Protein AF-0000000074366096 (afdb_homodimer)

Foldseek 3Di:
DFADKKWFWWQAALVLDTAIDIDTAHHAAQQKWKWFWFKFWDDVVSSCASNCVPPGADPRAADTFLTKTATCDHHNNHDPDDGGFIKTAGFWQDAPCPDPCNVVLNRLPGPRTATQARGADPVGDGHHHRSMGMHMGGNQRMAGQDPQDDRLQLRLCRFLVLLLCVVCVVCQPPPDAFAEEEEDDFQNRLSNLQVCVLSPHQYEYEYQDCPCVCCSCPVSNHNHYHHLVDPVRLVVQFQVHQEYEHADQEDDAVQSVLRNHHAQHEYEYAHHYPDDYDYDPCSCVVRVYYYHYDYRGGSVSSNVSSVSCVVSVHGDFEDEDESVCVVVVSVCVVVVNTRRIYMYRNNPYDSD/DFADKKWFWWQAALVLDTAIDIDTAHHAAQQKWKWFWFKFWDDVVSSCASNCVPPGADPRAADTFLTKTATCDHHNNHDPDDGGFIKTAGFWQDAPCPDPCNVVLNRVPGPGTATQARGADPVGDGHHHRSMGMHMGGNQRMAGQDPQDDRLQLRLCRWLVQLLCVVCVVCQPPPDAFEEEEEDDFLNRLSNLQVCVLSPHQYEYEYQDCVCVCCSCPVSNHNHYHHLVDPVRLVVQFQVHQEYEHADQEDDAVQSVLRNHHAQHEYEYAHHYPDDYDYDPCSCVVRVYYYHYTYGGGSVSSNVSSVSCVVSVHGDFEAEDESVCVVVVSVCVVVVNTRRIYMYRNNPYDSD

InterPro domains:
  IPR002328 Alcohol dehydrogenase, zinc-type, conserved site [PS00059] (64-78)
  IPR011032 GroES-like superfamily [SSF50129] (13-172)
  IPR013149 Alcohol dehydrogenase-like, C-terminal [PF00107] (187-308)
  IPR013154 Alcohol dehydrogenase-like, N-terminal [PF08240] (30-147)
  IPR020843 Enoylreductase domain [SM00829] (16-344)
  IPR036291 NAD(P)-binding domain superfamily [SSF51735] (149-315)
  IPR047109 Cinnamyl alcohol dehydrogenase-like [PTHR42683] (5-348)
  IPR047109 Cinnamyl alcohol dehydrogenase-like [cd05283] (7-345)

Radius of gyration: 29.76 Å; Cα contacts (8 Å, |Δi|>4): 1785; chains: 2; bounding box: 52×92×61 Å

pLDDT: mean 96.34, std 4.35, range [46.12, 98.94]

Nearest PDB structures (foldseek):
  1yqd-assembly1_A  TM=9.607E-01  e=4.612E-55  Populus tremuloides
  2cf6-assembly1_A  TM=9.751E-01  e=3.942E-54  Arabidopsis thaliana
  5z0c-assembly1_A-2  TM=9.791E-01  e=1.298E-52  Persicaria minor
  6k3g-assembly1_B  TM=9.639E-01  e=1.380E-52  Catharanthus roseus
  8b1v-assembly1_A  TM=9.638E-01  e=2.764E-49  Tabernanthe iboga

Solvent-accessible surface area (backbone atoms only — not comparable to full-atom values): 35486 Å² total; per-residue (Å²): 130,83,27,57,79,37,42,20,36,22,15,70,48,60,85,41,59,63,40,64,41,75,48,64,42,74,66,81,46,47,45,18,35,30,25,39,26,38,23,19,21,59,55,70,65,44,56,36,34,39,36,48,72,50,67,86,61,61,65,70,34,26,42,31,36,10,24,20,24,36,28,71,43,64,23,87,65,44,81,90,68,53,71,68,41,49,32,31,34,27,55,44,50,45,50,74,68,70,49,72,35,39,71,65,63,31,36,68,59,31,95,53,44,22,42,27,34,78,29,58,46,97,86,66,50,69,33,56,17,36,42,22,50,48,52,74,39,41,52,87,37,50,36,71,52,54,88,85,47,57,60,70,56,48,12,50,35,38,42,39,36,12,37,41,40,50,75,49,55,82,55,59,80,54,88,60,90,43,32,36,30,33,31,31,80,46,60,37,20,51,46,37,46,45,51,42,48,73,64,64,34,50,33,29,39,34,31,76,55,73,86,54,45,61,54,40,42,69,74,54,58,34,73,41,74,43,41,68,72,38,61,68,61,46,59,76,42,45,43,62,21,49,34,30,44,34,48,46,52,51,74,65,71,51,47,66,58,56,49,24,32,25,75,61,8,35,36,39,35,62,25,50,24,85,49,67,40,49,38,51,42,51,66,25,13,61,28,34,20,33,45,31,22,42,48,53,40,20,64,62,45,36,38,48,48,56,51,48,34,52,74,68,69,60,80,68,60,66,44,79,41,44,55,91,44,45,66,58,49,53,56,29,50,77,67,66,59,54,70,51,30,46,26,31,34,41,59,84,33,77,56,117,130,82,27,58,78,37,42,19,35,22,15,72,48,60,85,41,60,64,40,64,39,75,50,63,40,73,65,82,46,49,45,18,34,32,26,38,26,38,24,20,20,61,54,69,66,42,55,37,34,40,37,47,72,50,66,87,64,62,67,69,34,26,42,31,36,11,24,20,26,35,28,69,44,64,24,86,65,44,81,89,67,54,71,66,40,48,32,30,34,26,55,45,49,47,49,73,69,69,48,71,36,37,71,66,62,31,35,71,59,32,95,53,45,23,41,26,34,77,31,59,46,96,87,65,47,68,34,55,17,38,43,22,49,46,51,75,41,42,51,86,38,49,35,71,51,56,88,86,46,55,62,70,56,46,12,51,36,36,41,39,35,12,35,42,40,53,75,48,55,80,55,59,81,54,88,62,90,44,30,35,30,33,32,32,80,44,60,38,22,50,46,37,46,45,52,42,48,74,64,64,35,50,34,29,39,33,33,77,56,72,86,55,45,61,53,40,41,68,74,55,58,34,74,41,74,43,39,68,73,39,62,68,62,47,59,75,42,45,44,61,22,46,33,30,44,33,47,46,54,51,74,64,69,51,48,66,58,56,49,25,32,25,76,59,7,35,36,39,36,61,25,52,24,86,49,66,40,49,38,53,43,51,65,25,12,60,28,34,20,32,43,29,19,36,40,66,38,20,63,64,47,36,39,45,48,55,52,47,35,52,76,67,69,62,81,67,62,64,46,81,40,45,56,91,43,46,64,58,49,53,56,29,48,76,68,66,58,54,69,52,30,47,27,29,34,43,58,82,31,76,59,116

Sequence (704 aa):
MEGRKVTGWAARDSSGVLSPYSYHLRKIGSEDVLFKVLYCGVDHTDLHQIRNEIHSTTYPLVPGHEVVGKVVEVGSEVKKFGVGDIVGVGCIVGSCGECICCKTNKEQYCAKMVFTYNAIYSDGSFTQGGFSSAMVVHQNYVVNIPDKLSPEQAAPLLCAGVTAYSPLKQFINSEKPIKAGILGLGGVGHLGVIIAKAMGHHVTVISSSNKKREEALTDLGADCFLVSSNSNEMEKSRNSLDYILDTVPVTHQLQDCLNLLGVEGKIFVVGAAPEPLQFIASDLILAKKTISGSFIGSIQETQEILDFWVEKDLKTMIEVVKMDYVNKAFERMEKNDVRYRFVLDVAGSNLEMEGRKVTGWAARDSSGVLSPYSYHLRKIGSEDVLFKVLYCGVDHTDLHQIRNEIHSTTYPLVPGHEVVGKVVEVGSEVKKFGVGDIVGVGCIVGSCGECICCKTNKEQYCAKMVFTYNAIYSDGSFTQGGFSSAMVVHQNYVVNIPDKLSPEQAAPLLCAGVTAYSPLKQFINSEKPIKAGILGLGGVGHLGVIIAKAMGHHVTVISSSNKKREEALTDLGADCFLVSSNSNEMEKSRNSLDYILDTVPVTHQLQDCLNLLGVEGKIFVVGAAPEPLQFIASDLILAKKTISGSFIGSIQETQEILDFWVEKDLKTMIEVVKMDYVNKAFERMEKNDVRYRFVLDVAGSNLE

Structure (mmCIF, N/CA/C/O backbone):
data_AF-0000000074366096-model_v1
#
loop_
_entity.id
_entity.type
_entity.pdbx_description
1 polymer 'Cinnamyl alcohol dehydrogenase'
#
loop_
_atom_site.group_PDB
_atom_site.id
_atom_site.type_symbol
_atom_site.label_atom_id
_atom_site.label_alt_id
_atom_site.label_comp_id
_atom_site.label_asym_id
_atom_site.label_entity_id
_atom_site.label_seq_id
_atom_site.pdbx_PDB_ins_code
_atom_site.Cartn_x
_atom_site.Cartn_y
_atom_site.Cartn_z
_atom_site.occupancy
_atom_site.B_iso_or_equiv
_atom_site.auth_seq_id
_atom_site.auth_comp_id
_atom_site.auth_asym_id
_atom_site.auth_atom_id
_atom_site.pdbx_PDB_model_num
ATOM 1 N N . MET A 1 1 ? 22.172 44.281 8.398 1 46.12 1 MET A N 1
ATOM 2 C CA . MET A 1 1 ? 21.031 44.906 9.055 1 46.12 1 MET A CA 1
ATOM 3 C C . MET A 1 1 ? 20 43.875 9.5 1 46.12 1 MET A C 1
ATOM 5 O O . MET A 1 1 ? 19.719 42.938 8.773 1 46.12 1 MET A O 1
ATOM 9 N N . GLU A 1 2 ? 19.734 43.75 10.859 1 64.88 2 GLU A N 1
ATOM 10 C CA . GLU A 1 2 ? 18.828 42.75 11.445 1 64.88 2 GLU A CA 1
ATOM 11 C C . GLU A 1 2 ? 17.406 42.938 10.914 1 64.88 2 GLU A C 1
ATOM 13 O O . GLU A 1 2 ? 17.016 44.031 10.5 1 64.88 2 GLU A O 1
ATOM 18 N N . GLY A 1 3 ? 16.75 41.875 10.43 1 77.88 3 GLY A N 1
ATOM 19 C CA . GLY A 1 3 ? 15.375 41.938 9.945 1 77.88 3 GLY A CA 1
ATOM 20 C C . GLY A 1 3 ? 14.414 42.531 10.961 1 77.88 3 GLY A C 1
ATOM 21 O O . GLY A 1 3 ? 14.844 43.188 11.922 1 77.88 3 GLY A O 1
ATOM 22 N N . ARG A 1 4 ? 13.195 42.562 10.773 1 88.81 4 ARG A N 1
ATOM 23 C CA . ARG A 1 4 ? 12.117 43.094 11.586 1 88.81 4 ARG A CA 1
ATOM 24 C C . ARG A 1 4 ? 12.078 42.438 12.961 1 88.81 4 ARG A C 1
ATOM 26 O O . ARG A 1 4 ? 12.219 41.219 13.078 1 88.81 4 ARG A O 1
ATOM 33 N N . LYS A 1 5 ? 11.984 43.281 14.031 1 94.56 5 LYS A N 1
ATOM 34 C CA . LYS A 1 5 ? 11.789 42.75 15.375 1 94.56 5 LYS A CA 1
ATOM 35 C C . LYS A 1 5 ? 10.367 42.219 15.555 1 94.56 5 LYS A C 1
ATOM 37 O O . LYS A 1 5 ? 9.398 42.844 15.148 1 94.56 5 LYS A O 1
ATOM 42 N N . VAL A 1 6 ? 10.273 41 16.141 1 96.25 6 VAL A N 1
ATOM 43 C CA . VAL A 1 6 ? 8.977 40.375 16.344 1 96.25 6 VAL A CA 1
ATOM 44 C C . VAL A 1 6 ? 8.914 39.75 17.734 1 96.25 6 VAL A C 1
ATOM 46 O O . VAL A 1 6 ? 9.953 39.5 18.359 1 96.25 6 VAL A O 1
ATOM 49 N N . THR A 1 7 ? 7.691 39.719 18.25 1 97.69 7 THR A N 1
ATOM 50 C CA . THR A 1 7 ? 7.457 39.031 19.516 1 97.69 7 THR A CA 1
ATOM 51 C C . THR A 1 7 ? 6.664 37.719 19.297 1 97.69 7 THR A C 1
ATOM 53 O O . THR A 1 7 ? 5.652 37.75 18.594 1 97.69 7 THR A O 1
ATOM 56 N N . GLY A 1 8 ? 7.164 36.656 19.766 1 97.88 8 GLY A N 1
ATOM 57 C CA . GLY A 1 8 ? 6.469 35.375 19.812 1 97.88 8 GLY A CA 1
ATOM 58 C C . GLY A 1 8 ? 6.504 34.719 21.172 1 97.88 8 GLY A C 1
ATOM 59 O O . GLY A 1 8 ? 7.039 35.312 22.125 1 97.88 8 GLY A O 1
ATOM 60 N N . TRP A 1 9 ? 5.824 33.719 21.359 1 98.69 9 TRP A N 1
ATOM 61 C CA . TRP A 1 9 ? 5.914 32.875 22.562 1 98.69 9 TRP A CA 1
ATOM 62 C C . TRP A 1 9 ? 6.766 31.656 22.328 1 98.69 9 TRP A C 1
ATOM 64 O O . TRP A 1 9 ? 6.48 30.859 21.422 1 98.69 9 TRP A O 1
ATOM 74 N N . ALA A 1 10 ? 7.801 31.531 23.109 1 98.56 10 ALA A N 1
ATOM 75 C CA . ALA A 1 10 ? 8.789 30.484 22.859 1 98.56 10 ALA A CA 1
ATOM 76 C C . ALA A 1 10 ? 8.961 29.594 24.078 1 98.56 10 ALA A C 1
ATOM 78 O O . ALA A 1 10 ? 8.773 30.047 25.219 1 98.56 10 ALA A O 1
ATOM 79 N N . ALA A 1 11 ? 9.211 28.359 23.797 1 98.56 11 ALA A N 1
ATOM 80 C CA . ALA A 1 11 ? 9.781 27.484 24.828 1 98.56 11 ALA A CA 1
ATOM 81 C C . ALA A 1 11 ? 11.289 27.688 24.938 1 98.56 11 ALA A C 1
ATOM 83 O O . ALA A 1 11 ? 11.984 27.828 23.938 1 98.56 11 ALA A O 1
ATOM 84 N N . ARG A 1 12 ? 11.82 27.672 26.156 1 97.88 12 ARG A N 1
ATOM 85 C CA . ARG A 1 12 ? 13.242 27.922 26.359 1 97.88 12 ARG A CA 1
ATOM 86 C C . ARG A 1 12 ? 13.977 26.641 26.75 1 97.88 12 ARG A C 1
ATOM 88 O O . ARG A 1 12 ? 15.211 26.594 26.734 1 97.88 12 ARG A O 1
ATOM 95 N N . ASP A 1 13 ? 13.242 25.656 27.125 1 97.25 13 ASP A N 1
ATOM 96 C CA . ASP A 1 13 ? 13.766 24.328 27.469 1 97.25 13 ASP A CA 1
ATOM 97 C C . ASP A 1 13 ? 12.68 23.266 27.328 1 97.25 13 ASP A C 1
ATOM 99 O O . ASP A 1 13 ? 11.594 23.531 26.828 1 97.25 13 ASP A O 1
ATOM 103 N N . SER A 1 14 ? 13.016 22.062 27.75 1 97.38 14 SER A N 1
ATOM 104 C CA . SER A 1 14 ? 12.164 20.906 27.484 1 97.38 14 SER A CA 1
ATOM 105 C C . SER A 1 14 ? 10.961 20.891 28.422 1 97.38 14 SER A C 1
ATOM 107 O O . SER A 1 14 ? 10.109 20 28.328 1 97.38 14 SER A O 1
ATOM 109 N N . SER A 1 15 ? 10.828 21.906 29.359 1 96.88 15 SER A N 1
ATOM 110 C CA . SER A 1 15 ? 9.594 22.031 30.125 1 96.88 15 SER A CA 1
ATOM 111 C C . SER A 1 15 ? 8.406 22.312 29.219 1 96.88 15 SER A C 1
ATOM 113 O O . SER A 1 15 ? 7.266 22 29.562 1 96.88 15 SER A O 1
ATOM 115 N N . GLY A 1 16 ? 8.695 23.031 28.141 1 96.75 16 GLY A N 1
ATOM 116 C CA . GLY A 1 16 ? 7.68 23.266 27.125 1 96.75 16 GLY A CA 1
ATOM 117 C C . GLY A 1 16 ? 6.758 24.422 27.453 1 96.75 16 GLY A C 1
ATOM 118 O O . GLY A 1 16 ? 5.715 24.594 26.828 1 96.75 16 GLY A O 1
ATOM 119 N N . VAL A 1 17 ? 7.105 25.156 28.469 1 97.94 17 VAL A N 1
ATOM 120 C CA . VAL A 1 17 ? 6.285 26.312 28.844 1 97.94 17 VAL A CA 1
ATOM 121 C C . VAL A 1 17 ? 6.578 27.484 27.906 1 97.94 17 VAL A C 1
ATOM 123 O O . VAL A 1 17 ? 7.738 27.844 27.703 1 97.94 17 VAL A O 1
ATOM 126 N N . LEU A 1 18 ? 5.551 28.031 27.344 1 98.62 18 LEU A N 1
ATOM 127 C CA . LEU A 1 18 ? 5.703 29.141 26.406 1 98.62 18 LEU A CA 1
ATOM 128 C C . LEU A 1 18 ? 5.582 30.469 27.125 1 98.62 18 LEU A C 1
ATOM 130 O O . LEU A 1 18 ? 4.742 30.625 28.016 1 98.62 18 LEU A O 1
ATOM 134 N N . SER A 1 19 ? 6.414 31.328 26.781 1 98.19 19 SER A N 1
ATOM 135 C CA . SER A 1 19 ? 6.418 32.688 27.312 1 98.19 19 SER A CA 1
ATOM 136 C C . SER A 1 19 ? 6.914 33.688 26.266 1 98.19 19 SER A C 1
ATOM 138 O O . SER A 1 19 ? 7.516 33.281 25.266 1 98.19 19 SER A O 1
ATOM 140 N N . PRO A 1 20 ? 6.594 34.938 26.391 1 98.06 20 PRO A N 1
ATOM 141 C CA . PRO A 1 20 ? 6.988 35.938 25.391 1 98.06 20 PRO A CA 1
ATOM 142 C C . PRO A 1 20 ? 8.484 35.906 25.094 1 98.06 20 PRO A C 1
ATOM 144 O O . PRO A 1 20 ? 9.297 35.719 26.016 1 98.06 20 PRO A O 1
ATOM 147 N N . TYR A 1 21 ? 8.82 36.094 23.938 1 97.62 21 TYR A N 1
ATOM 148 C CA . TYR A 1 21 ? 10.18 36.031 23.422 1 97.62 21 TYR A CA 1
ATOM 149 C C . TYR A 1 21 ? 10.344 36.969 22.219 1 97.62 21 TYR A C 1
ATOM 151 O O . TYR A 1 21 ? 9.625 36.812 21.219 1 97.62 21 TYR A O 1
ATOM 159 N N . SER A 1 22 ? 11.273 37.906 22.281 1 96.88 22 SER A N 1
ATOM 160 C CA . SER A 1 22 ? 11.531 38.812 21.172 1 96.88 22 SER A CA 1
ATOM 161 C C . SER A 1 22 ? 12.742 38.375 20.359 1 96.88 22 SER A C 1
ATOM 163 O O . SER A 1 22 ? 13.75 37.938 20.922 1 96.88 22 SER A O 1
ATOM 165 N N . TYR A 1 23 ? 12.641 38.469 19.109 1 95.19 23 TYR A N 1
ATOM 166 C CA . TYR A 1 23 ? 13.719 38.094 18.188 1 95.19 23 TYR A CA 1
ATOM 167 C C . TYR A 1 23 ? 13.594 38.844 16.875 1 95.19 23 TYR A C 1
ATOM 169 O O . TYR A 1 23 ? 12.648 39.625 16.688 1 95.19 23 TYR A O 1
ATOM 177 N N . HIS A 1 24 ? 14.57 38.688 15.992 1 94.81 24 HIS A N 1
ATOM 178 C CA . HIS A 1 24 ? 14.547 39.344 14.688 1 94.81 24 HIS A CA 1
ATOM 179 C C . HIS A 1 24 ? 14.312 38.344 13.57 1 94.81 24 HIS A C 1
ATOM 181 O O . HIS A 1 24 ? 14.906 37.25 13.57 1 94.81 24 HIS A O 1
ATOM 187 N N . LEU A 1 25 ? 13.438 38.719 12.68 1 94.62 25 LEU A N 1
ATOM 188 C CA . LEU A 1 25 ? 13.258 37.938 11.469 1 94.62 25 LEU A CA 1
ATOM 189 C C . LEU A 1 25 ? 14.438 38.125 10.516 1 94.62 25 LEU A C 1
ATOM 191 O O . LEU A 1 25 ? 15.133 39.125 10.586 1 94.62 25 LEU A O 1
ATOM 195 N N . ARG A 1 26 ? 14.586 37.156 9.695 1 91.75 26 ARG A N 1
ATOM 196 C CA . ARG A 1 26 ? 15.523 37.375 8.594 1 91.75 26 ARG A CA 1
ATOM 197 C C . ARG A 1 26 ? 15.039 38.469 7.664 1 91.75 26 ARG A C 1
ATOM 199 O O . ARG A 1 26 ? 13.852 38.812 7.637 1 91.75 26 ARG A O 1
ATOM 206 N N . LYS A 1 27 ? 15.969 39 6.895 1 90.62 27 LYS A N 1
ATOM 207 C CA . LYS A 1 27 ? 15.609 40.031 5.93 1 90.62 27 LYS A CA 1
ATOM 208 C C . LYS A 1 27 ? 14.758 39.469 4.797 1 90.62 27 LYS A C 1
ATOM 210 O O . LYS A 1 27 ? 14.984 38.312 4.367 1 90.62 27 LYS A O 1
ATOM 215 N N . ILE A 1 28 ? 13.852 40.25 4.375 1 93.12 28 ILE A N 1
ATOM 216 C CA . ILE A 1 28 ? 12.969 39.844 3.285 1 93.12 28 ILE A CA 1
ATOM 217 C C . ILE A 1 28 ? 13.758 39.812 1.978 1 93.12 28 ILE A C 1
ATOM 219 O O . ILE A 1 28 ? 14.461 40.75 1.636 1 93.12 28 ILE A O 1
ATOM 223 N N . GLY A 1 29 ? 13.797 38.75 1.319 1 93.94 29 GLY A N 1
ATOM 224 C CA . GLY A 1 29 ? 14.375 38.625 -0.009 1 93.94 29 GLY A CA 1
ATOM 225 C C . GLY A 1 29 ? 13.406 39 -1.118 1 93.94 29 GLY A C 1
ATOM 226 O O . GLY A 1 29 ? 12.25 39.312 -0.854 1 93.94 29 GLY A O 1
ATOM 227 N N . SER A 1 30 ? 13.805 38.938 -2.387 1 97 30 SER A N 1
ATOM 228 C CA . SER A 1 30 ? 13.031 39.375 -3.547 1 97 30 SER A CA 1
ATOM 229 C C . SER A 1 30 ? 11.797 38.5 -3.752 1 97 30 SER A C 1
ATOM 231 O O . SER A 1 30 ? 10.812 38.938 -4.348 1 97 30 SER A O 1
ATOM 233 N N . GLU A 1 31 ? 11.773 37.281 -3.23 1 97.06 31 GLU A N 1
ATOM 234 C CA . GLU A 1 31 ? 10.656 36.375 -3.471 1 97.06 31 GLU A CA 1
ATOM 235 C C . GLU A 1 31 ? 9.914 36.062 -2.176 1 97.06 31 GLU A C 1
ATOM 237 O O . GLU A 1 31 ? 9.164 35.094 -2.105 1 97.06 31 GLU A O 1
ATOM 242 N N . ASP A 1 32 ? 10.117 36.875 -1.183 1 97.12 32 ASP A N 1
ATOM 243 C CA . ASP A 1 32 ? 9.555 36.594 0.137 1 97.12 32 ASP A CA 1
ATOM 244 C C . ASP A 1 32 ? 8.281 37.406 0.362 1 97.12 32 ASP A C 1
ATOM 246 O O . ASP A 1 32 ? 8.078 38.469 -0.269 1 97.12 32 ASP A O 1
ATOM 250 N N . VAL A 1 33 ? 7.516 36.906 1.191 1 98.38 33 VAL A N 1
ATOM 251 C CA . VAL A 1 33 ? 6.305 37.562 1.682 1 98.38 33 VAL A CA 1
ATOM 252 C C . VAL A 1 33 ? 6.398 37.781 3.191 1 98.38 33 VAL A C 1
ATOM 254 O O . VAL A 1 33 ? 6.664 36.812 3.936 1 98.38 33 VAL A O 1
ATOM 257 N N . LEU A 1 34 ? 6.301 38.969 3.648 1 98.25 34 LEU A N 1
ATOM 258 C CA . LEU A 1 34 ? 6.16 39.312 5.062 1 98.25 34 LEU A CA 1
ATOM 259 C C . LEU A 1 34 ? 4.691 39.5 5.43 1 98.25 34 LEU A C 1
ATOM 261 O O . LEU A 1 34 ? 3.979 40.25 4.762 1 98.25 34 LEU A O 1
ATOM 265 N N . PHE A 1 35 ? 4.281 38.875 6.465 1 98.31 35 PHE A N 1
ATOM 266 C CA . PHE A 1 35 ? 2.885 39 6.855 1 98.31 35 PHE A CA 1
ATOM 267 C C . PHE A 1 35 ? 2.744 39.031 8.375 1 98.31 35 PHE A C 1
ATOM 269 O O . PHE A 1 35 ? 3.574 38.469 9.086 1 98.31 35 PHE A O 1
ATOM 276 N N . LYS A 1 36 ? 1.735 39.781 8.797 1 98.69 36 LYS A N 1
ATOM 277 C CA . LYS A 1 36 ? 1.304 39.75 10.195 1 98.69 36 LYS A CA 1
ATOM 278 C C . LYS A 1 36 ? 0.469 38.5 10.484 1 98.69 36 LYS A C 1
ATOM 280 O O . LYS A 1 36 ? -0.47 38.188 9.75 1 98.69 36 LYS A O 1
ATOM 285 N N . VAL A 1 37 ? 0.833 37.781 11.531 1 98.88 37 VAL A N 1
ATOM 286 C CA . VAL A 1 37 ? 0.075 36.594 11.867 1 98.88 37 VAL A CA 1
ATOM 287 C C . VAL A 1 37 ? -1.248 37 12.523 1 98.88 37 VAL A C 1
ATOM 289 O O . VAL A 1 37 ? -1.27 37.781 13.477 1 98.88 37 VAL A O 1
ATOM 292 N N . LEU A 1 38 ? -2.309 36.5 11.969 1 98.88 38 LEU A N 1
ATOM 293 C CA . LEU A 1 38 ? -3.637 36.719 12.523 1 98.88 38 LEU A CA 1
ATOM 294 C C . LEU A 1 38 ? -4.062 35.594 13.445 1 98.88 38 LEU A C 1
ATOM 296 O O . LEU A 1 38 ? -4.445 35.844 14.594 1 98.88 38 LEU A O 1
ATOM 300 N N . TYR A 1 39 ? -4 34.406 12.945 1 98.88 39 TYR A N 1
ATOM 301 C CA . TYR A 1 39 ? -4.395 33.188 13.656 1 98.88 39 TYR A CA 1
ATOM 302 C C . TYR A 1 39 ? -3.367 32.094 13.453 1 98.88 39 TYR A C 1
ATOM 304 O O . TYR A 1 39 ? -2.635 32.094 12.461 1 98.88 39 TYR A O 1
ATOM 312 N N . CYS A 1 40 ? -3.295 31.188 14.359 1 98.88 40 CYS A N 1
ATOM 313 C CA . CYS A 1 40 ? -2.479 29.984 14.234 1 98.88 40 CYS A CA 1
ATOM 314 C C . CYS A 1 40 ? -3.111 28.812 14.969 1 98.88 40 CYS A C 1
ATOM 316 O O . CYS A 1 40 ? -3.488 28.938 16.141 1 98.88 40 CYS A O 1
ATOM 318 N N . GLY A 1 41 ? -3.273 27.719 14.266 1 98.56 41 GLY A N 1
ATOM 319 C CA . GLY A 1 41 ? -3.773 26.531 14.938 1 98.56 41 GLY A CA 1
ATOM 320 C C . GLY A 1 41 ? -2.801 25.969 15.953 1 98.56 41 GLY A C 1
ATOM 321 O O . GLY A 1 41 ? -1.604 26.266 15.906 1 98.56 41 GLY A O 1
ATOM 322 N N . VAL A 1 42 ? -3.336 25.203 16.922 1 98.06 42 VAL A N 1
ATOM 323 C CA . VAL A 1 42 ? -2.553 24.484 17.906 1 98.06 42 VAL A CA 1
ATOM 324 C C . VAL A 1 42 ? -2.58 22.984 17.609 1 98.06 42 VAL A C 1
ATOM 326 O O . VAL A 1 42 ? -3.65 22.406 17.438 1 98.06 42 VAL A O 1
ATOM 329 N N . ASP A 1 43 ? -1.47 22.391 17.531 1 96.06 43 ASP A N 1
ATOM 330 C CA . ASP A 1 43 ? -1.351 21 17.141 1 96.06 43 ASP A CA 1
ATOM 331 C C . ASP A 1 43 ? -0.529 20.203 18.156 1 96.06 43 ASP A C 1
ATOM 333 O O . ASP A 1 43 ? 0.329 20.781 18.844 1 96.06 43 ASP A O 1
ATOM 337 N N . HIS A 1 44 ? -0.752 18.922 18.234 1 94.56 44 HIS A N 1
ATOM 338 C CA . HIS A 1 44 ? 0.018 18.062 19.125 1 94.56 44 HIS A CA 1
ATOM 339 C C . HIS A 1 44 ? 1.502 18.094 18.781 1 94.56 44 HIS A C 1
ATOM 341 O O . HIS A 1 44 ? 2.355 17.984 19.656 1 94.56 44 HIS A O 1
ATOM 347 N N . THR A 1 45 ? 1.813 18.219 17.562 1 95.25 45 THR A N 1
ATOM 348 C CA . THR A 1 45 ? 3.209 18.266 17.141 1 95.25 45 THR A CA 1
ATOM 349 C C . THR A 1 45 ? 3.92 19.469 17.766 1 95.25 45 THR A C 1
ATOM 351 O O . THR A 1 45 ? 5.109 19.406 18.078 1 95.25 45 THR A O 1
ATOM 354 N N . ASP A 1 46 ? 3.225 20.578 17.953 1 97.44 46 ASP A N 1
ATOM 355 C CA . ASP A 1 46 ? 3.799 21.734 18.656 1 97.44 46 ASP A CA 1
ATOM 356 C C . ASP A 1 46 ? 4.25 21.344 20.062 1 97.44 46 ASP A C 1
ATOM 358 O O . ASP A 1 46 ? 5.371 21.672 20.469 1 97.44 46 ASP A O 1
ATOM 362 N N . LEU A 1 47 ? 3.373 20.688 20.703 1 96.25 47 LEU A N 1
ATOM 363 C CA . LEU A 1 47 ? 3.627 20.281 22.094 1 96.25 47 LEU A CA 1
ATOM 364 C C . LEU A 1 47 ? 4.793 19.297 22.172 1 96.25 47 LEU A C 1
ATOM 366 O O . LEU A 1 47 ? 5.723 19.5 22.953 1 96.25 47 LEU A O 1
ATOM 370 N N . HIS A 1 48 ? 4.738 18.281 21.328 1 95 48 HIS A N 1
ATOM 371 C CA . HIS A 1 48 ? 5.801 17.281 21.328 1 95 48 HIS A CA 1
ATOM 372 C C . HIS A 1 48 ? 7.148 17.906 20.984 1 95 48 HIS A C 1
ATOM 374 O O . HIS A 1 48 ? 8.18 17.516 21.531 1 95 48 HIS A O 1
ATOM 380 N N . GLN A 1 49 ? 7.109 18.859 20.094 1 96.44 49 GLN A N 1
ATOM 381 C CA . GLN A 1 49 ? 8.344 19.516 19.688 1 96.44 49 GLN A CA 1
ATOM 382 C C . GLN A 1 49 ? 8.914 20.375 20.812 1 96.44 49 GLN A C 1
ATOM 384 O O . GLN A 1 49 ? 10.102 20.281 21.125 1 96.44 49 GLN A O 1
ATOM 389 N N . ILE A 1 50 ? 8.102 21.156 21.438 1 97.69 50 ILE A N 1
ATOM 390 C CA . ILE A 1 50 ? 8.625 22.094 22.422 1 97.69 50 ILE A CA 1
ATOM 391 C C . ILE A 1 50 ? 9.078 21.328 23.672 1 97.69 50 ILE A C 1
ATOM 393 O O . ILE A 1 50 ? 9.875 21.844 24.469 1 97.69 50 ILE A O 1
ATOM 397 N N . ARG A 1 51 ? 8.617 20.109 23.844 1 97.38 51 ARG A N 1
ATOM 398 C CA . ARG A 1 51 ? 9.031 19.281 24.969 1 97.38 51 ARG A CA 1
ATOM 399 C C . ARG A 1 51 ? 10.188 18.375 24.578 1 97.38 51 ARG A C 1
ATOM 401 O O . ARG A 1 51 ? 10.57 17.469 25.328 1 97.38 51 ARG A O 1
ATOM 408 N N . ASN A 1 52 ? 10.625 18.469 23.359 1 97.19 52 ASN A N 1
ATOM 409 C CA . ASN A 1 52 ? 11.773 17.719 22.859 1 97.19 52 ASN A CA 1
ATOM 410 C C . ASN A 1 52 ? 11.484 16.219 22.828 1 97.19 52 ASN A C 1
ATOM 412 O O . ASN A 1 52 ? 12.359 15.406 23.156 1 97.19 52 ASN A O 1
ATOM 416 N N . GLU A 1 53 ? 10.25 15.922 22.547 1 92.06 53 GLU A N 1
ATOM 417 C CA . GLU A 1 53 ? 9.828 14.523 22.516 1 92.06 53 GLU A CA 1
ATOM 418 C C . GLU A 1 53 ? 9.992 13.93 21.109 1 92.06 53 GLU A C 1
ATOM 420 O O . GLU A 1 53 ? 10 12.711 20.938 1 92.06 53 GLU A O 1
ATOM 425 N N . ILE A 1 54 ? 10.016 14.742 20.203 1 84.81 54 ILE A N 1
ATOM 426 C CA . ILE A 1 54 ? 10.227 14.328 18.828 1 84.81 54 ILE A CA 1
ATOM 427 C C . ILE A 1 54 ? 11.328 15.172 18.188 1 84.81 54 ILE A C 1
ATOM 429 O O . ILE A 1 54 ? 11.281 16.406 18.25 1 84.81 54 ILE A O 1
ATOM 433 N N . HIS A 1 55 ? 12.234 14.531 17.641 1 81.88 55 HIS A N 1
ATOM 434 C CA . HIS A 1 55 ? 13.359 15.234 17.031 1 81.88 55 HIS A CA 1
ATOM 435 C C . HIS A 1 55 ? 14.062 16.141 18.031 1 81.88 55 HIS A C 1
ATOM 437 O O . HIS A 1 55 ? 13.453 16.578 19.016 1 81.88 55 HIS A O 1
ATOM 443 N N . SER A 1 56 ? 15.203 16.391 17.891 1 92.62 56 SER A N 1
ATOM 444 C CA . SER A 1 56 ? 15.922 17.297 18.781 1 92.62 56 SER A CA 1
ATOM 445 C C . SER A 1 56 ? 15.453 18.734 18.594 1 92.62 56 SER A C 1
ATOM 447 O O . SER A 1 56 ? 15.25 19.188 17.453 1 92.62 56 SER A O 1
ATOM 449 N N . THR A 1 57 ? 15.227 19.453 19.703 1 96.94 57 THR A N 1
ATOM 450 C CA . THR A 1 57 ? 14.727 20.812 19.672 1 96.94 57 THR A CA 1
ATOM 451 C C . THR A 1 57 ? 15.859 21.812 19.906 1 96.94 57 THR A C 1
ATOM 453 O O . THR A 1 57 ? 16.672 21.625 20.828 1 96.94 57 THR A O 1
ATOM 456 N N . THR A 1 58 ? 15.906 22.812 19.125 1 96.56 58 THR A N 1
ATOM 457 C CA . THR A 1 58 ? 16.766 23.969 19.375 1 96.56 58 THR A CA 1
ATOM 458 C C . THR A 1 58 ? 16 25.094 20.047 1 96.56 58 THR A C 1
ATOM 460 O O . THR A 1 58 ? 15.078 25.656 19.469 1 96.56 58 THR A O 1
ATOM 463 N N . TYR A 1 59 ? 16.453 25.422 21.234 1 96.94 59 TYR A N 1
ATOM 464 C CA . TYR A 1 59 ? 15.781 26.469 22 1 96.94 59 TYR A CA 1
ATOM 465 C C . TYR A 1 59 ? 16.516 27.797 21.844 1 96.94 59 TYR A C 1
ATOM 467 O O . TYR A 1 59 ? 17.734 27.828 21.656 1 96.94 59 TYR A O 1
ATOM 475 N N . PRO A 1 60 ? 15.844 28.922 22.109 1 97.56 60 PRO A N 1
ATOM 476 C CA . PRO A 1 60 ? 14.398 29.094 22.234 1 97.56 60 PRO A CA 1
ATOM 477 C C . PRO A 1 60 ? 13.641 28.734 20.953 1 97.56 60 PRO A C 1
ATOM 479 O O . PRO A 1 60 ? 14.125 29.016 19.859 1 97.56 60 PRO A O 1
ATOM 482 N N . LEU A 1 61 ? 12.492 28.109 21.094 1 98.25 61 LEU A N 1
ATOM 483 C CA . LEU A 1 61 ? 11.695 27.688 19.953 1 98.25 61 LEU A CA 1
ATOM 484 C C . LEU A 1 61 ? 10.305 28.312 19.984 1 98.25 61 LEU A C 1
ATOM 486 O O . LEU A 1 61 ? 9.586 28.156 20.984 1 98.25 61 LEU A O 1
ATOM 490 N N . VAL A 1 62 ? 9.938 29.062 18.984 1 98.62 62 VAL A N 1
ATOM 491 C CA . VAL A 1 62 ? 8.57 29.516 18.766 1 98.62 62 VAL A CA 1
ATOM 492 C C . VAL A 1 62 ? 7.824 28.516 17.891 1 98.62 62 VAL A C 1
ATOM 494 O O . VAL A 1 62 ? 8.094 28.406 16.688 1 98.62 62 VAL A O 1
ATOM 497 N N . PRO A 1 63 ? 6.848 27.75 18.422 1 98.56 63 PRO A N 1
ATOM 498 C CA . PRO A 1 63 ? 6.129 26.75 17.641 1 98.56 63 PRO A CA 1
ATOM 499 C C . PRO A 1 63 ? 4.984 27.344 16.828 1 98.56 63 PRO A C 1
ATOM 501 O O . PRO A 1 63 ? 4.887 28.578 16.703 1 98.56 63 PRO A O 1
ATOM 504 N N . GLY A 1 64 ? 4.168 26.516 16.219 1 98.69 64 GLY A N 1
ATOM 505 C CA . GLY A 1 64 ? 3.035 26.906 15.406 1 98.69 64 GLY A CA 1
ATOM 506 C C . GLY A 1 64 ? 3.264 26.703 13.922 1 98.69 64 GLY A C 1
ATOM 507 O O . GLY A 1 64 ? 4.137 27.344 13.328 1 98.69 64 GLY A O 1
ATOM 508 N N . HIS A 1 65 ? 2.475 25.828 13.328 1 98.69 65 HIS A N 1
ATOM 509 C CA . HIS A 1 65 ? 2.695 25.562 11.906 1 98.69 65 HIS A CA 1
ATOM 510 C C . HIS A 1 65 ? 1.384 25.6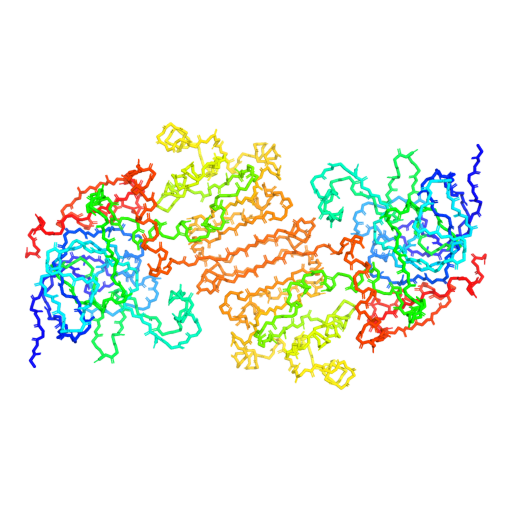09 11.133 1 98.69 65 HIS A C 1
ATOM 512 O O . HIS A 1 65 ? 1.3 25.078 10.016 1 98.69 65 HIS A O 1
ATOM 518 N N . GLU A 1 66 ? 0.345 26.094 11.688 1 98.81 66 GLU A N 1
ATOM 519 C CA . GLU A 1 66 ? -0.949 26.328 11.055 1 98.81 66 GLU A CA 1
ATOM 520 C C . GLU A 1 66 ? -1.271 27.812 10.992 1 98.81 66 GLU A C 1
ATOM 522 O O . GLU A 1 66 ? -2.205 28.281 11.648 1 98.81 66 GLU A O 1
ATOM 527 N N . VAL A 1 67 ? -0.672 28.531 10.117 1 98.94 67 VAL A N 1
ATOM 528 C CA . VAL A 1 67 ? -0.575 29.984 10.242 1 98.94 67 VAL A CA 1
ATOM 529 C C . VAL A 1 67 ? -1.474 30.656 9.203 1 98.94 67 VAL A C 1
ATOM 531 O O . VAL A 1 67 ? -1.489 30.266 8.039 1 98.94 67 VAL A O 1
ATOM 534 N N . VAL A 1 68 ? -2.258 31.578 9.617 1 98.94 68 VAL A N 1
ATOM 535 C CA . VAL A 1 68 ? -3.002 32.5 8.75 1 98.94 68 VAL A CA 1
ATOM 536 C C . VAL A 1 68 ? -2.605 33.938 9.039 1 98.94 68 VAL A C 1
ATOM 538 O O . VAL A 1 68 ? -2.537 34.344 10.195 1 98.94 68 VAL A O 1
ATOM 541 N N . GLY A 1 69 ? -2.34 34.719 8.039 1 98.81 69 GLY A N 1
ATOM 542 C CA . GLY A 1 69 ? -1.869 36.062 8.258 1 98.81 69 GLY A CA 1
ATOM 543 C C . GLY A 1 69 ? -2.285 37.031 7.156 1 98.81 69 GLY A C 1
ATOM 544 O O . GLY A 1 69 ? -2.9 36.625 6.168 1 98.81 69 GLY A O 1
ATOM 545 N N . LYS A 1 70 ? -1.969 38.25 7.379 1 98.81 70 LYS A N 1
ATOM 546 C CA . LYS A 1 70 ? -2.211 39.312 6.422 1 98.81 70 LYS A CA 1
ATOM 547 C C . LYS A 1 70 ? -0.897 39.906 5.898 1 98.81 70 LYS A C 1
ATOM 549 O O . LYS A 1 70 ? -0.062 40.344 6.68 1 98.81 70 LYS A O 1
ATOM 554 N N . VAL A 1 71 ? -0.773 39.906 4.578 1 98.75 71 VAL A N 1
ATOM 555 C CA . VAL A 1 71 ? 0.462 40.344 3.939 1 98.75 71 VAL A CA 1
ATOM 556 C C . VAL A 1 71 ? 0.692 41.844 4.234 1 98.75 71 VAL A C 1
ATOM 558 O O . VAL A 1 71 ? -0.225 42.656 4.102 1 98.75 71 VAL A O 1
ATOM 561 N N . VAL A 1 72 ? 1.921 42.188 4.57 1 98.19 72 VAL A N 1
ATOM 562 C CA . VAL A 1 72 ? 2.225 43.594 4.879 1 98.19 72 VAL A CA 1
ATOM 563 C C . VAL A 1 72 ? 3.326 44.094 3.951 1 98.19 72 VAL A C 1
ATOM 565 O O . VAL A 1 72 ? 3.455 45.312 3.729 1 98.19 72 VAL A O 1
ATOM 568 N N . GLU A 1 73 ? 4.168 43.219 3.477 1 97.94 73 GLU A N 1
ATOM 569 C CA . GLU A 1 73 ? 5.246 43.562 2.545 1 97.94 73 GLU A CA 1
ATOM 570 C C . GLU A 1 73 ? 5.57 42.375 1.639 1 97.94 73 GLU A C 1
ATOM 572 O O . GLU A 1 73 ? 5.461 41.219 2.053 1 97.94 73 GLU A O 1
ATOM 577 N N . VAL A 1 74 ? 5.914 42.688 0.371 1 98.19 74 VAL A N 1
ATOM 578 C CA . VAL A 1 74 ? 6.32 41.625 -0.551 1 98.19 74 VAL A CA 1
ATOM 579 C C . VAL A 1 74 ? 7.625 42 -1.242 1 98.19 74 VAL A C 1
ATOM 581 O O . VAL A 1 74 ? 7.871 43.188 -1.49 1 98.19 74 VAL A O 1
ATOM 584 N N . GLY A 1 75 ? 8.414 41 -1.472 1 97.62 75 GLY A N 1
ATOM 585 C CA . GLY A 1 75 ? 9.609 41.25 -2.264 1 97.62 75 GLY A CA 1
ATOM 586 C C . GLY A 1 75 ? 9.312 41.656 -3.688 1 97.62 75 GLY A C 1
ATOM 587 O O . GLY A 1 75 ? 8.195 41.5 -4.172 1 97.62 75 GLY A O 1
ATOM 588 N N . SER A 1 76 ? 10.328 42.094 -4.418 1 97.75 76 SER A N 1
ATOM 589 C CA . SER A 1 76 ? 10.188 42.719 -5.73 1 97.75 76 SER A CA 1
ATOM 590 C C . SER A 1 76 ? 9.797 41.719 -6.789 1 97.75 76 SER A C 1
ATOM 592 O O . SER A 1 76 ? 9.25 42.062 -7.836 1 97.75 76 SER A O 1
ATOM 594 N N . GLU A 1 77 ? 9.992 40.438 -6.535 1 98.06 77 GLU A N 1
ATOM 595 C CA . GLU A 1 77 ? 9.742 39.406 -7.551 1 98.06 77 GLU A CA 1
ATOM 596 C C . GLU A 1 77 ? 8.523 38.562 -7.199 1 98.06 77 GLU A C 1
ATOM 598 O O . GLU A 1 77 ? 8.242 37.562 -7.855 1 98.06 77 GLU A O 1
ATOM 603 N N . VAL A 1 78 ? 7.902 38.969 -6.152 1 98.19 78 VAL A N 1
ATOM 604 C CA . VAL A 1 78 ? 6.691 38.25 -5.773 1 98.19 78 VAL A CA 1
ATOM 605 C C . VAL A 1 78 ? 5.574 38.562 -6.77 1 98.19 78 VAL A C 1
ATOM 607 O O . VAL A 1 78 ? 5.32 39.75 -7.082 1 98.19 78 VAL A O 1
ATOM 610 N N . LYS A 1 79 ? 4.887 37.531 -7.316 1 94.88 79 LYS A N 1
ATOM 611 C CA . LYS A 1 79 ? 3.842 37.719 -8.32 1 94.88 79 LYS A CA 1
ATOM 612 C C . LYS A 1 79 ? 2.502 37.188 -7.82 1 94.88 79 LYS A C 1
ATOM 614 O O . LYS A 1 79 ? 1.445 37.594 -8.312 1 94.88 79 LYS A O 1
ATOM 619 N N . LYS A 1 80 ? 2.467 36.406 -6.852 1 94.56 80 LYS A N 1
ATOM 620 C CA . LYS A 1 80 ? 1.282 35.656 -6.461 1 94.56 80 LYS A CA 1
ATOM 621 C C . LYS A 1 80 ? 0.466 36.406 -5.414 1 94.56 80 LYS A C 1
ATOM 623 O O . LYS A 1 80 ? -0.734 36.156 -5.266 1 94.56 80 LYS A O 1
ATOM 628 N N . PHE A 1 81 ? 1.155 37.344 -4.707 1 98.06 81 PHE A N 1
ATOM 629 C CA . PHE A 1 81 ? 0.531 37.938 -3.537 1 98.06 81 PHE A CA 1
ATOM 630 C C . PHE A 1 81 ? 0.788 39.438 -3.502 1 98.06 81 PHE A C 1
ATOM 632 O O . PHE A 1 81 ? 1.772 39.906 -4.07 1 98.06 81 PHE A O 1
ATOM 639 N N . GLY A 1 82 ? -0.141 40.125 -2.826 1 98.12 82 GLY A N 1
ATOM 640 C CA . GLY A 1 82 ? -0.005 41.562 -2.596 1 98.12 82 GLY A CA 1
ATOM 641 C C . GLY A 1 82 ? -0.334 41.969 -1.171 1 98.12 82 GLY A C 1
ATOM 642 O O . GLY A 1 82 ? -0.94 41.188 -0.424 1 98.12 82 GLY A O 1
ATOM 643 N N . VAL A 1 83 ? 0.088 43.188 -0.854 1 98.31 83 VAL A N 1
ATOM 644 C CA . VAL A 1 83 ? -0.179 43.719 0.473 1 98.31 83 VAL A CA 1
ATOM 645 C C . VAL A 1 83 ? -1.683 43.719 0.742 1 98.31 83 VAL A C 1
ATOM 647 O O . VAL A 1 83 ? -2.473 44.156 -0.109 1 98.31 83 VAL A O 1
ATOM 650 N N . GLY A 1 84 ? -2.078 43.188 1.867 1 98.38 84 GLY A N 1
ATOM 651 C CA . GLY A 1 84 ? -3.484 43.125 2.232 1 98.38 84 GLY A CA 1
ATOM 652 C C . GLY A 1 84 ? -4.094 41.75 2.041 1 98.38 84 GLY A C 1
ATOM 653 O O . GLY A 1 84 ? -5.137 41.438 2.621 1 98.38 84 GLY A O 1
ATOM 654 N N . ASP A 1 85 ? -3.498 40.969 1.231 1 98.5 85 ASP A N 1
ATOM 655 C CA . ASP A 1 85 ? -3.998 39.594 1.001 1 98.5 85 ASP A CA 1
ATOM 656 C C . ASP A 1 85 ? -3.969 38.781 2.287 1 98.5 85 ASP A C 1
ATOM 658 O O . ASP A 1 85 ? -3.049 38.906 3.096 1 98.5 85 ASP A O 1
ATOM 662 N N . ILE A 1 86 ? -4.996 37.938 2.498 1 98.88 86 ILE A N 1
ATOM 663 C CA . ILE A 1 86 ? -4.965 36.906 3.557 1 98.88 86 ILE A CA 1
ATOM 664 C C . ILE A 1 86 ? -4.312 35.656 3.039 1 98.88 86 ILE A C 1
ATOM 666 O O . ILE A 1 86 ? -4.711 35.125 2 1 98.88 86 ILE A O 1
ATOM 670 N N . VAL A 1 87 ? -3.291 35.188 3.742 1 98.88 87 VAL A N 1
ATOM 671 C CA . VAL A 1 87 ? -2.496 34.062 3.256 1 98.88 87 VAL A CA 1
ATOM 672 C C . VAL A 1 87 ? -2.338 33.031 4.363 1 98.88 87 VAL A C 1
ATOM 674 O O . VAL A 1 87 ? -2.664 33.281 5.523 1 98.88 87 VAL A O 1
ATOM 677 N N . GLY A 1 88 ? -1.961 31.844 3.994 1 98.88 88 GLY A N 1
ATOM 678 C CA . GLY A 1 88 ? -1.716 30.75 4.922 1 98.88 88 GLY A CA 1
ATOM 679 C C . GLY A 1 88 ? -0.361 30.109 4.727 1 98.88 88 GLY A C 1
ATOM 680 O O . GLY A 1 88 ? 0.184 30.109 3.621 1 98.88 88 GLY A O 1
ATOM 681 N N . VAL A 1 89 ? 0.193 29.625 5.758 1 98.81 89 VAL A N 1
ATOM 682 C CA . VAL A 1 89 ? 1.422 28.844 5.754 1 98.81 89 VAL A CA 1
ATOM 683 C C . VAL A 1 89 ? 1.231 27.578 6.594 1 98.81 89 VAL A C 1
ATOM 685 O O . VAL A 1 89 ? 0.763 27.641 7.734 1 98.81 89 VAL A O 1
ATOM 688 N N . GLY A 1 90 ? 1.571 26.406 6.004 1 98.44 90 GLY A N 1
ATOM 689 C CA . GLY A 1 90 ? 1.472 25.141 6.699 1 98.44 90 GLY A CA 1
ATOM 690 C C . GLY A 1 90 ? 2.793 24.672 7.281 1 98.44 90 GLY A C 1
ATOM 691 O O . GLY A 1 90 ? 3.541 25.453 7.852 1 98.44 90 GLY A O 1
ATOM 692 N N . CYS A 1 91 ? 3.113 23.453 7.129 1 97.75 91 CYS A N 1
ATOM 693 C CA . CYS A 1 91 ? 4.184 22.781 7.863 1 97.75 91 CYS A CA 1
ATOM 694 C C . CYS A 1 91 ? 5.527 23 7.18 1 97.75 91 CYS A C 1
ATOM 696 O O . CYS A 1 91 ? 6.578 22.766 7.777 1 97.75 91 CYS A O 1
ATOM 698 N N . ILE A 1 92 ? 5.48 23.5 5.945 1 97.75 92 ILE A N 1
ATOM 699 C CA . ILE A 1 92 ? 6.703 23.578 5.152 1 97.75 92 ILE A CA 1
ATOM 700 C C . ILE A 1 92 ? 6.906 25.016 4.664 1 97.75 92 ILE A C 1
ATOM 702 O O . ILE A 1 92 ? 5.965 25.656 4.191 1 97.75 92 ILE A O 1
ATOM 706 N N . VAL A 1 93 ? 8.211 25.453 4.754 1 98.12 93 VAL A N 1
ATOM 707 C CA . VAL A 1 93 ? 8.477 26.812 4.312 1 98.12 93 VAL A CA 1
ATOM 708 C C . VAL A 1 93 ? 9.672 26.828 3.365 1 98.12 93 VAL A C 1
ATOM 710 O O . VAL A 1 93 ? 10.227 27.891 3.064 1 98.12 93 VAL A O 1
ATOM 713 N N . GLY A 1 94 ? 10.086 25.609 2.996 1 97.06 94 GLY A N 1
ATOM 714 C CA . GLY A 1 94 ? 11.195 25.516 2.057 1 97.06 94 GLY A CA 1
ATOM 715 C C . GLY A 1 94 ? 11.453 24.094 1.586 1 97.06 94 GLY A C 1
ATOM 716 O O . GLY A 1 94 ? 10.984 23.141 2.195 1 97.06 94 GLY A O 1
ATOM 717 N N . SER A 1 95 ? 12.18 23.938 0.481 1 97 95 SER A N 1
ATOM 718 C CA . SER A 1 95 ? 12.688 22.688 -0.103 1 97 95 SER A CA 1
ATOM 719 C C . SER A 1 95 ? 13.82 22.969 -1.087 1 97 95 SER A C 1
ATOM 721 O O . SER A 1 95 ? 14.242 24.109 -1.249 1 97 95 SER A O 1
ATOM 723 N N . CYS A 1 96 ? 14.375 22 -1.8 1 95.88 96 CYS A N 1
ATOM 724 C CA . CYS A 1 96 ? 15.516 22.234 -2.682 1 95.88 96 CYS A CA 1
ATOM 725 C C . CYS A 1 96 ? 15.062 22.859 -3.996 1 95.88 96 CYS A C 1
ATOM 727 O O . CYS A 1 96 ? 15.859 23.5 -4.691 1 95.88 96 CYS A O 1
ATOM 729 N N . GLY A 1 97 ? 13.844 22.625 -4.332 1 95.38 97 GLY A N 1
ATOM 730 C CA . GLY A 1 97 ? 13.258 23.234 -5.516 1 95.38 97 GLY A CA 1
ATOM 731 C C . GLY A 1 97 ? 13.672 22.547 -6.805 1 95.38 97 GLY A C 1
ATOM 732 O O . GLY A 1 97 ? 13.18 22.891 -7.883 1 95.38 97 GLY A O 1
ATOM 733 N N . GLU A 1 98 ? 14.531 21.5 -6.707 1 96.31 98 GLU A N 1
ATOM 734 C CA . GLU A 1 98 ? 15.133 20.984 -7.934 1 96.31 98 GLU A CA 1
ATOM 735 C C . GLU A 1 98 ? 14.922 19.484 -8.055 1 96.31 98 GLU A C 1
ATOM 737 O O . GLU A 1 98 ? 15.016 18.922 -9.148 1 96.31 98 GLU A O 1
ATOM 742 N N . CYS A 1 99 ? 14.68 18.859 -6.996 1 95.75 99 CYS A N 1
ATOM 743 C CA . CYS A 1 99 ? 14.547 17.406 -7.043 1 95.75 99 CYS A CA 1
ATOM 744 C C . CYS A 1 99 ? 13.219 17 -7.66 1 95.75 99 CYS A C 1
ATOM 746 O O . CYS A 1 99 ? 12.375 17.844 -7.945 1 95.75 99 CYS A O 1
ATOM 748 N N . ILE A 1 100 ? 13 15.711 -7.867 1 93.94 100 ILE A N 1
ATOM 749 C CA . ILE A 1 100 ? 11.797 15.18 -8.508 1 93.94 100 ILE A CA 1
ATOM 750 C C . ILE A 1 100 ? 10.578 15.5 -7.656 1 93.94 100 ILE A C 1
ATOM 752 O O . ILE A 1 100 ? 9.5 15.805 -8.188 1 93.94 100 ILE A O 1
ATOM 756 N N . CYS A 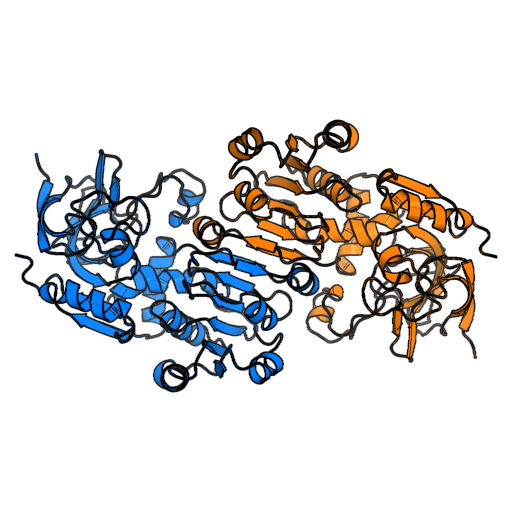1 101 ? 10.703 15.422 -6.375 1 96.81 101 CYS A N 1
ATOM 757 C CA . CYS A 1 101 ? 9.602 15.742 -5.48 1 96.81 101 CYS A CA 1
ATOM 758 C C . CYS A 1 101 ? 9.148 17.188 -5.672 1 96.81 101 CYS A C 1
ATOM 760 O O . CYS A 1 101 ? 7.953 17.453 -5.828 1 96.81 101 CYS A O 1
ATOM 762 N N . CYS A 1 102 ? 10.094 18.094 -5.676 1 97.19 102 CYS A N 1
ATOM 763 C CA . CYS A 1 102 ? 9.789 19.516 -5.809 1 97.19 102 CYS A CA 1
ATOM 764 C C . CYS A 1 102 ? 9.211 19.812 -7.188 1 97.19 102 CYS A C 1
ATOM 766 O O . CYS A 1 102 ? 8.273 20.609 -7.309 1 97.19 102 CYS A O 1
ATOM 768 N N . LYS A 1 103 ? 9.688 19.141 -8.188 1 96.69 103 LYS A N 1
ATOM 769 C CA . LYS A 1 103 ? 9.273 19.406 -9.562 1 96.69 103 LYS A CA 1
ATOM 770 C C . LYS A 1 103 ? 7.906 18.797 -9.844 1 96.69 103 LYS A C 1
ATOM 772 O O . LYS A 1 103 ? 7.266 19.125 -10.844 1 96.69 103 LYS A O 1
ATOM 777 N N . THR A 1 104 ? 7.438 17.891 -9 1 95.88 104 THR A N 1
ATOM 778 C CA . THR A 1 104 ? 6.145 17.234 -9.195 1 95.88 104 THR A CA 1
ATOM 779 C C . THR A 1 104 ? 5.184 17.609 -8.07 1 95.88 104 THR A C 1
ATOM 781 O O . THR A 1 104 ? 4.273 16.844 -7.746 1 95.88 104 THR A O 1
ATOM 784 N N . ASN A 1 105 ? 5.395 18.734 -7.41 1 96.38 105 ASN A N 1
ATOM 785 C CA . ASN A 1 105 ? 4.523 19.281 -6.383 1 96.38 105 ASN A CA 1
ATOM 786 C C . ASN A 1 105 ? 4.359 18.328 -5.207 1 96.38 105 ASN A C 1
ATOM 788 O O . ASN A 1 105 ? 3.242 18.078 -4.754 1 96.38 105 ASN A O 1
ATOM 792 N N . LYS A 1 106 ? 5.434 17.734 -4.789 1 97.69 106 LYS A N 1
ATOM 793 C CA . LYS A 1 106 ? 5.492 16.875 -3.615 1 97.69 106 LYS A CA 1
ATOM 794 C C . LYS A 1 106 ? 6.617 17.297 -2.676 1 97.69 106 LYS A C 1
ATOM 796 O O . LYS A 1 106 ? 7.422 16.469 -2.246 1 97.69 106 LYS A O 1
ATOM 801 N N . GLU A 1 107 ? 6.68 18.531 -2.35 1 97.94 107 GLU A N 1
ATOM 802 C CA . GLU A 1 107 ? 7.789 19.109 -1.601 1 97.94 107 GLU A CA 1
ATOM 803 C C . GLU A 1 107 ? 7.879 18.516 -0.197 1 97.94 107 GLU A C 1
ATOM 805 O O . GLU A 1 107 ? 8.945 18.516 0.416 1 97.94 107 GLU A O 1
ATOM 810 N N . GLN A 1 108 ? 6.734 18.016 0.314 1 97.94 108 GLN A N 1
ATOM 811 C CA . GLN A 1 108 ? 6.723 17.453 1.66 1 97.94 108 GLN A CA 1
ATOM 812 C C . GLN A 1 108 ? 7.602 16.219 1.747 1 97.94 108 GLN A C 1
ATOM 814 O O . GLN A 1 108 ? 7.91 15.742 2.844 1 97.94 108 GLN A O 1
ATOM 819 N N . TYR A 1 109 ? 7.984 15.688 0.622 1 98.06 109 TYR A N 1
ATOM 820 C CA . TYR A 1 109 ? 8.828 14.5 0.617 1 98.06 109 TYR A CA 1
ATOM 821 C C . TYR A 1 109 ? 10.242 14.828 0.159 1 98.06 109 TYR A C 1
ATOM 823 O O . TYR A 1 109 ? 11.047 13.93 -0.081 1 98.06 109 TYR A O 1
ATOM 831 N N . CYS A 1 110 ? 10.617 16.141 -0.048 1 97.44 110 CYS A N 1
ATOM 832 C CA . CYS A 1 110 ? 11.969 16.562 -0.395 1 97.44 110 CYS A CA 1
ATOM 833 C C . CYS A 1 110 ? 12.93 16.328 0.762 1 97.44 110 CYS A C 1
ATOM 835 O O . CYS A 1 110 ? 12.633 16.656 1.907 1 97.44 110 CYS A O 1
ATOM 837 N N . ALA A 1 111 ? 14.086 15.758 0.457 1 94.94 111 ALA A N 1
ATOM 838 C CA . ALA A 1 111 ? 15.102 15.492 1.475 1 94.94 111 ALA A CA 1
ATOM 839 C C . ALA A 1 111 ? 15.602 16.781 2.105 1 94.94 111 ALA A C 1
ATOM 841 O O . ALA A 1 111 ? 16.156 16.766 3.209 1 94.94 111 ALA A O 1
ATOM 842 N N . LYS A 1 112 ? 15.367 17.891 1.426 1 96.38 112 LYS A N 1
ATOM 843 C CA . LYS A 1 112 ? 15.844 19.188 1.913 1 96.38 112 LYS A CA 1
ATOM 844 C C . LYS A 1 112 ? 14.68 20.094 2.301 1 96.38 112 LYS A C 1
ATOM 846 O O . LYS A 1 112 ? 14.758 21.312 2.164 1 96.38 112 LYS A O 1
ATOM 851 N N . MET A 1 113 ? 13.656 19.453 2.627 1 96.75 113 MET A N 1
ATOM 852 C CA . MET A 1 113 ? 12.492 20.203 3.086 1 96.75 113 MET A CA 1
ATOM 853 C C . MET A 1 113 ? 12.828 21.016 4.332 1 96.75 113 MET A C 1
ATOM 855 O O . MET A 1 113 ? 13.664 20.609 5.141 1 96.75 113 MET A O 1
ATOM 859 N N . VAL A 1 114 ? 12.242 22.234 4.5 1 97.62 114 VAL A N 1
ATOM 860 C CA . VAL A 1 114 ? 12.414 23.109 5.652 1 97.62 114 VAL A CA 1
ATOM 861 C C . VAL A 1 114 ? 11.086 23.297 6.379 1 97.62 114 VAL A C 1
ATOM 863 O O . VAL A 1 114 ? 10.125 23.812 5.805 1 97.62 114 VAL A O 1
ATOM 866 N N . PHE A 1 115 ? 11.039 22.906 7.602 1 97.88 115 PHE A N 1
ATOM 867 C CA . PHE A 1 115 ? 9.828 23 8.398 1 97.88 115 PHE A CA 1
ATOM 868 C C . PHE A 1 115 ? 9.586 24.438 8.844 1 97.88 115 PHE A C 1
ATOM 870 O O . PHE A 1 115 ? 10.516 25.25 8.859 1 97.88 115 PHE A O 1
ATOM 877 N N . THR A 1 116 ? 8.367 24.688 9.172 1 98.31 116 THR A N 1
ATOM 878 C CA . THR A 1 116 ? 7.914 26.016 9.555 1 98.31 116 THR A CA 1
ATOM 879 C C . THR A 1 116 ? 8.609 26.484 10.828 1 98.31 116 THR A C 1
ATOM 881 O O . THR A 1 116 ? 8.789 27.688 11.039 1 98.31 116 THR A O 1
ATOM 884 N N . TYR A 1 117 ? 9 25.578 11.695 1 97.75 117 TYR A N 1
ATOM 885 C CA . TYR A 1 117 ? 9.773 25.906 12.891 1 97.75 117 TYR A CA 1
ATOM 886 C C . TYR A 1 117 ? 10.758 24.781 13.219 1 97.75 117 TYR A C 1
ATOM 888 O O . TYR A 1 117 ? 10.664 23.688 12.656 1 97.75 117 TYR A O 1
ATOM 896 N N . ASN A 1 118 ? 11.758 25.047 14.062 1 97.62 118 ASN A N 1
ATOM 897 C CA . ASN A 1 118 ? 12.781 24.125 14.516 1 97.62 118 ASN A CA 1
ATOM 898 C C . ASN A 1 118 ? 13.602 23.562 13.352 1 97.62 118 ASN A C 1
ATOM 900 O O . ASN A 1 118 ? 13.93 22.391 13.328 1 97.62 118 ASN A O 1
ATOM 904 N N . ALA A 1 119 ? 13.75 24.359 12.336 1 96.94 119 ALA A N 1
ATOM 905 C CA . ALA A 1 119 ? 14.57 24.047 11.164 1 96.94 119 ALA A CA 1
ATOM 906 C C . ALA A 1 119 ? 15.484 25.219 10.82 1 96.94 119 ALA A C 1
ATOM 908 O O . ALA A 1 119 ? 15.586 26.188 11.57 1 96.94 119 ALA A O 1
ATOM 909 N N . ILE A 1 120 ? 16.297 25.078 9.781 1 94.38 120 ILE A N 1
ATOM 910 C CA . ILE A 1 120 ? 17.266 26.094 9.383 1 94.38 120 ILE A CA 1
ATOM 911 C C . ILE A 1 120 ? 17.016 26.516 7.938 1 94.38 120 ILE A C 1
ATOM 913 O O . ILE A 1 120 ? 16.906 25.672 7.047 1 94.38 120 ILE A O 1
ATOM 917 N N . TYR A 1 121 ? 16.922 27.766 7.715 1 91.12 121 TYR A N 1
ATOM 918 C CA . TYR A 1 121 ? 16.828 28.312 6.359 1 91.12 121 TYR A CA 1
ATOM 919 C C . TYR A 1 121 ? 18.141 28.156 5.621 1 91.12 121 TYR A C 1
ATOM 921 O O . TYR A 1 121 ? 19.156 27.781 6.215 1 91.12 121 TYR A O 1
ATOM 929 N N . SER A 1 122 ? 18.047 28.391 4.309 1 84.5 122 SER A N 1
ATOM 930 C CA . SER A 1 122 ? 19.25 28.297 3.49 1 84.5 122 SER A CA 1
ATOM 931 C C . SER A 1 122 ? 20.312 29.297 3.938 1 84.5 122 SER A C 1
ATOM 933 O O . SER A 1 122 ? 21.5 29.078 3.752 1 84.5 122 SER A O 1
ATOM 935 N N . ASP A 1 123 ? 19.891 30.406 4.543 1 83.38 123 ASP A N 1
ATOM 936 C CA . ASP A 1 123 ? 20.828 31.453 4.973 1 83.38 123 ASP A CA 1
ATOM 937 C C . ASP A 1 123 ? 21.375 31.141 6.363 1 83.38 123 ASP A C 1
ATOM 939 O O . ASP A 1 123 ? 22.125 31.953 6.922 1 83.38 123 ASP A O 1
ATOM 943 N N . GLY A 1 124 ? 20.938 30.016 7.004 1 87.69 124 GLY A N 1
ATOM 944 C CA . GLY A 1 124 ? 21.484 29.578 8.281 1 87.69 124 GLY A CA 1
ATOM 945 C C . GLY A 1 124 ? 20.625 29.984 9.461 1 87.69 124 GLY A C 1
ATOM 946 O O . GLY A 1 124 ? 20.844 29.516 10.578 1 87.69 124 GLY A O 1
ATOM 947 N N . SER A 1 125 ? 19.688 30.891 9.227 1 88.75 125 SER A N 1
ATOM 948 C CA . SER A 1 125 ? 18.828 31.312 10.328 1 88.75 125 SER A CA 1
ATOM 949 C C . SER A 1 125 ? 17.828 30.219 10.695 1 88.75 125 SER A C 1
ATOM 951 O O . SER A 1 125 ? 17.5 29.375 9.867 1 88.75 125 SER A O 1
ATOM 953 N N . PHE A 1 126 ? 17.359 30.266 11.898 1 93 126 PHE A N 1
ATOM 954 C CA . PHE A 1 126 ? 16.406 29.281 12.391 1 93 126 PHE A CA 1
ATOM 955 C C . PHE A 1 126 ? 14.977 29.688 12.039 1 93 126 PHE A C 1
ATOM 957 O O . PHE A 1 126 ? 14.617 30.859 12.125 1 93 126 PHE A O 1
ATOM 964 N N . THR A 1 127 ? 14.281 28.719 11.688 1 96.5 127 THR A N 1
ATOM 965 C CA . THR A 1 127 ? 12.859 28.969 11.469 1 96.5 127 THR A CA 1
ATOM 966 C C . THR A 1 127 ? 12.109 29.078 12.789 1 96.5 127 THR A C 1
ATOM 968 O O . THR A 1 127 ? 12.398 28.328 13.727 1 96.5 127 THR A O 1
ATOM 971 N N . GLN A 1 128 ? 11.219 30.031 12.891 1 97.31 128 GLN A N 1
ATOM 972 C CA . GLN A 1 128 ? 10.297 30.25 14.008 1 97.31 128 GLN A CA 1
ATOM 973 C C . GLN A 1 128 ? 8.852 30.266 13.531 1 97.31 128 GLN A C 1
ATOM 975 O O . GLN A 1 128 ? 8.555 30.781 12.453 1 97.31 128 GLN A O 1
ATOM 980 N N . GLY A 1 129 ? 7.945 29.719 14.367 1 98.38 129 GLY A N 1
ATOM 981 C CA . GLY A 1 129 ? 6.605 29.406 13.891 1 98.38 129 GLY A CA 1
ATOM 982 C C . GLY A 1 129 ? 5.625 30.547 14.094 1 98.38 129 GLY A C 1
ATOM 983 O O . GLY A 1 129 ? 6.027 31.703 14.266 1 98.38 129 GLY A O 1
ATOM 984 N N . GLY A 1 130 ? 4.371 30.203 13.977 1 98.69 130 GLY A N 1
ATOM 985 C CA . GLY A 1 130 ? 3.293 31.172 13.859 1 98.69 130 GLY A CA 1
ATOM 986 C C . GLY A 1 130 ? 2.797 31.672 15.203 1 98.69 130 GLY A C 1
ATOM 987 O O . GLY A 1 130 ? 1.937 32.562 15.266 1 98.69 130 GLY A O 1
ATOM 988 N N . PHE A 1 131 ? 3.324 31.078 16.312 1 98.81 131 PHE A N 1
ATOM 989 C CA . PHE A 1 131 ? 3.016 31.703 17.594 1 98.81 131 PHE A CA 1
ATOM 990 C C . PHE A 1 131 ? 3.787 33 17.766 1 98.81 131 PHE A C 1
ATOM 992 O O . PHE A 1 131 ? 4.441 33.219 18.797 1 98.81 131 PHE A O 1
ATOM 999 N N . SER A 1 132 ? 3.756 33.844 16.797 1 98.5 132 SER A N 1
ATOM 1000 C CA . SER A 1 132 ? 4.512 35.094 16.75 1 98.5 132 SER A CA 1
ATOM 1001 C C . SER A 1 132 ? 3.746 36.188 15.992 1 98.5 132 SER A C 1
ATOM 1003 O O . SER A 1 132 ? 2.783 35.875 15.281 1 98.5 132 SER A O 1
ATOM 1005 N N . SER A 1 133 ? 4.188 37.406 16.094 1 98.5 133 SER A N 1
ATOM 1006 C CA . SER A 1 133 ? 3.447 38.531 15.547 1 98.5 133 SER A CA 1
ATOM 1007 C C . SER A 1 133 ? 3.588 38.594 14.031 1 98.5 133 SER A C 1
ATOM 1009 O O . SER A 1 133 ? 2.721 39.125 13.352 1 98.5 133 SER A O 1
ATOM 1011 N N . ALA A 1 134 ? 4.695 38.062 13.5 1 98.31 134 ALA A N 1
ATOM 1012 C CA . ALA A 1 134 ? 4.914 38.125 12.055 1 98.31 134 ALA A CA 1
ATOM 1013 C C . ALA A 1 134 ? 5.852 37.031 11.594 1 98.31 134 ALA A C 1
ATOM 1015 O O . ALA A 1 134 ? 6.582 36.438 12.398 1 98.31 134 ALA A O 1
ATOM 1016 N N . MET A 1 135 ? 5.828 36.75 10.328 1 98.06 135 MET A N 1
ATOM 1017 C CA . MET A 1 135 ? 6.703 35.781 9.695 1 98.06 135 MET A CA 1
ATOM 1018 C C . MET A 1 135 ? 7.117 36.219 8.305 1 98.06 135 MET A C 1
ATOM 1020 O O . MET A 1 135 ? 6.422 37.031 7.676 1 98.06 135 MET A O 1
ATOM 1024 N N . VAL A 1 136 ? 8.266 35.781 7.867 1 97.31 136 VAL A N 1
ATOM 1025 C CA . VAL A 1 136 ? 8.734 35.906 6.496 1 97.31 136 VAL A CA 1
ATOM 1026 C C . VAL A 1 136 ? 8.852 34.531 5.844 1 97.31 136 VAL A C 1
ATOM 1028 O O . VAL A 1 136 ? 9.508 33.656 6.383 1 97.31 136 VAL A O 1
ATOM 1031 N N . VAL A 1 137 ? 8.203 34.344 4.727 1 97.69 137 VAL A N 1
ATOM 1032 C CA . VAL A 1 137 ? 8.203 33.031 4.055 1 97.69 137 VAL A CA 1
ATOM 1033 C C . VAL A 1 137 ? 8.328 33.25 2.547 1 97.69 137 VAL A C 1
ATOM 1035 O O . VAL A 1 137 ? 7.77 34.188 1.993 1 97.69 137 VAL A O 1
ATOM 1038 N N . HIS A 1 138 ? 9.07 32.406 1.888 1 97 138 HIS A N 1
ATOM 1039 C CA . HIS A 1 138 ? 9.164 32.438 0.432 1 97 138 HIS A CA 1
ATOM 1040 C C . HIS A 1 138 ? 7.797 32.219 -0.213 1 97 138 HIS A C 1
ATOM 1042 O O . HIS A 1 138 ? 7.02 31.375 0.232 1 97 138 HIS A O 1
ATOM 1048 N N . GLN A 1 139 ? 7.453 32.906 -1.299 1 98 139 GLN A N 1
ATOM 1049 C CA . GLN A 1 139 ? 6.125 32.969 -1.898 1 98 139 GLN A CA 1
ATOM 1050 C C . GLN A 1 139 ? 5.66 31.562 -2.318 1 98 139 GLN A C 1
ATOM 1052 O O . GLN A 1 139 ? 4.457 31.281 -2.324 1 98 139 GLN A O 1
ATOM 1057 N N . ASN A 1 140 ? 6.578 30.609 -2.621 1 97.25 140 ASN A N 1
ATOM 1058 C CA . ASN A 1 140 ? 6.223 29.281 -3.109 1 97.25 140 ASN A CA 1
ATOM 1059 C C . ASN A 1 140 ? 5.617 28.422 -2.006 1 97.25 140 ASN A C 1
ATOM 1061 O O . ASN A 1 140 ? 5.039 27.359 -2.279 1 97.25 140 ASN A O 1
ATOM 1065 N N . TYR A 1 141 ? 5.727 28.844 -0.792 1 98.12 141 TYR A N 1
ATOM 1066 C CA . TYR A 1 141 ? 5.25 28.047 0.329 1 98.12 141 TYR A CA 1
ATOM 1067 C C . TYR A 1 141 ? 4.121 28.75 1.067 1 98.12 141 TYR A C 1
ATOM 1069 O O . TYR A 1 141 ? 3.82 28.422 2.217 1 98.12 141 TYR A O 1
ATOM 1077 N N . VAL A 1 142 ? 3.586 29.75 0.442 1 98.69 142 VAL A N 1
ATOM 1078 C CA . VAL A 1 142 ? 2.438 30.5 0.925 1 98.69 142 VAL A CA 1
ATOM 1079 C C . VAL A 1 142 ? 1.205 30.172 0.091 1 98.69 142 VAL A C 1
ATOM 1081 O O . VAL A 1 142 ? 1.289 30.047 -1.133 1 98.69 142 VAL A O 1
ATOM 1084 N N . VAL A 1 143 ? 0.092 29.938 0.758 1 98.81 143 VAL A N 1
ATOM 1085 C CA . VAL A 1 143 ? -1.157 29.672 0.054 1 98.81 143 VAL A CA 1
ATOM 1086 C C . VAL A 1 143 ? -2.119 30.844 0.248 1 98.81 143 VAL A C 1
ATOM 1088 O O . VAL A 1 143 ? -1.955 31.641 1.173 1 98.81 143 VAL A O 1
ATOM 1091 N N . ASN A 1 144 ? -3.029 30.906 -0.641 1 98.69 144 ASN A N 1
ATOM 1092 C CA . ASN A 1 144 ? -4.074 31.922 -0.563 1 98.69 144 ASN A CA 1
ATOM 1093 C C . ASN A 1 144 ? -5.266 31.438 0.257 1 98.69 144 ASN A C 1
ATOM 1095 O O . ASN A 1 144 ? -5.746 30.312 0.062 1 98.69 144 ASN A O 1
ATOM 1099 N N . ILE A 1 145 ? -5.742 32.219 1.161 1 98.81 145 ILE A N 1
ATOM 1100 C CA . ILE A 1 145 ? -7 31.953 1.848 1 98.81 145 ILE A CA 1
ATOM 1101 C C . ILE A 1 145 ? -8.164 32.531 1.049 1 98.81 145 ILE A C 1
ATOM 1103 O O . ILE A 1 145 ? -8.273 33.75 0.883 1 98.81 145 ILE A O 1
ATOM 1107 N N . PRO A 1 146 ? -9 31.641 0.593 1 98.12 146 PRO A N 1
ATOM 1108 C CA . PRO A 1 146 ? -10.133 32.156 -0.182 1 98.12 146 PRO A CA 1
ATOM 1109 C C . PRO A 1 146 ? -11 33.125 0.609 1 98.12 146 PRO A C 1
ATOM 1111 O O . PRO A 1 146 ? -11.18 32.969 1.817 1 98.12 146 PRO A O 1
ATOM 1114 N N . ASP A 1 147 ? -11.672 34.031 -0.062 1 95.12 147 ASP A N 1
ATOM 1115 C CA . ASP A 1 147 ? -12.445 35.125 0.551 1 95.12 147 ASP A CA 1
ATOM 1116 C C . ASP A 1 147 ? -13.594 34.562 1.386 1 95.12 147 ASP A C 1
ATOM 1118 O O . ASP A 1 147 ? -13.938 35.125 2.43 1 95.12 147 ASP A O 1
ATOM 1122 N N . LYS A 1 148 ? -14.172 33.469 1.014 1 96.5 148 LYS A N 1
ATOM 1123 C CA . LYS A 1 148 ? -15.359 32.938 1.689 1 96.5 148 LYS A CA 1
ATOM 1124 C C . LYS A 1 148 ? -14.977 32.062 2.873 1 96.5 148 LYS A C 1
ATOM 1126 O O . LYS A 1 148 ? -15.844 31.594 3.604 1 96.5 148 LYS A O 1
ATOM 1131 N N . LEU A 1 149 ? -13.727 31.922 3.068 1 98.12 149 LEU A N 1
ATOM 1132 C CA . LEU A 1 149 ? -13.25 31.125 4.184 1 98.12 149 LEU A CA 1
ATOM 1133 C C . LEU A 1 149 ? -12.719 32 5.309 1 98.12 149 LEU A C 1
ATOM 1135 O O . LEU A 1 149 ? -11.75 32.75 5.113 1 98.12 149 LEU A O 1
ATOM 1139 N N . SER A 1 150 ? -13.406 31.938 6.473 1 97.81 150 SER A N 1
ATOM 1140 C CA . SER A 1 150 ? -12.938 32.75 7.605 1 97.81 150 SER A CA 1
ATOM 1141 C C . SER A 1 150 ? -11.508 32.375 7.988 1 97.81 150 SER A C 1
ATOM 1143 O O . SER A 1 150 ? -11.164 31.188 8.062 1 97.81 150 SER A O 1
ATOM 1145 N N . PRO A 1 151 ? -10.672 33.344 8.258 1 98.31 151 PRO A N 1
ATOM 1146 C CA . PRO A 1 151 ? -9.258 33.062 8.539 1 98.31 151 PRO A CA 1
ATOM 1147 C C . PRO A 1 151 ? -9.062 32.094 9.695 1 98.31 151 PRO A C 1
ATOM 1149 O O . PRO A 1 151 ? -8.227 31.188 9.602 1 98.31 151 PRO A O 1
ATOM 1152 N N . GLU A 1 152 ? -9.797 32.281 10.805 1 98.19 152 GLU A N 1
ATOM 1153 C CA . GLU A 1 152 ? -9.625 31.391 11.953 1 98.19 152 GLU A CA 1
ATOM 1154 C C . GLU A 1 152 ? -10.023 29.953 11.602 1 98.19 152 GLU A C 1
ATOM 1156 O O . GLU A 1 152 ? -9.461 29 12.133 1 98.19 152 GLU A O 1
ATOM 1161 N N . GLN A 1 153 ? -10.914 29.766 10.672 1 98.06 153 GLN A N 1
ATOM 1162 C CA . GLN A 1 153 ? -11.375 28.453 10.258 1 98.06 153 GLN A CA 1
ATOM 1163 C C . GLN A 1 153 ? -10.367 27.781 9.328 1 98.06 153 GLN A C 1
ATOM 1165 O O . GLN A 1 153 ? -10.336 26.547 9.227 1 98.06 153 GLN A O 1
ATOM 1170 N N . ALA A 1 154 ? -9.555 28.547 8.703 1 98.75 154 ALA A N 1
ATOM 1171 C CA . ALA A 1 154 ? -8.586 28.016 7.738 1 98.75 154 ALA A CA 1
ATOM 1172 C C . ALA A 1 154 ? -7.402 27.375 8.445 1 98.75 154 ALA A C 1
ATOM 1174 O O . ALA A 1 154 ? -6.766 26.469 7.906 1 98.75 154 ALA A O 1
ATOM 1175 N N . ALA A 1 155 ? -7.145 27.797 9.648 1 98.75 155 ALA A N 1
ATOM 1176 C CA . ALA A 1 155 ? -5.895 27.469 10.328 1 98.75 155 ALA A CA 1
ATOM 1177 C C . ALA A 1 155 ? -5.723 25.953 10.461 1 98.75 155 ALA A C 1
ATOM 1179 O O . ALA A 1 155 ? -4.719 25.406 10.016 1 98.75 155 ALA A O 1
ATOM 1180 N N . PRO A 1 156 ? -6.766 25.234 10.992 1 98.38 156 PRO A N 1
ATOM 1181 C CA . PRO A 1 156 ? -6.578 23.797 11.172 1 98.38 156 PRO A CA 1
ATOM 1182 C C . PRO A 1 156 ? -6.402 23.047 9.852 1 98.38 156 PRO A C 1
ATOM 1184 O O . PRO A 1 156 ? -5.895 21.922 9.836 1 98.38 156 PRO A O 1
ATOM 1187 N N . LEU A 1 157 ? -6.824 23.625 8.719 1 98.81 157 LEU A N 1
ATOM 1188 C CA . LEU A 1 157 ? -6.75 22.969 7.422 1 98.81 157 LEU A CA 1
ATOM 1189 C C . LEU A 1 157 ? -5.316 22.938 6.906 1 98.81 157 LEU A C 1
ATOM 1191 O O . LEU A 1 157 ? -4.984 22.141 6.027 1 98.81 157 LEU A O 1
ATOM 1195 N N . LEU A 1 158 ? -4.461 23.781 7.484 1 98.88 158 LEU A N 1
ATOM 1196 C CA . LEU A 1 158 ? -3.104 23.984 6.984 1 98.88 158 LEU A CA 1
ATOM 1197 C C . LEU A 1 158 ? -2.174 22.875 7.484 1 98.88 158 LEU A C 1
ATOM 1199 O O . LEU A 1 158 ? -1.016 22.797 7.066 1 98.88 158 LEU A O 1
ATOM 1203 N N . CYS A 1 159 ? -2.641 22 8.312 1 98.38 159 CYS A N 1
ATOM 1204 C CA . CYS A 1 159 ? -1.92 20.797 8.719 1 98.38 159 CYS A CA 1
ATOM 1205 C C . CYS A 1 159 ? -2.861 19.594 8.805 1 98.38 159 CYS A C 1
ATOM 1207 O O . CYS A 1 159 ? -2.883 18.75 7.902 1 98.38 159 CYS A O 1
ATOM 1209 N N . ALA A 1 160 ? -3.805 19.609 9.766 1 98.12 160 ALA A N 1
ATOM 1210 C CA . ALA A 1 160 ? -4.719 18.484 9.953 1 98.12 160 ALA A CA 1
ATOM 1211 C C . ALA A 1 160 ? -5.594 18.266 8.727 1 98.12 160 ALA A C 1
ATOM 1213 O O . ALA A 1 160 ? -5.812 17.125 8.305 1 98.12 160 ALA A O 1
ATOM 1214 N N . GLY A 1 161 ? -6.09 19.344 8.18 1 98.62 161 GLY A N 1
ATOM 1215 C CA . GLY A 1 161 ? -6.941 19.25 7.012 1 98.62 161 GLY A CA 1
ATOM 1216 C C . GLY A 1 161 ? -6.25 18.625 5.816 1 98.62 161 GLY A C 1
ATOM 1217 O O . GLY A 1 161 ? -6.758 17.656 5.234 1 98.62 161 GLY A O 1
ATOM 1218 N N . VAL A 1 162 ? -5.09 19.203 5.449 1 98.81 162 VAL A N 1
ATOM 1219 C CA . VAL A 1 162 ? -4.379 18.719 4.273 1 98.81 162 VAL A CA 1
ATOM 1220 C C . VAL A 1 162 ? -3.859 17.312 4.539 1 98.81 162 VAL A C 1
ATOM 1222 O O . VAL A 1 162 ? -3.787 16.484 3.625 1 98.81 162 VAL A O 1
ATOM 1225 N N . THR A 1 163 ? -3.523 16.953 5.793 1 98.62 163 THR A N 1
ATOM 1226 C CA . THR A 1 163 ? -3.1 15.609 6.168 1 98.62 163 THR A CA 1
ATOM 1227 C C . THR A 1 163 ? -4.195 14.594 5.863 1 98.62 163 THR A C 1
ATOM 1229 O O . THR A 1 163 ? -3.918 13.523 5.32 1 98.62 163 THR A O 1
ATOM 1232 N N . ALA A 1 164 ? -5.422 14.922 6.188 1 98.69 164 ALA A N 1
ATOM 1233 C CA . ALA A 1 164 ? -6.547 14.039 5.898 1 98.69 164 ALA A CA 1
ATOM 1234 C C . ALA A 1 164 ? -6.867 14.031 4.406 1 98.69 164 ALA A C 1
ATOM 1236 O O . ALA A 1 164 ? -7.164 12.977 3.836 1 98.69 164 ALA A O 1
ATOM 1237 N N . TYR A 1 165 ? -6.746 15.117 3.744 1 98.81 165 TYR A N 1
ATOM 1238 C CA . TYR A 1 165 ? -7.164 15.32 2.361 1 98.81 165 TYR A CA 1
ATOM 1239 C C . TYR A 1 165 ? -6.223 14.609 1.396 1 98.81 165 TYR A C 1
ATOM 1241 O O . TYR A 1 165 ? -6.668 14.023 0.406 1 98.81 165 TYR A O 1
ATOM 1249 N N . SER A 1 166 ? -4.961 14.695 1.687 1 98.62 166 SER A N 1
ATOM 1250 C CA . SER A 1 166 ? -3.928 14.266 0.749 1 98.62 166 SER A CA 1
ATOM 1251 C C . SER A 1 166 ? -4.152 12.828 0.292 1 98.62 166 SER A C 1
ATOM 1253 O O . SER A 1 166 ? -4.211 12.555 -0.909 1 98.62 166 SER A O 1
ATOM 1255 N N . PRO A 1 167 ? -4.328 11.867 1.214 1 98.38 167 PRO A N 1
ATOM 1256 C CA . PRO A 1 167 ? -4.535 10.5 0.74 1 98.38 167 PRO A CA 1
ATOM 1257 C C . PRO A 1 167 ? -5.938 10.273 0.176 1 98.38 167 PRO A C 1
ATOM 1259 O O . PRO A 1 167 ? -6.145 9.359 -0.623 1 98.38 167 PRO A O 1
ATOM 1262 N N . LEU A 1 168 ? -6.922 11.109 0.5 1 98.38 168 LEU A N 1
ATOM 1263 C CA . LEU A 1 168 ? -8.312 10.867 0.131 1 98.38 168 LEU A CA 1
ATOM 1264 C C . LEU A 1 168 ? -8.625 11.469 -1.234 1 98.38 168 LEU A C 1
ATOM 1266 O O . LEU A 1 168 ? -9.617 11.102 -1.869 1 98.38 168 LEU A O 1
ATOM 1270 N N . LYS A 1 169 ? -7.801 12.391 -1.652 1 97.56 169 LYS A N 1
ATOM 1271 C CA . LYS A 1 169 ? -8.133 13.133 -2.863 1 97.56 169 LYS A CA 1
ATOM 1272 C C . LYS A 1 169 ? -8.219 12.211 -4.074 1 97.56 169 LYS A C 1
ATOM 1274 O O . LYS A 1 169 ? -8.859 12.539 -5.07 1 97.56 169 LYS A O 1
ATOM 1279 N N . GLN A 1 170 ? -7.566 11.008 -4.016 1 96 170 GLN A N 1
ATOM 1280 C CA . GLN A 1 170 ? -7.617 10.039 -5.105 1 96 170 GLN A CA 1
ATOM 1281 C C . GLN A 1 170 ? -9.031 9.508 -5.305 1 96 170 GLN A C 1
ATOM 1283 O O . GLN A 1 170 ? -9.344 8.93 -6.352 1 96 170 GLN A O 1
ATOM 1288 N N . PHE A 1 171 ? -9.883 9.688 -4.387 1 96.88 171 PHE A N 1
ATOM 1289 C CA . PHE A 1 171 ? -11.234 9.148 -4.457 1 96.88 171 PHE A CA 1
ATOM 1290 C C . PHE A 1 171 ? -12.227 10.227 -4.875 1 96.88 171 PHE A C 1
ATOM 1292 O O . PHE A 1 171 ? -13.43 9.969 -4.957 1 96.88 171 PHE A O 1
ATOM 1299 N N . ILE A 1 172 ? -11.664 11.398 -5.141 1 92.62 172 ILE A N 1
ATOM 1300 C CA . ILE A 1 172 ? -12.539 12.484 -5.574 1 92.62 172 ILE A CA 1
ATOM 1301 C C . ILE A 1 172 ? -13.188 12.109 -6.906 1 92.62 172 ILE A C 1
ATOM 1303 O O . ILE A 1 172 ? -12.516 11.656 -7.828 1 92.62 172 ILE A O 1
ATOM 1307 N N . ASN A 1 173 ? -14.492 12.094 -7.113 1 86.62 173 ASN A N 1
ATOM 1308 C CA . ASN A 1 173 ? -15.281 11.875 -8.32 1 86.62 173 ASN A CA 1
ATOM 1309 C C . ASN A 1 173 ? -15.297 10.406 -8.727 1 86.62 173 ASN A C 1
ATOM 1311 O O . ASN A 1 173 ? -15.383 10.086 -9.906 1 86.62 173 ASN A O 1
ATOM 1315 N N . SER A 1 174 ? -14.992 9.617 -7.754 1 89.12 174 SER A N 1
ATOM 1316 C CA . SER A 1 174 ? -15.148 8.195 -8.023 1 89.12 174 SER A CA 1
ATOM 1317 C C . SER A 1 174 ? -16.531 7.883 -8.57 1 89.12 174 SER A C 1
ATOM 1319 O O . SER A 1 174 ? -17.531 8.422 -8.094 1 89.12 174 SER A O 1
ATOM 1321 N N . GLU A 1 175 ? -16.547 7.055 -9.609 1 86.62 175 GLU A N 1
ATOM 1322 C CA . GLU A 1 175 ? -17.812 6.676 -10.211 1 86.62 175 GLU A CA 1
ATOM 1323 C C . GLU A 1 175 ? -18.547 5.637 -9.359 1 86.62 175 GLU A C 1
ATOM 1325 O O . GLU A 1 175 ? -19.766 5.531 -9.414 1 86.62 175 GLU A O 1
ATOM 1330 N N . LYS A 1 176 ? -17.906 4.895 -8.633 1 87.38 176 LYS A N 1
ATOM 1331 C CA . LYS A 1 176 ? -18.5 3.883 -7.766 1 87.38 176 LYS A CA 1
ATOM 1332 C C . LYS A 1 176 ? -18.719 4.43 -6.359 1 87.38 176 LYS A C 1
ATOM 1334 O O . LYS A 1 176 ? -17.969 5.293 -5.898 1 87.38 176 LYS A O 1
ATOM 1339 N N . PRO A 1 177 ? -19.766 3.93 -5.738 1 93.81 177 PRO A N 1
ATOM 1340 C CA . PRO A 1 177 ? -19.922 4.289 -4.328 1 93.81 177 PRO A CA 1
ATOM 1341 C C . PRO A 1 177 ? -18.75 3.828 -3.459 1 93.81 177 PRO A C 1
ATOM 1343 O O . PRO A 1 177 ? -18.312 2.682 -3.572 1 93.81 177 PRO A O 1
ATOM 1346 N N . ILE A 1 178 ? -18.266 4.715 -2.719 1 98 178 ILE A N 1
ATOM 1347 C CA . ILE A 1 178 ? -17.109 4.43 -1.87 1 98 178 ILE A CA 1
ATOM 1348 C C . ILE A 1 178 ? -17.562 4.285 -0.418 1 98 178 ILE A C 1
ATOM 1350 O O . ILE A 1 178 ? -18.328 5.113 0.086 1 98 178 ILE A O 1
ATOM 1354 N N . LYS A 1 179 ? -17.234 3.191 0.212 1 98.62 179 LYS A N 1
ATOM 1355 C CA . LYS A 1 179 ? -17.406 2.986 1.646 1 98.62 179 LYS A CA 1
ATOM 1356 C C . LYS A 1 179 ? -16.125 3.268 2.404 1 98.62 179 LYS A C 1
ATOM 1358 O O . LYS A 1 179 ? -15.141 2.525 2.275 1 98.62 179 LYS A O 1
ATOM 1363 N N . ALA A 1 180 ? -16.141 4.277 3.26 1 98.75 180 ALA A N 1
ATOM 1364 C CA . ALA A 1 180 ? -14.93 4.777 3.918 1 98.75 180 ALA A CA 1
ATOM 1365 C C . ALA A 1 180 ? -14.961 4.484 5.414 1 98.75 180 ALA A C 1
ATOM 1367 O O . ALA A 1 180 ? -16.016 4.535 6.043 1 98.75 180 ALA A O 1
ATOM 1368 N N . GLY A 1 181 ? -13.805 4.109 5.949 1 98.81 181 GLY A N 1
ATOM 1369 C CA . GLY A 1 181 ? -13.586 4.086 7.387 1 98.81 181 GLY A CA 1
ATOM 1370 C C . GLY A 1 181 ? -12.656 5.18 7.867 1 98.81 181 GLY A C 1
ATOM 1371 O O . GLY A 1 181 ? -11.625 5.441 7.246 1 98.81 181 GLY A O 1
ATOM 1372 N N . ILE A 1 182 ? -13.039 5.824 8.906 1 98.88 182 ILE A N 1
ATOM 1373 C CA . ILE A 1 182 ? -12.156 6.754 9.602 1 98.88 182 ILE A CA 1
ATOM 1374 C C . ILE A 1 182 ? -11.82 6.211 10.984 1 98.88 182 ILE A C 1
ATOM 1376 O O . ILE A 1 182 ? -12.695 6.121 11.852 1 98.88 182 ILE A O 1
ATOM 1380 N N . LEU A 1 183 ? -10.578 5.824 11.141 1 98.31 183 LEU A N 1
ATOM 1381 C CA . LEU A 1 183 ? -10.125 5.266 12.414 1 98.31 183 LEU A CA 1
ATOM 1382 C C . LEU A 1 183 ? -9.586 6.359 13.32 1 98.31 183 LEU A C 1
ATOM 1384 O O . LEU A 1 183 ? -8.547 6.953 13.039 1 98.31 183 LEU A O 1
ATOM 1388 N N . GLY A 1 184 ? -10.242 6.574 14.406 1 95.75 184 GLY A N 1
ATOM 1389 C CA . GLY A 1 184 ? -9.898 7.648 15.328 1 95.75 184 GLY A CA 1
ATOM 1390 C C . GLY A 1 184 ? -10.648 8.938 15.047 1 95.75 184 GLY A C 1
ATOM 1391 O O . GLY A 1 184 ? -10.789 9.344 13.891 1 95.75 184 GLY A O 1
ATOM 1392 N N . LEU A 1 185 ? -11.148 9.531 16.109 1 94.62 185 LEU A N 1
ATOM 1393 C CA . LEU A 1 185 ? -11.883 10.781 15.977 1 94.62 185 LEU A CA 1
ATOM 1394 C C . LEU A 1 185 ? -11.227 11.891 16.797 1 94.62 185 LEU A C 1
ATOM 1396 O O . LEU A 1 185 ? -11.812 12.398 17.75 1 94.62 185 LEU A O 1
ATOM 1400 N N . GLY A 1 186 ? -10.086 12.289 16.406 1 93.62 186 GLY A N 1
ATOM 1401 C CA . GLY A 1 186 ? -9.367 13.43 16.953 1 93.62 186 GLY A CA 1
ATOM 1402 C C . GLY A 1 186 ? -9.273 14.594 15.984 1 93.62 186 GLY A C 1
ATOM 1403 O O . GLY A 1 186 ? -10.219 14.875 15.242 1 93.62 186 GLY A O 1
ATOM 1404 N N . GLY A 1 187 ? -8.164 15.336 16.172 1 94.25 187 GLY A N 1
ATOM 1405 C CA . GLY A 1 187 ? -7.969 16.531 15.359 1 94.25 187 GLY A CA 1
ATOM 1406 C C . GLY A 1 187 ? -7.965 16.25 13.867 1 94.25 187 GLY A C 1
ATOM 1407 O O . GLY A 1 187 ? -8.578 16.984 13.094 1 94.25 187 GLY A O 1
ATOM 1408 N N . VAL A 1 188 ? -7.324 15.195 13.445 1 97.19 188 VAL A N 1
ATOM 1409 C CA . VAL A 1 188 ? -7.273 14.836 12.031 1 97.19 188 VAL A CA 1
ATOM 1410 C C . VAL A 1 188 ? -8.516 14.023 11.656 1 97.19 188 VAL A C 1
ATOM 1412 O O . VAL A 1 188 ? -9.117 14.25 10.602 1 97.19 188 VAL A O 1
ATOM 1415 N N . GLY A 1 189 ? -8.961 13.18 12.523 1 97.56 189 GLY A N 1
ATOM 1416 C CA . GLY A 1 189 ? -10.062 12.266 12.258 1 97.56 189 GLY A CA 1
ATOM 1417 C C . GLY A 1 189 ? -11.367 12.961 11.961 1 97.56 189 GLY A C 1
ATOM 1418 O O . GLY A 1 189 ? -12.102 12.562 11.055 1 97.56 189 GLY A O 1
ATOM 1419 N N . HIS A 1 190 ? -11.711 13.977 12.781 1 97.88 190 HIS A N 1
ATOM 1420 C CA . HIS A 1 190 ? -12.969 14.664 12.547 1 97.88 190 HIS A CA 1
ATOM 1421 C C . HIS A 1 190 ? -12.992 15.336 11.18 1 97.88 190 HIS A C 1
ATOM 1423 O O . HIS A 1 190 ? -14.023 15.336 10.5 1 97.88 190 HIS A O 1
ATOM 1429 N N . LEU A 1 191 ? -11.828 15.867 10.766 1 98.44 191 LEU A N 1
ATOM 1430 C CA . LEU A 1 191 ? -11.734 16.453 9.43 1 98.44 191 LEU A CA 1
ATOM 1431 C C . LEU A 1 191 ? -11.828 15.375 8.359 1 98.44 191 LEU A C 1
ATOM 1433 O O . LEU A 1 191 ? -12.414 15.602 7.293 1 98.44 191 LEU A O 1
ATOM 1437 N N . GLY A 1 192 ? -11.25 14.203 8.664 1 98.69 192 GLY A N 1
ATOM 1438 C CA . GLY A 1 192 ? -11.406 13.07 7.762 1 98.69 192 GLY A CA 1
ATOM 1439 C C . GLY A 1 192 ? -12.852 12.727 7.488 1 98.69 192 GLY A C 1
ATOM 1440 O O . GLY A 1 192 ? -13.227 12.453 6.344 1 98.69 192 GLY A O 1
ATOM 1441 N N . VAL A 1 193 ? -13.68 12.75 8.539 1 98.69 193 VAL A N 1
ATOM 1442 C CA . VAL A 1 193 ? -15.102 12.453 8.391 1 98.69 193 VAL A CA 1
ATOM 1443 C C . VAL A 1 193 ? -15.758 13.508 7.504 1 98.69 193 VAL A C 1
ATOM 1445 O O . VAL A 1 193 ? -16.469 13.172 6.551 1 98.69 193 VAL A O 1
ATOM 1448 N N . ILE A 1 194 ? -15.5 14.734 7.793 1 98.56 194 ILE A N 1
ATOM 1449 C CA . ILE A 1 194 ? -16.109 15.844 7.07 1 98.56 194 ILE A CA 1
ATOM 1450 C C . ILE A 1 194 ? -15.734 15.758 5.59 1 98.56 194 ILE A C 1
ATOM 1452 O O . ILE A 1 194 ? -16.594 15.875 4.719 1 98.56 194 ILE A O 1
ATOM 1456 N N . ILE A 1 195 ? -14.469 15.57 5.273 1 98.69 195 ILE A N 1
ATOM 1457 C CA . ILE A 1 195 ? -13.961 15.516 3.906 1 98.69 195 ILE A CA 1
ATOM 1458 C C . ILE A 1 195 ? -14.594 14.328 3.168 1 98.69 195 ILE A C 1
ATOM 1460 O O . ILE A 1 195 ? -15.109 14.484 2.059 1 98.69 195 ILE A O 1
ATOM 1464 N N . ALA A 1 196 ? -14.547 13.148 3.805 1 98.62 196 ALA A N 1
ATOM 1465 C CA . ALA A 1 196 ? -15.086 11.945 3.176 1 98.62 196 ALA A CA 1
ATOM 1466 C C . ALA A 1 196 ? -16.578 12.102 2.875 1 98.62 196 ALA A C 1
ATOM 1468 O O . ALA A 1 196 ? -17.031 11.719 1.797 1 98.62 196 ALA A O 1
ATOM 1469 N N . LYS A 1 197 ? -17.328 12.688 3.824 1 98.19 197 LYS A N 1
ATOM 1470 C CA . LYS A 1 197 ? -18.75 12.93 3.605 1 98.19 197 LYS A CA 1
ATOM 1471 C C . LYS A 1 197 ? -18.969 13.898 2.449 1 98.19 197 LYS A C 1
ATOM 1473 O O . LYS A 1 197 ? -19.828 13.68 1.604 1 98.19 197 LYS A O 1
ATOM 1478 N N . ALA A 1 198 ? -18.188 14.914 2.455 1 97.75 198 ALA A N 1
ATOM 1479 C CA . ALA A 1 198 ? -18.328 15.922 1.406 1 97.75 198 ALA A CA 1
ATOM 1480 C C . ALA A 1 198 ? -17.984 15.328 0.037 1 97.75 198 ALA A C 1
ATOM 1482 O O . ALA A 1 198 ? -18.469 15.82 -0.988 1 97.75 198 ALA A O 1
ATOM 1483 N N . MET A 1 199 ? -17.156 14.305 -0.049 1 97.69 199 MET A N 1
ATOM 1484 C CA . MET A 1 199 ? -16.812 13.617 -1.291 1 97.69 199 MET A CA 1
ATOM 1485 C C . MET A 1 199 ? -17.922 12.664 -1.712 1 97.69 199 MET A C 1
ATOM 1487 O O . MET A 1 199 ? -17.875 12.094 -2.805 1 97.69 199 MET A O 1
ATOM 1491 N N . GLY A 1 200 ? -18.875 12.461 -0.846 1 97.06 200 GLY A N 1
ATOM 1492 C CA . GLY A 1 200 ? -20.016 11.609 -1.163 1 97.06 200 GLY A CA 1
ATOM 1493 C C . GLY A 1 200 ? -19.828 10.172 -0.7 1 97.06 200 GLY A C 1
ATOM 1494 O O . GLY A 1 200 ? -20.562 9.281 -1.126 1 97.06 200 GLY A O 1
ATOM 1495 N N . HIS A 1 201 ? -18.938 9.875 0.159 1 98.31 201 HIS A N 1
ATOM 1496 C CA . HIS A 1 201 ? -18.672 8.516 0.612 1 98.31 201 HIS A CA 1
ATOM 1497 C 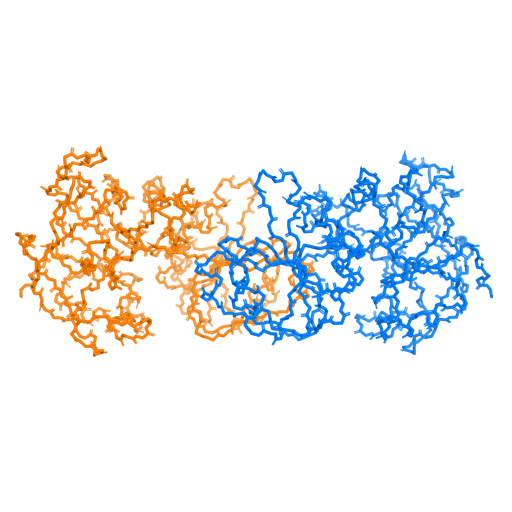C . HIS A 1 201 ? -19.641 8.094 1.711 1 98.31 201 HIS A C 1
ATOM 1499 O O . HIS A 1 201 ? -20.281 8.945 2.342 1 98.31 201 HIS A O 1
ATOM 1505 N N . HIS A 1 202 ? -19.953 6.82 1.835 1 98.62 202 HIS A N 1
ATOM 1506 C CA . HIS A 1 202 ? -20.578 6.25 3.023 1 98.62 202 HIS A CA 1
ATOM 1507 C C . HIS A 1 202 ? -19.547 6.027 4.133 1 98.62 202 HIS A C 1
ATOM 1509 O O . HIS A 1 202 ? -18.703 5.137 4.031 1 98.62 202 HIS A O 1
ATOM 1515 N N . VAL A 1 203 ? -19.641 6.816 5.215 1 98.81 203 VAL A N 1
ATOM 1516 C CA . VAL A 1 203 ? -18.516 6.941 6.152 1 98.81 203 VAL A CA 1
ATOM 1517 C C . VAL A 1 203 ? -18.844 6.188 7.441 1 98.81 203 VAL A C 1
ATOM 1519 O O . VAL A 1 203 ? -19.891 6.402 8.047 1 98.81 203 VAL A O 1
ATOM 1522 N N . THR A 1 204 ? -18 5.297 7.828 1 98.75 204 THR A N 1
ATOM 1523 C CA . THR A 1 204 ? -18 4.609 9.117 1 98.75 204 THR A CA 1
ATOM 1524 C C . THR A 1 204 ? -16.875 5.117 10.008 1 98.75 204 THR A C 1
ATOM 1526 O O . THR A 1 204 ? -15.703 5.039 9.648 1 98.75 204 THR A O 1
ATOM 1529 N N . VAL A 1 205 ? -17.25 5.664 11.156 1 98.62 205 VAL A N 1
ATOM 1530 C CA . VAL A 1 205 ? -16.234 6.027 12.141 1 98.62 205 VAL A CA 1
ATOM 1531 C C . VAL A 1 205 ? -15.898 4.816 13.008 1 98.62 205 VAL A C 1
ATOM 1533 O O . VAL A 1 205 ? -16.797 4.113 13.484 1 98.62 205 VAL A O 1
ATOM 1536 N N . ILE A 1 206 ? -14.648 4.512 13.172 1 98.19 206 ILE A N 1
ATOM 1537 C CA . ILE A 1 206 ? -14.164 3.408 13.992 1 98.19 206 ILE A CA 1
ATOM 1538 C C . ILE A 1 206 ? -13.461 3.953 15.234 1 98.19 206 ILE A C 1
ATOM 1540 O O . ILE A 1 206 ? -12.523 4.75 15.125 1 98.19 206 ILE A O 1
ATOM 1544 N N . SER A 1 207 ? -13.906 3.607 16.375 1 95.5 207 SER A N 1
ATOM 1545 C CA . SER A 1 207 ? -13.344 4.07 17.641 1 95.5 207 SER A CA 1
ATOM 1546 C C . SER A 1 207 ? -13.227 2.924 18.641 1 95.5 207 SER A C 1
ATOM 1548 O O . SER A 1 207 ? -13.852 1.873 18.469 1 95.5 207 SER A O 1
ATOM 1550 N N . SER A 1 208 ? -12.375 3.102 19.656 1 91.25 208 SER A N 1
ATOM 1551 C CA . SER A 1 208 ? -12.156 2.062 20.656 1 91.25 208 SER A CA 1
ATOM 1552 C C . SER A 1 208 ? -13.297 2.031 21.672 1 91.25 208 SER A C 1
ATOM 1554 O O . SER A 1 208 ? -13.477 1.035 22.375 1 91.25 208 SER A O 1
ATOM 1556 N N . SER A 1 209 ? -14.055 3.16 21.828 1 91.31 209 SER A N 1
ATOM 1557 C CA . SER A 1 209 ? -15.164 3.227 22.766 1 91.31 209 SER A CA 1
ATOM 1558 C C . SER A 1 209 ? -16.391 3.898 22.156 1 91.31 209 SER A C 1
ATOM 1560 O O . SER A 1 209 ? -16.297 4.457 21.047 1 91.31 209 SER A O 1
ATOM 1562 N N . ASN A 1 210 ? -17.453 3.855 22.891 1 93.5 210 ASN A N 1
ATOM 1563 C CA . ASN A 1 210 ? -18.703 4.402 22.406 1 93.5 210 ASN A CA 1
ATOM 1564 C C . ASN A 1 210 ? -18.844 5.887 22.719 1 93.5 210 ASN A C 1
ATOM 1566 O O . ASN A 1 210 ? -19.812 6.531 22.328 1 93.5 210 ASN A O 1
ATOM 1570 N N . LYS A 1 211 ? -17.891 6.5 23.328 1 91 211 LYS A N 1
ATOM 1571 C CA . LYS A 1 211 ? -18 7.84 23.891 1 91 211 LYS A CA 1
ATOM 1572 C C . LYS A 1 211 ? -18.266 8.875 22.797 1 91 211 LYS A C 1
ATOM 1574 O O . LYS A 1 211 ? -18.984 9.852 23.031 1 91 211 LYS A O 1
ATOM 1579 N N . LYS A 1 212 ? -17.781 8.641 21.594 1 92.44 212 LYS A N 1
ATOM 1580 C CA . LYS A 1 212 ? -17.859 9.664 20.562 1 92.44 212 LYS A CA 1
ATOM 1581 C C . LYS A 1 212 ? -18.922 9.305 19.516 1 92.44 212 LYS A C 1
ATOM 1583 O O . LYS A 1 212 ? -18.969 9.914 18.453 1 92.44 212 LYS A O 1
ATOM 1588 N N . ARG A 1 213 ? -19.766 8.406 19.75 1 95.38 213 ARG A N 1
ATOM 1589 C CA . ARG A 1 213 ? -20.75 7.918 18.797 1 95.38 213 ARG A CA 1
ATOM 1590 C C . ARG A 1 213 ? -21.703 9.031 18.375 1 95.38 213 ARG A C 1
ATOM 1592 O O . ARG A 1 213 ? -21.922 9.266 17.188 1 95.38 213 ARG A O 1
ATOM 1599 N N . GLU A 1 214 ? -22.266 9.68 19.359 1 95.75 214 GLU A N 1
ATOM 1600 C CA . GLU A 1 214 ? -23.234 10.734 19.078 1 95.75 214 GLU A CA 1
ATOM 1601 C C . GLU A 1 214 ? -22.609 11.859 18.25 1 95.75 214 GLU A C 1
ATOM 1603 O O . GLU A 1 214 ? -23.172 12.305 17.25 1 95.75 214 GLU A O 1
ATOM 1608 N N . GLU A 1 215 ? -21.484 12.266 18.703 1 94.31 215 GLU A N 1
ATOM 1609 C CA . GLU A 1 215 ? -20.766 13.312 17.984 1 94.31 215 GLU A CA 1
ATOM 1610 C C . GLU A 1 215 ? -20.453 12.898 16.547 1 94.31 215 GLU A C 1
ATOM 1612 O O . GLU A 1 215 ? -20.625 13.695 15.625 1 94.31 215 GLU A O 1
ATOM 1617 N N . ALA A 1 216 ? -20.047 11.695 16.328 1 96.81 216 ALA A N 1
ATOM 1618 C CA . ALA A 1 216 ? -19.703 11.18 15.008 1 96.81 216 ALA A CA 1
ATOM 1619 C C . ALA A 1 216 ? -20.922 11.156 14.094 1 96.81 216 ALA A C 1
ATOM 1621 O O . ALA A 1 216 ? -20.875 11.625 12.953 1 96.81 216 ALA A O 1
ATOM 1622 N N . LEU A 1 217 ? -22.047 10.68 14.609 1 97.75 217 LEU A N 1
ATOM 1623 C CA . LEU A 1 217 ? -23.219 10.438 13.789 1 97.75 217 LEU A CA 1
ATOM 1624 C C . LEU A 1 217 ? -24.031 11.711 13.609 1 97.75 217 LEU A C 1
ATOM 1626 O O . LEU A 1 217 ? -24.5 12.008 12.5 1 97.75 217 LEU A O 1
ATOM 1630 N N . THR A 1 218 ? -24.172 12.477 14.656 1 96.56 218 THR A N 1
ATOM 1631 C CA . THR A 1 218 ? -25.078 13.617 14.633 1 96.56 218 THR A CA 1
ATOM 1632 C C . THR A 1 218 ? -24.344 14.891 14.234 1 96.56 218 THR A C 1
ATOM 1634 O O . THR A 1 218 ? -24.812 15.641 13.375 1 96.56 218 THR A O 1
ATOM 1637 N N . ASP A 1 219 ? -23.203 15.125 14.828 1 94.81 219 ASP A N 1
ATOM 1638 C CA . ASP A 1 219 ? -22.516 16.375 14.594 1 94.81 219 ASP A CA 1
ATOM 1639 C C . ASP A 1 219 ? -21.703 16.328 13.297 1 94.81 219 ASP A C 1
ATOM 1641 O O . ASP A 1 219 ? -21.656 17.297 12.547 1 94.81 219 ASP A O 1
ATOM 1645 N N . LEU A 1 220 ? -21.062 15.18 13.039 1 96.88 220 LEU A N 1
ATOM 1646 C CA . LEU A 1 220 ? -20.141 15.102 11.898 1 96.88 220 LEU A CA 1
ATOM 1647 C C . LEU A 1 220 ? -20.828 14.445 10.703 1 96.88 220 LEU A C 1
ATOM 1649 O O . LEU A 1 220 ? -20.328 14.523 9.578 1 96.88 220 LEU A O 1
ATOM 1653 N N . GLY A 1 221 ? -21.906 13.766 10.93 1 97.25 221 GLY A N 1
ATOM 1654 C CA . GLY A 1 221 ? -22.719 13.25 9.836 1 97.25 221 GLY A CA 1
ATOM 1655 C C . GLY A 1 221 ? -22.25 11.891 9.344 1 97.25 221 GLY A C 1
ATOM 1656 O O . GLY A 1 221 ? -22.594 11.469 8.242 1 97.25 221 GLY A O 1
ATOM 1657 N N . ALA A 1 222 ? -21.438 11.203 10.062 1 98.5 222 ALA A N 1
ATOM 1658 C CA . ALA A 1 222 ? -21.047 9.852 9.68 1 98.5 222 ALA A CA 1
ATOM 1659 C C . ALA A 1 222 ? -22.266 8.953 9.523 1 98.5 222 ALA A C 1
ATOM 1661 O O . ALA A 1 222 ? -23.297 9.172 10.172 1 98.5 222 ALA A O 1
ATOM 1662 N N . ASP A 1 223 ? -22.172 7.984 8.688 1 98.56 223 ASP A N 1
ATOM 1663 C CA . ASP A 1 223 ? -23.297 7.09 8.43 1 98.56 223 ASP A CA 1
ATOM 1664 C C . ASP A 1 223 ? -23.328 5.953 9.445 1 98.56 223 ASP A C 1
ATOM 1666 O O . ASP A 1 223 ? -24.406 5.449 9.773 1 98.56 223 ASP A O 1
ATOM 1670 N N . CYS A 1 224 ? -22.188 5.504 9.836 1 98 224 CYS A N 1
ATOM 1671 C CA . CYS A 1 224 ? -22.062 4.367 10.742 1 98 224 CYS A CA 1
ATOM 1672 C C . CYS A 1 224 ? -20.984 4.621 11.789 1 98 224 CYS A C 1
ATOM 1674 O O . CYS A 1 224 ? -20.109 5.477 11.594 1 98 224 CYS A O 1
ATOM 1676 N N . PHE A 1 225 ? -21.141 3.957 12.906 1 98.06 225 PHE A N 1
ATOM 1677 C CA . PHE A 1 225 ? -20.156 3.992 13.992 1 98.06 225 PHE A CA 1
ATOM 1678 C C . PHE A 1 225 ? -19.844 2.584 14.477 1 98.06 225 PHE A C 1
ATOM 1680 O O . PHE A 1 225 ? -20.734 1.802 14.781 1 98.06 225 PHE A O 1
ATOM 1687 N N . LEU A 1 226 ? -18.562 2.244 14.445 1 97.5 226 LEU A N 1
ATOM 1688 C CA . LEU A 1 226 ? -18.078 0.925 14.844 1 97.5 226 LEU A CA 1
ATOM 1689 C C . LEU A 1 226 ? -17.141 1.021 16.047 1 97.5 226 LEU A C 1
ATOM 1691 O O . LEU A 1 226 ? -16.219 1.838 16.062 1 97.5 226 LEU A O 1
ATOM 1695 N N . VAL A 1 227 ? -17.422 0.228 17.047 1 96.19 227 VAL A N 1
ATOM 1696 C CA . VAL A 1 227 ? -16.531 0.123 18.203 1 96.19 227 VAL A CA 1
ATOM 1697 C C . VAL A 1 227 ? -15.547 -1.023 17.984 1 96.19 227 VAL A C 1
ATOM 1699 O O . VAL A 1 227 ? -15.938 -2.191 17.969 1 96.19 227 VAL A O 1
ATOM 1702 N N . SER A 1 228 ? -14.266 -0.777 17.906 1 92.62 228 SER A N 1
ATOM 1703 C CA . SER A 1 228 ? -13.242 -1.739 17.5 1 92.62 228 SER A CA 1
ATOM 1704 C C . SER A 1 228 ? -13.07 -2.836 18.547 1 92.62 228 SER A C 1
ATOM 1706 O O . SER A 1 228 ? -12.602 -3.932 18.234 1 92.62 228 SER A O 1
ATOM 1708 N N . SER A 1 229 ? -13.438 -2.551 19.797 1 91.38 229 SER A N 1
ATOM 1709 C CA . SER A 1 229 ? -13.312 -3.547 20.859 1 91.38 229 SER A CA 1
ATOM 1710 C C . SER A 1 229 ? -14.492 -4.52 20.844 1 91.38 229 SER A C 1
ATOM 1712 O O . SER A 1 229 ? -14.484 -5.523 21.562 1 91.38 229 SER A O 1
ATOM 1714 N N . ASN A 1 230 ? -15.523 -4.211 20.125 1 93.56 230 ASN A N 1
ATOM 1715 C CA . ASN A 1 230 ? -16.672 -5.094 19.969 1 93.56 230 ASN A CA 1
ATOM 1716 C C . ASN A 1 230 ? -16.453 -6.105 18.844 1 93.56 230 ASN A C 1
ATOM 1718 O O . ASN A 1 230 ? -16.688 -5.801 17.672 1 93.56 230 ASN A O 1
ATOM 1722 N N . SER A 1 231 ? -16.141 -7.297 19.188 1 92.06 231 SER A N 1
ATOM 1723 C CA . SER A 1 231 ? -15.758 -8.328 18.234 1 92.06 231 SER A CA 1
ATOM 1724 C C . SER A 1 231 ? -16.906 -8.68 17.312 1 92.06 231 SER A C 1
ATOM 1726 O O . SER A 1 231 ? -16.703 -8.953 16.125 1 92.06 231 SER A O 1
ATOM 1728 N N . ASN A 1 232 ? -18.094 -8.711 17.844 1 94.38 232 ASN A N 1
ATOM 1729 C CA . ASN A 1 232 ? -19.266 -9.047 17.031 1 94.38 232 ASN A CA 1
ATOM 1730 C C . ASN A 1 232 ? -19.5 -8.008 15.938 1 94.38 232 ASN A C 1
ATOM 1732 O O . ASN A 1 232 ? -19.734 -8.359 14.781 1 94.38 232 ASN A O 1
ATOM 1736 N N . GLU A 1 233 ? -19.453 -6.742 16.297 1 93 233 GLU A N 1
ATOM 1737 C CA . GLU A 1 233 ? -19.625 -5.672 15.32 1 93 233 GLU A CA 1
ATOM 1738 C C . GLU A 1 233 ? -18.531 -5.707 14.258 1 93 233 GLU A C 1
ATOM 1740 O O . GLU A 1 233 ? -18.797 -5.512 13.07 1 93 233 GLU A O 1
ATOM 1745 N N . MET A 1 234 ? -17.391 -5.926 14.75 1 94.69 234 MET A N 1
ATOM 1746 C CA . MET A 1 234 ? -16.25 -5.988 13.836 1 94.69 234 MET A CA 1
ATOM 1747 C C . MET A 1 234 ? -16.406 -7.133 12.844 1 94.69 234 MET A C 1
ATOM 1749 O O . MET A 1 234 ? -16.156 -6.965 11.648 1 94.69 234 MET A O 1
ATOM 1753 N N . GLU A 1 235 ? -16.812 -8.266 13.344 1 95.38 235 GLU A N 1
ATOM 1754 C CA . GLU A 1 235 ? -17.016 -9.43 12.477 1 95.38 235 GLU A CA 1
ATOM 1755 C C . GLU A 1 235 ? -18.109 -9.172 11.445 1 95.38 235 GLU A C 1
ATOM 1757 O O . GLU A 1 235 ? -17.953 -9.523 10.273 1 95.38 235 GLU A O 1
ATOM 1762 N N . LYS A 1 236 ? -19.188 -8.555 11.82 1 95.94 236 LYS A N 1
ATOM 1763 C CA . LYS A 1 236 ? -20.297 -8.25 10.93 1 95.94 236 LYS A CA 1
ATOM 1764 C C . LYS A 1 236 ? -19.875 -7.27 9.836 1 95.94 236 LYS A C 1
ATOM 1766 O O . LYS A 1 236 ? -20.484 -7.227 8.766 1 95.94 236 LYS A O 1
ATOM 1771 N N . SER A 1 237 ? -18.859 -6.469 10.094 1 97.31 237 SER A N 1
ATOM 1772 C CA . SER A 1 237 ? -18.422 -5.414 9.18 1 97.31 237 SER A CA 1
ATOM 1773 C C . SER A 1 237 ? -17.219 -5.852 8.367 1 97.31 237 SER A C 1
ATOM 1775 O O . SER A 1 237 ? -16.609 -5.043 7.66 1 97.31 237 SER A O 1
ATOM 1777 N N . ARG A 1 238 ? -16.891 -7.102 8.445 1 97.19 238 ARG A N 1
ATOM 1778 C CA . ARG A 1 238 ? -15.734 -7.613 7.715 1 97.19 238 ARG A CA 1
ATOM 1779 C C . ARG A 1 238 ? -15.883 -7.355 6.219 1 97.19 238 ARG A C 1
ATOM 1781 O O . ARG A 1 238 ? -16.969 -7.512 5.66 1 97.19 238 ARG A O 1
ATOM 1788 N N . ASN A 1 239 ? -14.75 -6.898 5.539 1 97.12 239 ASN A N 1
ATOM 1789 C CA . ASN A 1 239 ? -14.633 -6.707 4.098 1 97.12 239 ASN A CA 1
ATOM 1790 C C . ASN A 1 239 ? -15.641 -5.684 3.582 1 97.12 239 ASN A C 1
ATOM 1792 O O . ASN A 1 239 ? -16.031 -5.719 2.412 1 97.12 239 ASN A O 1
ATOM 1796 N N . SER A 1 240 ? -16.078 -4.762 4.434 1 97.38 240 SER A N 1
ATOM 1797 C CA . SER A 1 240 ? -17.172 -3.865 4.055 1 97.38 240 SER A CA 1
ATOM 1798 C C . SER A 1 240 ? -16.641 -2.523 3.561 1 97.38 240 SER A C 1
ATOM 1800 O O . SER A 1 240 ? -17.375 -1.738 2.965 1 97.38 240 SER A O 1
ATOM 1802 N N . LEU A 1 241 ? -15.367 -2.236 3.785 1 98.56 241 LEU A N 1
ATOM 1803 C CA . LEU A 1 241 ? -14.852 -0.901 3.518 1 98.56 241 LEU A CA 1
ATOM 1804 C C . LEU A 1 241 ? -13.898 -0.919 2.326 1 98.56 241 LEU A C 1
ATOM 1806 O O . LEU A 1 241 ? -13.18 -1.899 2.117 1 98.56 241 LEU A O 1
ATOM 1810 N N . ASP A 1 242 ? -13.867 0.187 1.584 1 98.38 242 ASP A N 1
ATOM 1811 C CA . ASP A 1 242 ? -12.945 0.368 0.465 1 98.38 242 ASP A CA 1
ATOM 1812 C C . ASP A 1 242 ? -11.617 0.953 0.938 1 98.38 242 ASP A C 1
ATOM 1814 O O . ASP A 1 242 ? -10.555 0.615 0.401 1 98.38 242 ASP A O 1
ATOM 1818 N N . TYR A 1 243 ? -11.711 1.845 1.88 1 98.75 243 TYR A N 1
ATOM 1819 C CA . TYR A 1 243 ? -10.477 2.361 2.465 1 98.75 243 TYR A CA 1
ATOM 1820 C C . TYR A 1 243 ? -10.688 2.748 3.926 1 98.75 243 TYR A C 1
ATOM 1822 O O . TYR A 1 243 ? -11.828 2.85 4.391 1 98.75 243 TYR A O 1
ATOM 1830 N N . ILE A 1 244 ? -9.617 2.854 4.66 1 98.88 244 ILE A N 1
ATOM 1831 C CA . ILE A 1 244 ? -9.594 3.359 6.027 1 98.88 244 ILE A CA 1
ATOM 1832 C C . ILE A 1 244 ? -8.523 4.445 6.16 1 98.88 244 ILE A C 1
ATOM 1834 O O . ILE A 1 244 ? -7.387 4.258 5.723 1 98.88 244 ILE A O 1
ATOM 1838 N N . LEU A 1 245 ? -8.883 5.578 6.57 1 98.88 245 LEU A N 1
ATOM 1839 C CA . LEU A 1 245 ? -7.922 6.578 7.031 1 98.88 245 LEU A CA 1
ATOM 1840 C C . LEU A 1 245 ? -7.574 6.359 8.5 1 98.88 245 LEU A C 1
ATOM 1842 O O . LEU A 1 245 ? -8.414 6.566 9.383 1 98.88 245 LEU A O 1
ATOM 1846 N N . ASP A 1 246 ? -6.379 5.945 8.773 1 98.62 246 ASP A N 1
ATOM 1847 C CA . ASP A 1 246 ? -5.91 5.656 10.125 1 98.62 246 ASP A CA 1
ATOM 1848 C C . ASP A 1 246 ? -5.23 6.875 10.75 1 98.62 246 ASP A C 1
ATOM 1850 O O . ASP A 1 246 ? -4.062 7.152 10.461 1 98.62 246 ASP A O 1
ATOM 1854 N N . THR A 1 247 ? -5.887 7.523 11.672 1 97.56 247 THR A N 1
ATOM 1855 C CA . THR A 1 247 ? -5.395 8.773 12.25 1 97.56 247 THR A CA 1
ATOM 1856 C C . THR A 1 247 ? -4.938 8.562 13.688 1 97.56 247 THR A C 1
ATOM 1858 O O . THR A 1 247 ? -4.68 9.523 14.414 1 97.56 247 THR A O 1
ATOM 1861 N N . VAL A 1 248 ? -4.824 7.332 14.133 1 95.06 248 VAL A N 1
ATOM 1862 C CA . VAL A 1 248 ? -4.512 7.008 15.523 1 95.06 248 VAL A CA 1
ATOM 1863 C C . VAL A 1 248 ? -3 7.066 15.734 1 95.06 248 VAL A C 1
ATOM 1865 O O . VAL A 1 248 ? -2.248 6.316 15.109 1 95.06 248 VAL A O 1
ATOM 1868 N N . PRO A 1 249 ? -2.531 7.867 16.656 1 92.06 249 PRO A N 1
ATOM 1869 C CA . PRO A 1 249 ? -1.09 8.047 16.859 1 92.06 249 PRO A CA 1
ATOM 1870 C C . PRO A 1 249 ? -0.524 7.133 17.938 1 92.06 249 PRO A C 1
ATOM 1872 O O . PRO A 1 249 ? 0.485 7.469 18.562 1 92.06 249 PRO A O 1
ATOM 1875 N N . VAL A 1 250 ? -1.182 6.062 18.344 1 91.75 250 VAL A N 1
ATOM 1876 C CA . VAL A 1 250 ? -0.724 5.121 19.359 1 91.75 250 VAL A CA 1
ATOM 1877 C C . VAL A 1 250 ? -0.798 3.697 18.812 1 91.75 250 VAL A C 1
ATOM 1879 O O . VAL A 1 250 ? -1.484 3.439 17.828 1 91.75 250 VAL A O 1
ATOM 1882 N N . THR A 1 251 ? -0.122 2.881 19.484 1 92 251 THR A N 1
ATOM 1883 C CA . THR A 1 251 ? -0.14 1.479 19.094 1 92 251 THR A CA 1
ATOM 1884 C C . THR A 1 251 ? -1.562 0.925 19.125 1 92 251 THR A C 1
ATOM 1886 O O . THR A 1 251 ? -2.316 1.196 20.062 1 92 251 THR A O 1
ATOM 1889 N N . HIS A 1 252 ? -1.922 0.267 18.141 1 92.81 252 HIS A N 1
ATOM 1890 C CA . HIS A 1 252 ? -3.242 -0.339 18.016 1 92.81 252 HIS A CA 1
ATOM 1891 C C . HIS A 1 252 ? -3.189 -1.599 17.156 1 92.81 252 HIS A C 1
ATOM 1893 O O . HIS A 1 252 ? -2.152 -1.911 16.562 1 92.81 252 HIS A O 1
ATOM 1899 N N . GLN A 1 253 ? -4.273 -2.328 17.125 1 93.31 253 GLN A N 1
ATOM 1900 C CA . GLN A 1 253 ? -4.328 -3.582 16.391 1 93.31 253 GLN A CA 1
ATOM 1901 C C . GLN A 1 253 ? -4.664 -3.334 14.914 1 93.31 253 GLN A C 1
ATOM 1903 O O . GLN A 1 253 ? -5.828 -3.434 14.516 1 93.31 253 GLN A O 1
ATOM 1908 N N . LEU A 1 254 ? -3.707 -3.102 14.141 1 96.5 254 LEU A N 1
ATOM 1909 C CA . LEU A 1 254 ? -3.863 -2.785 12.727 1 96.5 254 LEU A CA 1
ATOM 1910 C C . LEU A 1 254 ? -4.594 -3.906 11.992 1 96.5 254 LEU A C 1
ATOM 1912 O O . LEU A 1 254 ? -5.391 -3.648 11.086 1 96.5 254 LEU A O 1
ATOM 1916 N N . GLN A 1 255 ? -4.344 -5.172 12.406 1 96.19 255 GLN A N 1
ATOM 1917 C CA . GLN A 1 255 ? -4.926 -6.34 11.75 1 96.19 255 GLN A CA 1
ATOM 1918 C C . GLN A 1 255 ? -6.449 -6.289 11.781 1 96.19 255 GLN A C 1
ATOM 1920 O O . GLN A 1 255 ? -7.109 -6.691 10.828 1 96.19 255 GLN A O 1
ATOM 1925 N N . ASP A 1 256 ? -6.984 -5.848 12.867 1 95.88 256 ASP A N 1
ATOM 1926 C CA . ASP A 1 256 ? -8.438 -5.746 12.992 1 95.88 256 ASP A CA 1
ATOM 1927 C C . ASP A 1 256 ? -9.008 -4.777 11.953 1 95.88 256 ASP A C 1
ATOM 1929 O O . ASP A 1 256 ? -10.086 -5.012 11.406 1 95.88 256 ASP A O 1
ATOM 1933 N N . CYS A 1 257 ? -8.305 -3.709 11.68 1 96.81 257 CYS A N 1
ATOM 1934 C CA . CYS A 1 257 ? -8.727 -2.73 10.688 1 96.81 257 CYS A CA 1
ATOM 1935 C C . CYS A 1 257 ? -8.609 -3.301 9.281 1 96.81 257 CYS A C 1
ATOM 1937 O O . CYS A 1 257 ? -9.484 -3.086 8.438 1 96.81 257 CYS A O 1
ATOM 1939 N N . LEU A 1 258 ? -7.547 -4.039 9.055 1 97.94 258 LEU A N 1
ATOM 1940 C CA . LEU A 1 258 ? -7.336 -4.652 7.75 1 97.94 258 LEU A CA 1
ATOM 1941 C C . LEU A 1 258 ? -8.461 -5.629 7.422 1 97.94 258 LEU A C 1
ATOM 1943 O O . LEU A 1 258 ? -8.867 -5.746 6.262 1 97.94 258 LEU A O 1
ATOM 1947 N N . ASN A 1 259 ? -8.992 -6.285 8.43 1 97.75 259 ASN A N 1
ATOM 1948 C CA . ASN A 1 259 ? -10.07 -7.25 8.242 1 97.75 259 ASN A CA 1
ATOM 1949 C C . ASN A 1 259 ? -11.352 -6.574 7.762 1 97.75 259 ASN A C 1
ATOM 1951 O O . ASN A 1 259 ? -12.234 -7.23 7.207 1 97.75 259 ASN A O 1
ATOM 1955 N N . LEU A 1 260 ? -11.469 -5.309 7.984 1 98.44 260 LEU A N 1
ATOM 1956 C CA . LEU A 1 260 ? -12.656 -4.559 7.574 1 98.44 260 LEU A CA 1
ATOM 1957 C C . LEU A 1 260 ? -12.594 -4.219 6.09 1 98.44 260 LEU A C 1
ATOM 1959 O O . LEU A 1 260 ? -13.602 -3.842 5.492 1 98.44 260 LEU A O 1
ATOM 1963 N N . LEU A 1 261 ? -11.438 -4.285 5.477 1 98.56 261 LEU A N 1
ATOM 1964 C CA . LEU A 1 261 ? -11.234 -3.883 4.09 1 98.56 261 LEU A CA 1
ATOM 1965 C C . LEU A 1 261 ? -11.609 -5.008 3.137 1 98.56 261 LEU A C 1
ATOM 1967 O O . LEU A 1 261 ? -11.328 -6.18 3.402 1 98.56 261 LEU A O 1
ATOM 1971 N N . GLY A 1 262 ? -12.297 -4.684 2.07 1 97.81 262 GLY A N 1
ATOM 1972 C CA . GLY A 1 262 ? -12.562 -5.625 0.995 1 97.81 262 GLY A CA 1
ATOM 1973 C C . GLY A 1 262 ? -11.398 -5.789 0.042 1 97.81 262 GLY A C 1
ATOM 1974 O O . GLY A 1 262 ? -10.273 -5.391 0.354 1 97.81 262 GLY A O 1
ATOM 1975 N N . VAL A 1 263 ? -11.664 -6.426 -1.105 1 97.69 263 VAL A N 1
ATOM 1976 C CA . VAL A 1 263 ? -10.656 -6.645 -2.141 1 97.69 263 VAL A CA 1
ATOM 1977 C C . VAL A 1 263 ? -10.102 -5.305 -2.615 1 97.69 263 VAL A C 1
ATOM 1979 O O . VAL A 1 263 ? -10.859 -4.359 -2.842 1 97.69 263 VAL A O 1
ATOM 1982 N N . GLU A 1 264 ? -8.734 -5.176 -2.68 1 97.69 264 GLU A N 1
ATOM 1983 C CA . GLU A 1 264 ? -8 -3.99 -3.109 1 97.69 264 GLU A CA 1
ATOM 1984 C C . GLU A 1 264 ? -8.164 -2.844 -2.117 1 97.69 264 GLU A C 1
ATOM 1986 O O . GLU A 1 264 ? -7.875 -1.69 -2.438 1 97.69 264 GLU A O 1
ATOM 1991 N N . GLY A 1 265 ? -8.773 -3.178 -0.901 1 98.38 265 GLY A N 1
ATOM 1992 C CA . GLY A 1 265 ? -8.922 -2.172 0.139 1 98.38 265 GLY A CA 1
ATOM 1993 C C . GLY A 1 265 ? -7.602 -1.55 0.557 1 98.38 265 GLY A C 1
ATOM 1994 O O . GLY A 1 265 ? -6.555 -2.203 0.505 1 98.38 265 GLY A O 1
ATOM 1995 N N . LYS A 1 266 ? -7.641 -0.323 1.026 1 98.56 266 LYS A N 1
ATOM 1996 C CA . LYS A 1 266 ? -6.438 0.412 1.402 1 98.56 266 LYS A CA 1
ATOM 1997 C C . LYS A 1 266 ? -6.578 1.016 2.797 1 98.56 266 LYS A C 1
ATOM 1999 O O . LYS A 1 266 ? -7.645 1.507 3.164 1 98.56 266 LYS A O 1
ATOM 2004 N N . ILE A 1 267 ? -5.531 0.96 3.535 1 98.81 267 ILE A N 1
ATOM 2005 C CA . ILE A 1 267 ? -5.469 1.745 4.762 1 98.81 267 ILE A CA 1
ATOM 2006 C C . ILE A 1 267 ? -4.375 2.803 4.645 1 98.81 267 ILE A C 1
ATOM 2008 O O . ILE A 1 267 ? -3.25 2.5 4.238 1 98.81 267 ILE A O 1
ATOM 2012 N N . PHE A 1 268 ? -4.715 4.023 4.82 1 98.81 268 PHE A N 1
ATOM 2013 C CA . PHE A 1 268 ? -3.783 5.148 4.82 1 98.81 268 PHE A CA 1
ATOM 2014 C C . PHE A 1 268 ? -3.377 5.512 6.242 1 98.81 268 PHE A C 1
ATOM 2016 O O . PHE A 1 268 ? -4.199 5.992 7.027 1 98.81 268 PHE A O 1
ATOM 2023 N N . VAL A 1 269 ? -2.156 5.312 6.566 1 98.69 269 VAL A N 1
ATOM 2024 C CA . VAL A 1 269 ? -1.632 5.621 7.895 1 98.69 269 VAL A CA 1
ATOM 2025 C C . VAL A 1 269 ? -1.109 7.059 7.922 1 98.69 269 VAL A C 1
ATOM 2027 O O . VAL A 1 269 ? -0.146 7.387 7.227 1 98.69 269 VAL A O 1
ATOM 2030 N N . VAL A 1 270 ? -1.729 7.895 8.703 1 98.25 270 VAL A N 1
ATOM 2031 C CA . VAL A 1 270 ? -1.274 9.273 8.836 1 98.25 270 VAL A CA 1
ATOM 2032 C C . VAL A 1 270 ? -0.91 9.562 10.297 1 98.25 270 VAL A C 1
ATOM 2034 O O . VAL A 1 270 ? -0.258 10.562 10.594 1 98.25 270 VAL A O 1
ATOM 2037 N N . GLY A 1 271 ? -1.334 8.688 11.219 1 94.88 271 GLY A N 1
ATOM 2038 C CA . GLY A 1 271 ? -0.928 8.766 12.609 1 94.88 271 GLY A CA 1
ATOM 2039 C C . GLY A 1 271 ? 0.314 7.949 12.914 1 94.88 271 GLY A C 1
ATOM 2040 O O . GLY A 1 271 ? 0.355 6.746 12.641 1 94.88 271 GLY A O 1
ATOM 2041 N N . ALA A 1 272 ? 1.268 8.57 13.508 1 89.75 272 ALA A N 1
ATOM 2042 C CA . ALA A 1 272 ? 2.521 7.883 13.805 1 89.75 272 ALA A CA 1
ATOM 2043 C C . ALA A 1 272 ? 2.449 7.172 15.156 1 89.75 272 ALA A C 1
ATOM 2045 O O . ALA A 1 272 ? 2.451 7.816 16.203 1 89.75 272 ALA A O 1
ATOM 2046 N N . ALA A 1 273 ? 2.473 5.867 15.086 1 89.56 273 ALA A N 1
ATOM 2047 C CA . ALA A 1 273 ? 2.547 5.062 16.312 1 89.56 273 ALA A CA 1
ATOM 2048 C C . ALA A 1 273 ? 3.99 4.918 16.781 1 89.56 273 ALA A C 1
ATOM 2050 O O . ALA A 1 273 ? 4.898 4.707 15.969 1 89.56 273 ALA A O 1
ATOM 2051 N N . PRO A 1 274 ? 4.188 5.004 18.062 1 89.5 274 PRO A N 1
ATOM 2052 C CA . PRO A 1 274 ? 5.559 4.918 18.578 1 89.5 274 PRO A CA 1
ATOM 2053 C C . PRO A 1 274 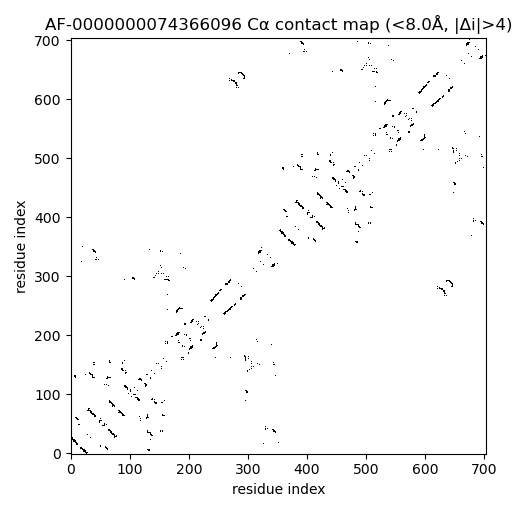? 6.156 3.52 18.422 1 89.5 274 PRO A C 1
ATOM 2055 O O . PRO A 1 274 ? 7.367 3.379 18.219 1 89.5 274 PRO A O 1
ATOM 2058 N N . GLU A 1 275 ? 5.332 2.5 18.578 1 94.38 275 GLU A N 1
ATOM 2059 C CA . GLU A 1 275 ? 5.785 1.121 18.438 1 94.38 275 GLU A CA 1
ATOM 2060 C C . GLU A 1 275 ? 5.441 0.573 17.047 1 94.38 275 GLU A C 1
ATOM 2062 O O . GLU A 1 275 ? 4.492 1.037 16.422 1 94.38 275 GLU A O 1
ATOM 2067 N N . PRO A 1 276 ? 6.164 -0.436 16.609 1 96.38 276 PRO A N 1
ATOM 2068 C CA . PRO A 1 276 ? 5.871 -1.026 15.305 1 96.38 276 PRO A CA 1
ATOM 2069 C C . PRO A 1 276 ? 4.457 -1.597 15.219 1 96.38 276 PRO A C 1
ATOM 2071 O O . PRO A 1 276 ? 3.953 -2.154 16.203 1 96.38 276 PRO A O 1
ATOM 2074 N N . LEU A 1 277 ? 3.883 -1.442 14.102 1 97.31 277 LEU A N 1
ATOM 2075 C CA . LEU A 1 277 ? 2.609 -2.08 13.789 1 97.31 277 LEU A CA 1
ATOM 2076 C C . LEU A 1 277 ? 2.828 -3.418 13.094 1 97.31 277 LEU A C 1
ATOM 2078 O O . LEU A 1 277 ? 3.875 -3.641 12.484 1 97.31 277 LEU A O 1
ATOM 2082 N N . GLN A 1 278 ? 1.865 -4.293 13.219 1 96.81 278 GLN A N 1
ATOM 2083 C CA . GLN A 1 278 ? 2.01 -5.633 12.664 1 96.81 278 GLN A CA 1
ATOM 2084 C C . GLN A 1 278 ? 0.815 -6 11.789 1 96.81 278 GLN A C 1
ATOM 2086 O O . GLN A 1 278 ? -0.271 -5.434 11.945 1 96.81 278 GLN A O 1
ATOM 2091 N N . PHE A 1 279 ? 1.021 -6.895 10.867 1 97.31 279 PHE A N 1
ATOM 2092 C CA . PHE A 1 279 ? -0.035 -7.414 10.008 1 97.31 279 PHE A CA 1
ATOM 2093 C C . PHE A 1 279 ? 0.284 -8.836 9.562 1 97.31 279 PHE A C 1
ATOM 2095 O O . PHE A 1 279 ? 1.437 -9.266 9.625 1 97.31 279 PHE A O 1
ATOM 2102 N N . ILE A 1 280 ? -0.682 -9.562 9.211 1 96.88 280 ILE A N 1
ATOM 2103 C CA . ILE A 1 280 ? -0.552 -10.914 8.672 1 96.88 280 ILE A CA 1
ATOM 2104 C C . ILE A 1 280 ? -0.439 -10.852 7.152 1 96.88 280 ILE A C 1
ATOM 2106 O O . ILE A 1 280 ? -1.362 -10.406 6.473 1 96.88 280 ILE A O 1
ATOM 2110 N N . ALA A 1 281 ? 0.643 -11.336 6.613 1 96.88 281 ALA A N 1
ATOM 2111 C CA . ALA A 1 281 ? 0.963 -11.219 5.191 1 96.88 281 ALA A CA 1
ATOM 2112 C C . ALA A 1 281 ? -0.131 -11.836 4.332 1 96.88 281 ALA A C 1
ATOM 2114 O O . ALA A 1 281 ? -0.534 -11.266 3.316 1 96.88 281 ALA A O 1
ATOM 2115 N N . SER A 1 282 ? -0.643 -13 4.699 1 95.81 282 SER A N 1
ATOM 2116 C CA . SER A 1 282 ? -1.644 -13.711 3.91 1 95.81 282 SER A CA 1
ATOM 2117 C C . SER A 1 282 ? -2.908 -12.875 3.742 1 95.81 282 SER A C 1
ATOM 2119 O O . SER A 1 282 ? -3.576 -12.945 2.707 1 95.81 282 SER A O 1
ATOM 2121 N N . ASP A 1 283 ? -3.217 -12.102 4.793 1 95.69 283 ASP A N 1
ATOM 2122 C CA . ASP A 1 283 ? -4.41 -11.258 4.738 1 95.69 283 ASP A CA 1
ATOM 2123 C C . ASP A 1 283 ? -4.273 -10.18 3.662 1 95.69 283 ASP A C 1
ATOM 2125 O O . ASP A 1 283 ? -5.246 -9.852 2.982 1 95.69 283 ASP A O 1
ATOM 2129 N N . LEU A 1 284 ? -3.096 -9.586 3.51 1 97.94 284 LEU A N 1
ATOM 2130 C CA . LEU A 1 284 ? -2.855 -8.609 2.455 1 97.94 284 LEU A CA 1
ATOM 2131 C C . LEU A 1 284 ? -2.867 -9.273 1.083 1 97.94 284 LEU A C 1
ATOM 2133 O O . LEU A 1 284 ? -3.492 -8.766 0.148 1 97.94 284 LEU A O 1
ATOM 2137 N N . ILE A 1 285 ? -2.221 -10.398 0.996 1 98.06 285 ILE A N 1
ATOM 2138 C CA . ILE A 1 285 ? -1.993 -11.094 -0.266 1 98.06 285 ILE A CA 1
ATOM 2139 C C . ILE A 1 285 ? -3.328 -11.539 -0.857 1 98.06 285 ILE A C 1
ATOM 2141 O O . ILE A 1 285 ? -3.615 -11.273 -2.027 1 98.06 285 ILE A O 1
ATOM 2145 N N . LEU A 1 286 ? -4.219 -12.125 -0.064 1 96.81 286 LEU A N 1
ATOM 2146 C CA . LEU A 1 286 ? -5.406 -12.828 -0.54 1 96.81 286 LEU A CA 1
ATOM 2147 C C . LEU A 1 286 ? -6.457 -11.844 -1.037 1 96.81 286 LEU A C 1
ATOM 2149 O O . LEU A 1 286 ? -7.406 -12.234 -1.723 1 96.81 286 LEU A O 1
ATOM 2153 N N . ALA A 1 287 ? -6.27 -10.523 -0.694 1 97.75 287 ALA A N 1
ATOM 2154 C CA . ALA A 1 287 ? -7.273 -9.539 -1.104 1 97.75 287 ALA A CA 1
ATOM 2155 C C . ALA A 1 287 ? -6.621 -8.32 -1.735 1 97.75 287 ALA A C 1
ATOM 2157 O O . ALA A 1 287 ? -7.273 -7.289 -1.931 1 97.75 287 ALA A O 1
ATOM 2158 N N . LYS A 1 288 ? -5.301 -8.492 -2.014 1 98.31 288 LYS A N 1
ATOM 2159 C CA . LYS A 1 288 ? -4.578 -7.383 -2.621 1 98.31 288 LYS A CA 1
ATOM 2160 C C . LYS A 1 288 ? -4.777 -6.098 -1.828 1 98.31 288 LYS A C 1
ATOM 2162 O O . LYS A 1 288 ? -5.086 -5.051 -2.4 1 98.31 288 LYS A O 1
ATOM 2167 N N . LYS A 1 289 ? -4.723 -6.18 -0.515 1 98.62 289 LYS A N 1
ATOM 2168 C CA . LYS A 1 289 ? -4.848 -5.008 0.345 1 98.62 289 LYS A CA 1
ATOM 2169 C C . LYS A 1 289 ? -3.541 -4.227 0.407 1 98.62 289 LYS A C 1
ATOM 2171 O O . LYS A 1 289 ? -2.471 -4.77 0.129 1 98.62 289 LYS A O 1
ATOM 2176 N N . THR A 1 290 ? -3.678 -2.939 0.777 1 98.69 290 THR A N 1
ATOM 2177 C CA . THR A 1 290 ? -2.514 -2.059 0.783 1 98.69 290 THR A CA 1
ATOM 2178 C C . THR A 1 290 ? -2.461 -1.241 2.07 1 98.69 290 THR A C 1
ATOM 2180 O O . THR A 1 290 ? -3.488 -0.75 2.543 1 98.69 290 THR A O 1
ATOM 2183 N N . ILE A 1 291 ? -1.299 -1.177 2.676 1 98.81 291 ILE A N 1
ATOM 2184 C CA . ILE A 1 291 ? -0.967 -0.241 3.744 1 98.81 291 ILE A CA 1
ATOM 2185 C C . ILE A 1 291 ? -0.083 0.877 3.197 1 98.81 291 ILE A C 1
ATOM 2187 O O . ILE A 1 291 ? 1.009 0.62 2.686 1 98.81 291 ILE A O 1
ATOM 2191 N N . SER A 1 292 ? -0.55 2.072 3.281 1 98.62 292 SER A N 1
ATOM 2192 C CA . SER A 1 292 ? 0.196 3.205 2.74 1 98.62 292 SER A CA 1
ATOM 2193 C C . SER A 1 292 ? 0.376 4.297 3.789 1 98.62 292 SER A C 1
ATOM 2195 O O . SER A 1 292 ? -0.529 4.559 4.586 1 98.62 292 SER A O 1
ATOM 2197 N N . GLY A 1 293 ? 1.535 4.859 3.785 1 98.5 293 GLY A N 1
ATOM 2198 C CA . GLY A 1 293 ? 1.749 6.055 4.59 1 98.5 293 GLY A CA 1
ATOM 2199 C C . GLY A 1 293 ? 1.48 7.34 3.83 1 98.5 293 GLY A C 1
ATOM 2200 O O . GLY A 1 293 ? 1.627 7.387 2.607 1 98.5 293 GLY A O 1
ATOM 2201 N N . SER A 1 294 ? 1.13 8.367 4.484 1 98.5 294 SER A N 1
ATOM 2202 C CA . SER A 1 294 ? 0.942 9.688 3.887 1 98.5 294 SER A CA 1
ATOM 2203 C C . SER A 1 294 ? 1.388 10.789 4.84 1 98.5 294 SER A C 1
ATOM 2205 O O . SER A 1 294 ? 0.956 10.836 5.992 1 98.5 294 SER A O 1
ATOM 2207 N N . PHE A 1 295 ? 2.357 11.641 4.332 1 97.69 295 PHE A N 1
ATOM 2208 C CA . PHE A 1 295 ? 2.924 12.727 5.113 1 97.69 295 PHE A CA 1
ATOM 2209 C C . PHE A 1 295 ? 2.287 14.062 4.73 1 97.69 295 PHE A C 1
ATOM 2211 O O . PHE A 1 295 ? 2.506 14.562 3.625 1 97.69 295 PHE A O 1
ATOM 2218 N N . ILE A 1 296 ? 1.569 14.641 5.664 1 97.06 296 ILE A N 1
ATOM 2219 C CA . ILE A 1 296 ? 0.909 15.922 5.418 1 97.06 296 ILE A CA 1
ATOM 2220 C C . ILE A 1 296 ? 0.588 16.062 3.934 1 97.06 296 ILE A C 1
ATOM 2222 O O . ILE A 1 296 ? 0.293 15.07 3.262 1 97.06 296 ILE A O 1
ATOM 2226 N N . GLY A 1 297 ? 0.432 17.234 3.379 1 97.44 297 GLY A N 1
ATOM 2227 C CA . GLY A 1 297 ? 0.168 17.484 1.972 1 97.44 297 GLY A CA 1
ATOM 2228 C C . GLY A 1 297 ? 1.127 18.484 1.354 1 97.44 297 GLY A C 1
ATOM 2229 O O . GLY A 1 297 ? 1.832 19.203 2.068 1 97.44 297 GLY A O 1
ATOM 2230 N N . SER A 1 298 ? 1.256 18.469 0.072 1 98 298 SER A N 1
ATOM 2231 C CA . SER A 1 298 ? 2.043 19.453 -0.675 1 98 298 SER A CA 1
ATOM 2232 C C . SER A 1 298 ? 1.442 20.844 -0.566 1 98 298 SER A C 1
ATOM 2234 O O . SER A 1 298 ? 0.354 21.016 -0.012 1 98 298 SER A O 1
ATOM 2236 N N . ILE A 1 299 ? 2.215 21.828 -1.049 1 98.38 299 ILE A N 1
ATOM 2237 C CA . ILE A 1 299 ? 1.688 23.188 -1.082 1 98.38 299 ILE A CA 1
ATOM 2238 C C . ILE A 1 299 ? 0.446 23.234 -1.969 1 98.38 299 ILE A C 1
ATOM 2240 O O . ILE A 1 299 ? -0.562 23.859 -1.603 1 98.38 299 ILE A O 1
ATOM 2244 N N . GLN A 1 300 ? 0.493 22.531 -3.074 1 98.44 300 GLN A N 1
ATOM 2245 C CA . GLN A 1 300 ? -0.655 22.484 -3.975 1 98.44 300 GLN A CA 1
ATOM 2246 C C . GLN A 1 300 ? -1.866 21.859 -3.283 1 98.44 300 GLN A C 1
ATOM 2248 O O . GLN A 1 300 ? -2.982 22.375 -3.4 1 98.44 300 GLN A O 1
ATOM 2253 N N . GLU A 1 301 ? -1.651 20.766 -2.617 1 98.56 301 GLU A N 1
ATOM 2254 C CA . GLU A 1 301 ? -2.748 20.109 -1.917 1 98.56 301 GLU A CA 1
ATOM 2255 C C . GLU A 1 301 ? -3.309 21 -0.808 1 98.56 301 GLU A C 1
ATOM 2257 O O . GLU A 1 301 ? -4.508 20.969 -0.523 1 98.56 301 GLU A O 1
ATOM 2262 N N . THR A 1 302 ? -2.438 21.766 -0.185 1 98.75 302 THR A N 1
ATOM 2263 C CA . THR A 1 302 ? -2.885 22.703 0.839 1 98.75 302 THR A CA 1
ATOM 2264 C C . THR A 1 302 ? -3.83 23.75 0.243 1 98.75 302 THR A C 1
ATOM 2266 O O . THR A 1 302 ? -4.875 24.047 0.821 1 98.75 302 THR A O 1
ATOM 2269 N N . GLN A 1 303 ? -3.465 24.25 -0.899 1 98.75 303 GLN A N 1
ATOM 2270 C CA . GLN A 1 303 ? -4.379 25.156 -1.587 1 98.75 303 GLN A CA 1
ATOM 2271 C C . GLN A 1 303 ? -5.688 24.453 -1.94 1 98.75 303 GLN A C 1
ATOM 2273 O O . GLN A 1 303 ? -6.766 25.016 -1.762 1 98.75 303 GLN A O 1
ATOM 2278 N N . GLU A 1 304 ? -5.609 23.219 -2.391 1 98.62 304 GLU A N 1
ATOM 2279 C CA . GLU A 1 304 ? -6.773 22.453 -2.832 1 98.62 304 GLU A CA 1
ATOM 2280 C C . GLU A 1 304 ? -7.77 22.25 -1.69 1 98.62 304 GLU A C 1
ATOM 2282 O O . GLU A 1 304 ? -8.977 22.359 -1.889 1 98.62 304 GLU A O 1
ATOM 2287 N N . ILE A 1 305 ? -7.254 21.938 -0.524 1 98.75 305 ILE A N 1
ATOM 2288 C CA . ILE A 1 305 ? -8.172 21.672 0.577 1 98.75 305 ILE A CA 1
ATOM 2289 C C . ILE A 1 305 ? -8.875 22.969 0.988 1 98.75 305 ILE A C 1
ATOM 2291 O O . ILE A 1 305 ? -10.055 22.938 1.366 1 98.75 305 ILE A O 1
ATOM 2295 N N . LEU A 1 306 ? -8.203 24.094 0.937 1 98.81 306 LEU A N 1
ATOM 2296 C CA . LEU A 1 306 ? -8.836 25.375 1.229 1 98.81 306 LEU A CA 1
ATOM 2297 C C . LEU A 1 306 ? -9.945 25.672 0.222 1 98.81 306 LEU A C 1
ATOM 2299 O O . LEU A 1 306 ? -11.047 26.062 0.605 1 98.81 306 LEU A O 1
ATOM 2303 N N . ASP A 1 307 ? -9.664 25.453 -1.039 1 98.69 307 ASP A N 1
ATOM 2304 C CA . ASP A 1 307 ? -10.664 25.656 -2.082 1 98.69 307 ASP A CA 1
ATOM 2305 C C . ASP A 1 307 ? -11.82 24.672 -1.92 1 98.69 307 ASP A C 1
ATOM 2307 O O . ASP A 1 307 ? -12.984 25.031 -2.096 1 98.69 307 ASP A O 1
ATOM 2311 N N . PHE A 1 308 ? -11.5 23.469 -1.623 1 98.5 308 PHE A N 1
ATOM 2312 C CA . PHE A 1 308 ? -12.492 22.422 -1.391 1 98.5 308 PHE A CA 1
ATOM 2313 C C . PHE A 1 308 ? -13.445 22.828 -0.271 1 98.5 308 PHE A C 1
ATOM 2315 O O . PHE A 1 308 ? -14.656 22.594 -0.368 1 98.5 308 PHE A O 1
ATOM 2322 N N . TRP A 1 309 ? -12.906 23.391 0.794 1 98.62 309 TRP A N 1
ATOM 2323 C CA . TRP A 1 309 ? -13.703 23.797 1.948 1 98.62 309 TRP A CA 1
ATOM 2324 C C . TRP A 1 309 ? -14.766 24.812 1.548 1 98.62 309 TRP A C 1
ATOM 2326 O O . TRP A 1 309 ? -15.914 24.734 1.986 1 98.62 309 TRP A O 1
ATOM 2336 N N . VAL A 1 310 ? -14.391 25.75 0.71 1 98.56 310 VAL A N 1
ATOM 2337 C CA . VAL A 1 310 ? -15.289 26.797 0.246 1 98.56 310 VAL A CA 1
ATOM 2338 C C . VAL A 1 310 ? -16.297 26.219 -0.743 1 98.56 310 VAL A C 1
ATOM 2340 O O . VAL A 1 310 ? -17.5 26.469 -0.636 1 98.56 310 VAL A O 1
ATOM 2343 N N . GLU A 1 311 ? -15.812 25.422 -1.676 1 97.94 311 GLU A N 1
ATOM 2344 C CA . GLU A 1 311 ? -16.656 24.797 -2.695 1 97.94 311 GLU A CA 1
ATOM 2345 C C . GLU A 1 311 ? -17.781 24 -2.062 1 97.94 311 GLU A C 1
ATOM 2347 O O . GLU A 1 311 ? -18.922 24.031 -2.531 1 97.94 311 GLU A O 1
ATOM 2352 N N . LYS A 1 312 ? -17.516 23.312 -1.021 1 97.75 312 LYS A N 1
ATOM 2353 C CA . LYS A 1 312 ? -18.469 22.406 -0.403 1 97.75 312 LYS A CA 1
ATOM 2354 C C . LYS A 1 312 ? -19.203 23.078 0.76 1 97.75 312 LYS A C 1
ATOM 2356 O O . LYS A 1 312 ? -20.016 22.453 1.432 1 97.75 312 LYS A O 1
ATOM 2361 N N . ASP A 1 313 ? -18.891 24.297 1.041 1 97.75 313 ASP A N 1
ATOM 2362 C CA . ASP A 1 313 ? -19.5 25.078 2.109 1 97.75 313 ASP A CA 1
ATOM 2363 C C . ASP A 1 313 ? -19.359 24.375 3.457 1 97.75 313 ASP A C 1
ATOM 2365 O O . ASP A 1 313 ? -20.344 24.125 4.145 1 97.75 313 ASP A O 1
ATOM 2369 N N . LEU A 1 314 ? -18.109 24.094 3.773 1 98 314 LEU A N 1
ATOM 2370 C CA . 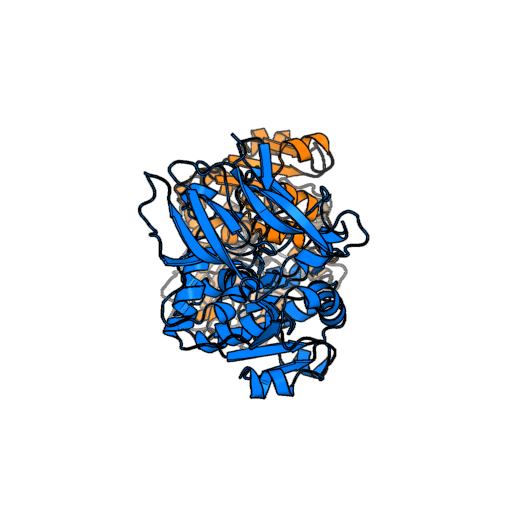LEU A 1 314 ? -17.797 23.344 4.992 1 98 314 LEU A CA 1
ATOM 2371 C C . LEU A 1 314 ? -17.312 24.281 6.086 1 98 314 LEU A C 1
ATOM 2373 O O . LEU A 1 314 ? -16.891 25.422 5.805 1 98 314 LEU A O 1
ATOM 2377 N N . LYS A 1 315 ? -17.328 23.781 7.332 1 96.31 315 LYS A N 1
ATOM 2378 C CA . LYS A 1 315 ? -16.844 24.5 8.5 1 96.31 315 LYS A CA 1
ATOM 2379 C C . LYS A 1 315 ? -16 23.609 9.406 1 96.31 315 LYS A C 1
ATOM 2381 O O . LYS A 1 315 ? -16.328 22.422 9.594 1 96.31 315 LYS A O 1
ATOM 2386 N N . THR A 1 316 ? -14.977 24.172 9.906 1 96.44 316 THR A N 1
ATOM 2387 C CA . THR A 1 316 ? -14.172 23.469 10.898 1 96.44 316 THR A CA 1
ATOM 2388 C C . THR A 1 316 ? -14.719 23.688 12.305 1 96.44 316 THR A C 1
ATOM 2390 O O . THR A 1 316 ? -15.336 24.719 12.578 1 96.44 316 THR A O 1
ATOM 2393 N N . MET A 1 317 ? -14.555 22.75 13.141 1 96.25 317 MET A N 1
ATOM 2394 C CA . MET A 1 317 ? -14.914 22.859 14.555 1 96.25 317 MET A CA 1
ATOM 2395 C C . MET A 1 317 ? -13.719 23.297 15.391 1 96.25 317 MET A C 1
ATOM 2397 O O . MET A 1 317 ? -12.805 22.516 15.625 1 96.25 317 MET A O 1
ATOM 2401 N N . ILE A 1 318 ? -13.812 24.562 15.883 1 97.5 318 ILE A N 1
ATOM 2402 C CA . ILE A 1 318 ? -12.625 25.141 16.5 1 97.5 318 ILE A CA 1
ATOM 2403 C C . ILE A 1 318 ? -13.016 25.875 17.781 1 97.5 318 ILE A C 1
ATOM 2405 O O . ILE A 1 318 ? -14.18 26.25 17.969 1 97.5 318 ILE A O 1
ATOM 2409 N N . GLU A 1 319 ? -12.148 25.984 18.672 1 98.06 319 GLU A N 1
ATOM 2410 C CA . GLU A 1 319 ? -12.164 26.891 19.812 1 98.06 319 GLU A CA 1
ATOM 2411 C C . GLU A 1 319 ? -11.094 27.969 19.688 1 98.06 319 GLU A C 1
ATOM 2413 O O . GLU A 1 319 ? -9.898 27.672 19.734 1 98.06 319 GLU A O 1
ATOM 2418 N N . VAL A 1 320 ? -11.523 29.234 19.516 1 98.44 320 VAL A N 1
ATOM 2419 C CA . VAL A 1 320 ? -10.578 30.344 19.359 1 98.44 320 VAL A CA 1
ATOM 2420 C C . VAL A 1 320 ? -10.195 30.875 20.734 1 98.44 320 VAL A C 1
ATOM 2422 O O . VAL A 1 320 ? -11.062 31.172 21.562 1 98.44 320 VAL A O 1
ATOM 2425 N N . VAL A 1 321 ? -8.922 30.953 21 1 98.44 321 VAL A N 1
ATOM 2426 C CA . VAL A 1 321 ? -8.43 31.438 22.281 1 98.44 321 VAL A CA 1
ATOM 2427 C C . VAL A 1 321 ? -7.332 32.469 22.047 1 98.44 321 VAL A C 1
ATOM 2429 O O . VAL A 1 321 ? -6.828 32.625 20.922 1 98.44 321 VAL A O 1
ATOM 2432 N N . LYS A 1 322 ? -6.977 33.188 23.078 1 98.44 322 LYS A N 1
ATOM 2433 C CA . LYS A 1 322 ? -5.902 34.156 23 1 98.44 322 LYS A CA 1
ATOM 2434 C C . LYS A 1 322 ? -4.551 33.531 23.328 1 98.44 322 LYS A C 1
ATOM 2436 O O . LYS A 1 322 ? -4.488 32.406 23.812 1 98.44 322 LYS A O 1
ATOM 2441 N N . MET A 1 323 ? -3.506 34.25 23.109 1 98.12 323 MET A N 1
ATOM 2442 C CA . MET A 1 323 ? -2.146 33.719 23.25 1 98.12 323 MET A CA 1
ATOM 2443 C C . MET A 1 323 ? -1.841 33.406 24.719 1 98.12 323 MET A C 1
ATOM 2445 O O . MET A 1 323 ? -1.135 32.438 25 1 98.12 323 MET A O 1
ATOM 2449 N N . ASP A 1 324 ? -2.354 34.219 25.609 1 97.19 324 ASP A N 1
ATOM 2450 C CA . ASP A 1 324 ? -2.041 34 27.031 1 97.19 324 ASP A CA 1
ATOM 2451 C C . ASP A 1 324 ? -2.668 32.688 27.531 1 97.19 324 ASP A C 1
ATOM 2453 O O . ASP A 1 324 ? -2.346 32.25 28.641 1 97.19 324 ASP A O 1
ATOM 2457 N N . TYR A 1 325 ? -3.535 32.125 26.734 1 97.88 325 TYR A N 1
ATOM 2458 C CA . TYR A 1 325 ? -4.219 30.906 27.094 1 97.88 325 TYR A CA 1
ATOM 2459 C C . TYR A 1 325 ? -3.488 29.688 26.531 1 97.88 325 TYR A C 1
ATOM 2461 O O . TYR A 1 325 ? -3.875 28.547 26.781 1 97.88 325 TYR A O 1
ATOM 2469 N N . VAL A 1 326 ? -2.445 29.844 25.766 1 98.25 326 VAL A N 1
ATOM 2470 C CA . VAL A 1 326 ? -1.86 28.797 24.922 1 98.25 326 VAL A CA 1
ATOM 2471 C C . VAL A 1 326 ? -1.368 27.641 25.797 1 98.25 326 VAL A C 1
ATOM 2473 O O . VAL A 1 326 ? -1.532 26.484 25.438 1 98.25 326 VAL A O 1
ATOM 2476 N N . ASN A 1 327 ? -0.749 27.906 26.938 1 98.5 327 ASN A N 1
ATOM 2477 C CA . ASN A 1 327 ? -0.269 26.828 27.812 1 98.5 327 ASN A CA 1
ATOM 2478 C C . ASN A 1 327 ? -1.42 26 28.359 1 98.5 327 ASN A C 1
ATOM 2480 O O . ASN A 1 327 ? -1.319 24.766 28.438 1 98.5 327 ASN A O 1
ATOM 2484 N N . LYS A 1 328 ? -2.436 26.672 28.719 1 98.25 328 LYS A N 1
ATOM 2485 C CA . LYS A 1 328 ? -3.631 25.953 29.156 1 98.25 328 LYS A CA 1
ATOM 2486 C C . LYS A 1 328 ? -4.25 25.156 28.016 1 98.25 328 LYS A C 1
ATOM 2488 O O . LYS A 1 328 ? -4.77 24.062 28.234 1 98.25 328 LYS A O 1
ATOM 2493 N N . ALA A 1 329 ? -4.25 25.734 26.844 1 98.19 329 ALA A N 1
ATOM 2494 C CA . ALA A 1 329 ? -4.754 25.031 25.672 1 98.19 329 ALA A CA 1
ATOM 2495 C C . ALA A 1 329 ? -4.02 23.703 25.453 1 98.19 329 ALA A C 1
ATOM 2497 O O . ALA A 1 329 ? -4.641 22.688 25.172 1 98.19 329 ALA A O 1
ATOM 2498 N N . PHE A 1 330 ? -2.688 23.688 25.609 1 97.88 330 PHE A N 1
ATOM 2499 C CA . PHE A 1 330 ? -1.893 22.484 25.469 1 97.88 330 PHE A CA 1
ATOM 2500 C C . PHE A 1 330 ? -2.281 21.453 26.531 1 97.88 330 PHE A C 1
ATOM 2502 O O . PHE A 1 330 ? -2.385 20.266 26.234 1 97.88 330 PHE A O 1
ATOM 2509 N N . GLU A 1 331 ? -2.494 21.906 27.719 1 97.31 331 GLU A N 1
ATOM 2510 C CA . GLU A 1 331 ? -2.93 21.016 28.797 1 97.31 331 GLU A CA 1
ATOM 2511 C C . GLU A 1 331 ? -4.258 20.344 28.453 1 97.31 331 GLU A C 1
ATOM 2513 O O . GLU A 1 331 ? -4.418 19.141 28.625 1 97.31 331 GLU A O 1
ATOM 2518 N N . ARG A 1 332 ? -5.137 21.156 28 1 97.12 332 ARG A N 1
ATOM 2519 C CA . ARG A 1 332 ? -6.457 20.641 27.641 1 97.12 332 ARG A CA 1
ATOM 2520 C C . ARG A 1 332 ? -6.379 19.703 26.438 1 97.12 332 ARG A C 1
ATOM 2522 O O . ARG A 1 332 ? -7.047 18.672 26.422 1 97.12 332 ARG A O 1
ATOM 2529 N N . MET A 1 333 ? -5.574 20.031 25.5 1 95.31 333 MET A N 1
ATOM 2530 C CA . MET A 1 333 ? -5.406 19.203 24.297 1 95.31 333 MET A CA 1
ATOM 2531 C C . MET A 1 333 ? -4.879 17.828 24.672 1 95.31 333 MET A C 1
ATOM 2533 O O . MET A 1 333 ? -5.348 16.812 24.141 1 95.31 333 MET A O 1
ATOM 2537 N N . GLU A 1 334 ? -3.957 17.734 25.562 1 92.25 334 GLU A N 1
ATOM 2538 C CA . GLU A 1 334 ? -3.387 16.469 26 1 92.25 334 GLU A CA 1
ATOM 2539 C C . GLU A 1 334 ? -4.445 15.586 26.656 1 92.25 334 GLU A C 1
ATOM 2541 O O . GLU A 1 334 ? -4.363 14.359 26.594 1 92.25 334 GLU A O 1
ATOM 2546 N N . LYS A 1 335 ? -5.418 16.281 27.25 1 91.69 335 LYS A N 1
ATOM 2547 C CA . LYS A 1 335 ? -6.492 15.562 27.938 1 91.69 335 LYS A CA 1
ATOM 2548 C C . LYS A 1 335 ? -7.684 15.344 27 1 91.69 335 LYS A C 1
ATOM 2550 O O . LYS A 1 335 ? -8.758 14.945 27.453 1 91.69 335 LYS A O 1
ATOM 2555 N N . ASN A 1 336 ? -7.473 15.688 25.766 1 87.62 336 ASN A N 1
ATOM 2556 C CA . ASN A 1 336 ? -8.523 15.555 24.766 1 87.62 336 ASN A CA 1
ATOM 2557 C C . ASN A 1 336 ? -9.758 16.391 25.125 1 87.62 336 ASN A C 1
ATOM 2559 O O . ASN A 1 336 ? -10.883 15.961 24.891 1 87.62 336 ASN A O 1
ATOM 2563 N N . ASP A 1 337 ? -9.461 17.438 25.812 1 91.06 337 ASP A N 1
ATOM 2564 C CA . ASP A 1 337 ? -10.5 18.391 26.188 1 91.06 337 ASP A CA 1
ATOM 2565 C C . ASP A 1 337 ? -10.523 19.578 25.219 1 91.06 337 ASP A C 1
ATOM 2567 O O . ASP A 1 337 ? -10.25 20.703 25.609 1 91.06 337 ASP A O 1
ATOM 2571 N N . VAL A 1 338 ? -10.836 19.438 24.062 1 91.62 338 VAL A N 1
ATOM 2572 C CA . VAL A 1 338 ? -10.969 20.453 23.031 1 91.62 338 VAL A CA 1
ATOM 2573 C C . VAL A 1 338 ? -11.938 19.969 21.953 1 91.62 338 VAL A C 1
ATOM 2575 O O . VAL A 1 338 ? -11.945 18.781 21.609 1 91.62 338 VAL A O 1
ATOM 2578 N N . ARG A 1 339 ? -12.883 20.828 21.656 1 89.88 339 ARG A N 1
ATOM 2579 C CA . ARG A 1 339 ? -13.711 20.5 20.5 1 89.88 339 ARG A CA 1
ATOM 2580 C C . ARG A 1 339 ? -12.922 20.625 19.203 1 89.88 339 ARG A C 1
ATOM 2582 O O . ARG A 1 339 ? -13.102 21.594 18.469 1 89.88 339 ARG A O 1
ATOM 2589 N N . TYR A 1 340 ? -12.203 19.859 19.062 1 92.81 340 TYR A N 1
ATOM 2590 C CA . TYR A 1 340 ? -11.328 19.219 18.078 1 92.81 340 TYR A CA 1
ATOM 2591 C C . TYR A 1 340 ? -10.062 20.047 17.859 1 92.81 340 TYR A C 1
ATOM 2593 O O . TYR A 1 340 ? -8.961 19.484 17.812 1 92.81 340 TYR A O 1
ATOM 2601 N N . ARG A 1 341 ? -10.203 21.406 17.656 1 97.06 341 ARG A N 1
ATOM 2602 C CA . ARG A 1 341 ? -8.984 22.156 17.328 1 97.06 341 ARG A CA 1
ATOM 2603 C C . ARG A 1 341 ? -8.969 23.5 18.047 1 97.06 341 ARG A C 1
ATOM 2605 O O . ARG A 1 341 ? -9.961 24.234 18.016 1 97.06 341 ARG A O 1
ATOM 2612 N N . PHE A 1 342 ? -7.922 23.828 18.734 1 98.44 342 PHE A N 1
ATOM 2613 C CA . PHE A 1 342 ? -7.691 25.188 19.203 1 98.44 342 PHE A CA 1
ATOM 2614 C C . PHE A 1 342 ? -7.086 26.047 18.094 1 98.44 342 PHE A C 1
ATOM 2616 O O . PHE A 1 342 ? -6.262 25.562 17.312 1 98.44 342 PHE A O 1
ATOM 2623 N N . VAL A 1 343 ? -7.5 27.25 18.047 1 98.75 343 VAL A N 1
ATOM 2624 C CA . VAL A 1 343 ? -6.902 28.266 17.188 1 98.75 343 VAL A CA 1
ATOM 2625 C C . VAL A 1 343 ? -6.562 29.516 18.016 1 98.75 343 VAL A C 1
ATOM 2627 O O . VAL A 1 343 ? -7.406 30.016 18.75 1 98.75 343 VAL A O 1
ATOM 2630 N N . LEU A 1 344 ? -5.371 29.969 17.922 1 98.81 344 LEU A N 1
ATOM 2631 C CA . LEU A 1 344 ? -4.926 31.156 18.625 1 98.81 344 LEU A CA 1
ATOM 2632 C C . LEU A 1 344 ? -5.262 32.406 17.828 1 98.81 344 LEU A C 1
ATOM 2634 O O . LEU A 1 344 ? -4.914 32.531 16.656 1 98.81 344 LEU A O 1
ATOM 2638 N N . ASP A 1 345 ? -5.957 33.312 18.453 1 98.81 345 ASP A N 1
ATOM 2639 C CA . ASP A 1 345 ? -6.086 34.688 17.938 1 98.81 345 ASP A CA 1
ATOM 2640 C C . ASP A 1 345 ? -4.832 35.5 18.234 1 98.81 345 ASP A C 1
ATOM 2642 O O . ASP A 1 345 ? -4.785 36.25 19.219 1 98.81 345 ASP A O 1
ATOM 2646 N N . VAL A 1 346 ? -3.93 35.438 17.375 1 98.69 346 VAL A N 1
ATOM 2647 C CA . VAL A 1 346 ? -2.609 36 17.625 1 98.69 346 VAL A CA 1
ATOM 2648 C C . VAL A 1 346 ? -2.686 37.531 17.547 1 98.69 346 VAL A C 1
ATOM 2650 O O . VAL A 1 346 ? -2.25 38.219 18.469 1 98.69 346 VAL A O 1
ATOM 2653 N N . ALA A 1 347 ? -3.191 38.031 16.469 1 97.69 347 ALA A N 1
ATOM 2654 C CA . ALA A 1 347 ? -3.273 39.469 16.25 1 97.69 347 ALA A CA 1
ATOM 2655 C C . ALA A 1 347 ? -4.094 40.156 17.359 1 97.69 347 ALA A C 1
ATOM 2657 O O . ALA A 1 347 ? -3.814 41.281 17.734 1 97.69 347 ALA A O 1
ATOM 2658 N N . GLY A 1 348 ? -5.066 39.438 17.797 1 97.31 348 GLY A N 1
ATOM 2659 C CA . GLY A 1 348 ? -5.926 40 18.844 1 97.31 348 GLY A CA 1
ATOM 2660 C C . GLY A 1 348 ? -5.359 39.844 20.234 1 97.31 348 GLY A C 1
ATOM 2661 O O . GLY A 1 348 ? -5.98 40.25 21.219 1 97.31 348 GLY A O 1
ATOM 2662 N N . SER A 1 349 ? -4.234 39.312 20.312 1 97.38 349 SER A N 1
ATOM 2663 C CA . SER A 1 349 ? -3.611 39.062 21.594 1 97.38 349 SER A CA 1
ATOM 2664 C C . SER A 1 349 ? -2.49 40.062 21.875 1 97.38 349 SER A C 1
ATOM 2666 O O . SER A 1 349 ? -1.92 40.656 20.953 1 97.38 349 SER A O 1
ATOM 2668 N N . ASN A 1 350 ? -2.236 40.312 23.203 1 94.69 350 ASN A N 1
ATOM 2669 C CA . ASN A 1 350 ? -1.012 40.969 23.625 1 94.69 350 ASN A CA 1
ATOM 2670 C C . ASN A 1 350 ? 0.145 40 23.766 1 94.69 350 ASN A C 1
ATOM 2672 O O . ASN A 1 350 ? 0.156 39.156 24.672 1 94.69 350 ASN A O 1
ATOM 2676 N N . LEU A 1 351 ? 1.086 40.062 22.922 1 94.94 351 LEU A N 1
ATOM 2677 C CA . LEU A 1 351 ? 2.154 39.062 22.875 1 94.94 351 LEU A CA 1
ATOM 2678 C C . LEU A 1 351 ? 3.277 39.438 23.844 1 94.94 351 LEU A C 1
ATOM 2680 O O . LEU A 1 351 ? 4.18 38.625 24.078 1 94.94 351 LEU A O 1
ATOM 2684 N N . GLU A 1 352 ? 3.143 40.656 24.438 1 90 352 GLU A N 1
ATOM 2685 C CA . GLU A 1 352 ? 4.176 41.094 25.359 1 90 352 GLU A CA 1
ATOM 2686 C C . GLU A 1 352 ? 3.891 40.594 26.781 1 90 352 GLU A C 1
ATOM 2688 O O . GLU A 1 352 ? 2.732 40.438 27.156 1 90 352 GLU A O 1
ATOM 2693 N N . MET B 1 1 ? -24.062 -41.125 -15.641 1 46.5 1 MET B N 1
ATOM 2694 C CA . MET B 1 1 ? -22.938 -41.781 -16.312 1 46.5 1 MET B CA 1
ATOM 2695 C C . MET B 1 1 ? -21.609 -41.156 -15.875 1 46.5 1 MET B C 1
ATOM 2697 O O . MET B 1 1 ? -21.5 -39.938 -15.742 1 46.5 1 MET B O 1
ATOM 2701 N N . GLU B 1 2 ? -20.703 -41.969 -15.211 1 66 2 GLU B N 1
ATOM 2702 C CA . GLU B 1 2 ? -19.422 -41.5 -14.672 1 66 2 GLU B CA 1
ATOM 2703 C C . GLU B 1 2 ? -18.531 -40.938 -15.773 1 66 2 GLU B C 1
ATOM 2705 O O . GLU B 1 2 ? -18.656 -41.312 -16.938 1 66 2 GLU B O 1
ATOM 2710 N N . GLY B 1 3 ? -17.953 -39.719 -15.617 1 77.88 3 GLY B N 1
ATOM 2711 C CA . GLY B 1 3 ? -17.047 -39.156 -16.594 1 77.88 3 GLY B CA 1
ATOM 2712 C C . GLY B 1 3 ? -15.875 -40.062 -16.938 1 77.88 3 GLY B C 1
ATOM 2713 O O . GLY B 1 3 ? -15.906 -41.25 -16.656 1 77.88 3 GLY B O 1
ATOM 2714 N N . ARG B 1 4 ? -14.93 -39.688 -17.641 1 88.81 4 ARG B N 1
ATOM 2715 C CA . ARG B 1 4 ? -13.742 -40.375 -18.125 1 88.81 4 ARG B CA 1
ATOM 2716 C C . ARG B 1 4 ? -12.898 -40.875 -16.953 1 88.81 4 ARG B C 1
ATOM 2718 O O . ARG B 1 4 ? -12.695 -40.156 -15.969 1 88.81 4 ARG B O 1
ATOM 2725 N N . LYS B 1 5 ? -12.477 -42.156 -17.016 1 94.56 5 LYS B N 1
ATOM 2726 C CA . LYS B 1 5 ? -11.539 -42.688 -16.031 1 94.56 5 LYS B CA 1
ATOM 2727 C C . LYS B 1 5 ? -10.141 -42.156 -16.25 1 94.56 5 LYS B C 1
ATOM 2729 O O . LYS B 1 5 ? -9.664 -42.062 -17.375 1 94.56 5 LYS B O 1
ATOM 2734 N N . VAL B 1 6 ? -9.516 -41.719 -15.156 1 96.25 6 VAL B N 1
ATOM 2735 C CA . VAL B 1 6 ? -8.188 -41.125 -15.227 1 96.25 6 VAL B CA 1
ATOM 2736 C C . VAL B 1 6 ? -7.32 -41.688 -14.094 1 96.25 6 VAL B C 1
ATOM 2738 O O . VAL B 1 6 ? -7.836 -42.188 -13.094 1 96.25 6 VAL B O 1
ATOM 2741 N N . THR B 1 7 ? -6.023 -41.719 -14.383 1 97.69 7 THR B N 1
ATOM 2742 C CA . THR B 1 7 ? -5.059 -42.094 -13.352 1 97.69 7 THR B CA 1
ATOM 2743 C C . THR B 1 7 ? -4.211 -40.875 -12.961 1 97.69 7 THR B C 1
ATOM 2745 O O . THR B 1 7 ? -3.693 -40.156 -13.82 1 97.69 7 THR B O 1
ATOM 2748 N N . GLY B 1 8 ? -4.164 -40.594 -11.703 1 97.88 8 GLY B N 1
ATOM 2749 C CA . GLY B 1 8 ? -3.277 -39.594 -11.133 1 97.88 8 GLY B CA 1
ATOM 2750 C C . GLY B 1 8 ? -2.494 -40.094 -9.938 1 97.88 8 GLY B C 1
ATOM 2751 O O . GLY B 1 8 ? -2.588 -41.281 -9.586 1 97.88 8 GLY B O 1
ATOM 2752 N N . TRP B 1 9 ? -1.619 -39.375 -9.461 1 98.69 9 TRP B N 1
ATOM 2753 C CA . TRP B 1 9 ? -0.924 -39.656 -8.219 1 98.69 9 TRP B CA 1
ATOM 2754 C C . TRP B 1 9 ? -1.493 -38.844 -7.066 1 98.69 9 TRP B C 1
ATOM 2756 O O . TRP B 1 9 ? -1.516 -37.594 -7.129 1 98.69 9 TRP B O 1
ATOM 2766 N N . ALA B 1 10 ? -1.967 -39.531 -6.07 1 98.56 10 ALA B N 1
ATOM 2767 C CA . ALA B 1 10 ? -2.693 -38.875 -4.996 1 98.56 10 ALA B CA 1
ATOM 2768 C C . ALA B 1 10 ? -2.051 -39.156 -3.641 1 98.56 10 ALA B C 1
ATOM 2770 O O . ALA B 1 10 ? -1.44 -40.219 -3.443 1 98.56 10 ALA B O 1
ATOM 2771 N N . ALA B 1 11 ? -2.131 -38.156 -2.809 1 98.62 11 ALA B N 1
ATOM 2772 C CA . ALA B 1 11 ? -1.924 -38.406 -1.384 1 98.62 11 ALA B CA 1
ATOM 2773 C C . ALA B 1 11 ? -3.188 -38.969 -0.735 1 98.62 11 ALA B C 1
ATOM 2775 O O . ALA B 1 11 ? -4.297 -38.5 -1.027 1 98.62 11 ALA B O 1
ATOM 2776 N N . ARG B 1 12 ? -3.037 -39.906 0.176 1 97.94 12 ARG B N 1
ATOM 2777 C CA . ARG B 1 12 ? -4.195 -40.562 0.796 1 97.94 12 ARG B CA 1
ATOM 2778 C C . ARG B 1 12 ? -4.348 -40.125 2.25 1 97.94 12 ARG B C 1
ATOM 2780 O O . ARG B 1 12 ? -5.391 -40.344 2.867 1 97.94 12 ARG B O 1
ATOM 2787 N N . ASP B 1 13 ? -3.33 -39.531 2.773 1 97.25 13 ASP B N 1
ATOM 2788 C CA . ASP B 1 13 ? -3.316 -38.969 4.129 1 97.25 13 ASP B CA 1
ATOM 2789 C C . ASP B 1 13 ? -2.238 -37.906 4.281 1 97.25 13 ASP B C 1
ATOM 2791 O O . ASP B 1 13 ? -1.618 -37.5 3.297 1 97.25 13 ASP B O 1
ATOM 2795 N N . SER B 1 14 ? -2.055 -37.438 5.504 1 97.31 14 SER B N 1
ATOM 2796 C CA . SER B 1 14 ? -1.208 -36.281 5.762 1 97.31 14 SER B CA 1
ATOM 2797 C C . SER B 1 14 ? 0.27 -36.656 5.684 1 97.31 14 SER B C 1
ATOM 2799 O O . SER B 1 14 ? 1.139 -35.781 5.832 1 97.31 14 SER B O 1
ATOM 2801 N N . SER B 1 15 ? 0.613 -37.969 5.398 1 96.88 15 SER B N 1
ATOM 2802 C CA . SER B 1 15 ? 2.004 -38.312 5.121 1 96.88 15 SER B CA 1
ATOM 2803 C C . SER B 1 15 ? 2.508 -37.625 3.867 1 96.88 15 SER B C 1
ATOM 2805 O O . SER B 1 15 ? 3.711 -37.375 3.723 1 96.88 15 SER B O 1
ATOM 2807 N N . GLY B 1 16 ? 1.578 -37.406 2.938 1 96.69 16 GLY B N 1
ATOM 2808 C CA . GLY B 1 16 ? 1.894 -36.656 1.747 1 96.69 16 GLY B CA 1
ATOM 2809 C C . GLY B 1 16 ? 2.58 -37.469 0.669 1 96.69 16 GLY B C 1
ATOM 2810 O O . GLY B 1 16 ? 3.111 -36.906 -0.294 1 96.69 16 GLY B O 1
ATOM 2811 N N . VAL B 1 17 ? 2.631 -38.75 0.872 1 97.94 17 VAL B N 1
ATOM 2812 C CA . VAL B 1 17 ? 3.252 -39.594 -0.132 1 97.94 17 VAL B CA 1
ATOM 2813 C C . VAL B 1 17 ? 2.291 -39.812 -1.299 1 97.94 17 VAL B C 1
ATOM 2815 O O . VAL B 1 17 ? 1.133 -40.188 -1.097 1 97.94 17 VAL B O 1
ATOM 2818 N N . LEU B 1 18 ? 2.77 -39.562 -2.471 1 98.62 18 LEU B N 1
ATOM 2819 C CA . LEU B 1 18 ? 1.941 -39.719 -3.664 1 98.62 18 LEU B CA 1
ATOM 2820 C C . LEU B 1 18 ? 2.104 -41.094 -4.277 1 98.62 18 LEU B C 1
ATOM 2822 O O . LEU B 1 18 ? 3.215 -41.625 -4.328 1 98.62 18 LEU B O 1
ATOM 2826 N N . SER B 1 19 ? 1.045 -41.625 -4.648 1 98.12 19 SER B N 1
ATOM 2827 C CA . SER B 1 19 ? 1.001 -42.938 -5.316 1 98.12 19 SER B CA 1
ATOM 2828 C C . SER B 1 19 ? -0.145 -43 -6.32 1 98.12 19 SER B C 1
ATOM 2830 O O . SER B 1 19 ? -1.058 -42.156 -6.285 1 98.12 19 SER B O 1
ATOM 2832 N N . PRO B 1 20 ? -0.085 -43.875 -7.277 1 98 20 PRO B N 1
ATOM 2833 C CA . PRO B 1 20 ? -1.122 -43.969 -8.312 1 98 20 PRO B CA 1
ATOM 2834 C C . PRO B 1 20 ? -2.527 -44.062 -7.723 1 98 20 PRO B C 1
ATOM 2836 O O . PRO B 1 20 ? -2.727 -44.75 -6.711 1 98 20 PRO B O 1
ATOM 2839 N N . TYR B 1 21 ? -3.41 -43.469 -8.305 1 97.56 21 TYR B N 1
ATOM 2840 C CA . TYR B 1 21 ? -4.801 -43.375 -7.879 1 97.56 21 TYR B CA 1
ATOM 2841 C C . TYR B 1 21 ? -5.727 -43.188 -9.078 1 97.56 21 TYR B C 1
ATOM 2843 O O . TYR B 1 21 ? -5.574 -42.25 -9.859 1 97.56 21 TYR B O 1
ATOM 2851 N N . SER B 1 22 ? -6.699 -44.094 -9.25 1 96.81 22 SER B N 1
ATOM 2852 C CA . SER B 1 22 ? -7.652 -44 -10.352 1 96.81 22 SER B CA 1
ATOM 2853 C C . SER B 1 22 ? -8.977 -43.406 -9.891 1 96.81 22 SER B C 1
ATOM 2855 O O . SER B 1 22 ? -9.461 -43.719 -8.805 1 96.81 22 SER B O 1
ATOM 2857 N N . TYR B 1 23 ? -9.516 -42.562 -10.648 1 95.25 23 TYR B N 1
ATOM 2858 C CA . TYR B 1 23 ? -10.797 -41.938 -10.359 1 95.25 23 TYR B CA 1
ATOM 2859 C C . TYR B 1 23 ? -11.492 -41.5 -11.641 1 95.25 23 TYR B C 1
ATOM 2861 O O . TYR B 1 23 ? -10.961 -41.688 -12.734 1 95.25 23 TYR B O 1
ATOM 2869 N N . HIS B 1 24 ? -12.711 -41 -11.531 1 94.94 24 HIS B N 1
ATOM 2870 C CA . HIS B 1 24 ? -13.461 -40.531 -12.688 1 94.94 24 HIS B CA 1
ATOM 2871 C C . HIS B 1 24 ? -13.594 -39 -12.688 1 94.94 24 HIS B C 1
ATOM 2873 O O . HIS B 1 24 ? -13.859 -38.406 -11.641 1 94.94 24 HIS B O 1
ATOM 2879 N N . LEU B 1 25 ? -13.359 -38.469 -13.836 1 94.75 25 LEU B N 1
ATOM 2880 C CA . LEU B 1 25 ? -13.625 -37.031 -14.008 1 94.75 25 LEU B CA 1
ATOM 2881 C C . LEU B 1 25 ? -15.125 -36.75 -14.078 1 94.75 25 LEU B C 1
ATOM 2883 O O . LEU B 1 25 ? -15.906 -37.656 -14.406 1 94.75 25 LEU B O 1
ATOM 2887 N N . ARG B 1 26 ? -15.445 -35.562 -13.766 1 91.81 26 ARG B N 1
ATOM 2888 C CA . ARG B 1 26 ? -16.828 -35.156 -14.031 1 91.81 26 ARG B CA 1
ATOM 2889 C C . ARG B 1 26 ? -17.109 -35.156 -15.531 1 91.81 26 ARG B C 1
ATOM 2891 O O . ARG B 1 26 ? -16.188 -35.094 -16.344 1 91.81 26 ARG B O 1
ATOM 2898 N N . LYS B 1 27 ? -18.375 -35.188 -15.852 1 90.94 27 LYS B N 1
ATOM 2899 C CA . LYS B 1 27 ? -18.766 -35.156 -17.25 1 90.94 27 LYS B CA 1
ATOM 2900 C C . LYS B 1 27 ? -18.469 -33.781 -17.875 1 90.94 27 LYS B C 1
ATOM 2902 O O . LYS B 1 27 ? -18.609 -32.75 -17.203 1 90.94 27 LYS B O 1
ATOM 2907 N N . ILE B 1 28 ? -18.078 -33.844 -19.078 1 93.31 28 ILE B N 1
ATOM 2908 C CA . ILE B 1 28 ? -17.766 -32.625 -19.812 1 93.31 28 ILE B CA 1
ATOM 2909 C C . ILE B 1 28 ? -19.062 -31.844 -20.078 1 93.31 28 ILE B C 1
ATOM 2911 O O . ILE B 1 28 ? -20.031 -32.406 -20.578 1 93.31 28 ILE B O 1
ATOM 2915 N N . GLY B 1 29 ? -19.172 -30.672 -19.672 1 94 29 GLY B N 1
ATOM 2916 C CA . GLY B 1 29 ? -20.281 -29.781 -20 1 94 29 GLY B CA 1
ATOM 2917 C C . GLY B 1 29 ? -20.094 -29.047 -21.312 1 94 29 GLY B C 1
ATOM 2918 O O . GLY B 1 29 ? -19.062 -29.203 -21.969 1 94 29 GLY B O 1
ATOM 2919 N N . SER B 1 30 ? -21.047 -28.234 -21.766 1 97 30 SER B N 1
ATOM 2920 C CA . SER B 1 30 ? -21.062 -27.547 -23.062 1 97 30 SER B CA 1
ATOM 2921 C C . SER B 1 30 ? -19.922 -26.531 -23.172 1 97 30 SER B C 1
ATOM 2923 O O . SER B 1 30 ? -19.484 -26.203 -24.266 1 97 30 SER B O 1
ATOM 2925 N N . GLU B 1 31 ? -19.375 -26.062 -22.062 1 97.06 31 GLU B N 1
ATOM 2926 C CA . GLU B 1 31 ? -18.359 -25.031 -22.109 1 97.06 31 GLU B CA 1
ATOM 2927 C C . GLU B 1 31 ? -17.016 -25.547 -21.562 1 97.06 31 GLU B C 1
ATOM 2929 O O . GLU B 1 31 ? -16.141 -24.75 -21.234 1 97.06 31 GLU B O 1
ATOM 2934 N N . ASP B 1 32 ? -16.891 -26.812 -21.5 1 97.12 32 ASP B N 1
ATOM 2935 C CA . ASP B 1 32 ? -15.711 -27.422 -20.891 1 97.12 32 ASP B CA 1
ATOM 2936 C C . ASP B 1 32 ? -14.711 -27.844 -21.953 1 97.12 32 ASP B C 1
ATOM 2938 O O . ASP B 1 32 ? -15.078 -28.078 -23.109 1 97.12 32 ASP B O 1
ATOM 2942 N N . VAL B 1 33 ? -13.555 -27.922 -21.547 1 98.38 33 VAL B N 1
ATOM 2943 C CA . VAL B 1 33 ? -12.43 -28.438 -22.328 1 98.38 33 VAL B CA 1
ATOM 2944 C C . VAL B 1 33 ? -11.82 -29.656 -21.625 1 98.38 33 VAL B C 1
ATOM 2946 O O . VAL B 1 33 ? -11.477 -29.578 -20.438 1 98.38 33 VAL B O 1
ATOM 2949 N N . LEU B 1 34 ? -11.789 -30.766 -22.266 1 98.25 34 LEU B N 1
ATOM 2950 C CA . LEU B 1 34 ? -11.055 -31.938 -21.812 1 98.25 34 LEU B CA 1
ATOM 2951 C C . LEU B 1 34 ? -9.68 -32 -22.484 1 98.25 34 LEU B C 1
ATOM 2953 O O . LEU B 1 34 ? -9.57 -31.906 -23.703 1 98.25 34 LEU B O 1
ATOM 2957 N N . PHE B 1 35 ? -8.688 -32.219 -21.688 1 98.38 35 PHE B N 1
ATOM 2958 C CA . PHE B 1 35 ? -7.352 -32.25 -22.266 1 98.38 35 PHE B CA 1
ATOM 2959 C C . PHE B 1 35 ? -6.5 -33.312 -21.547 1 98.38 35 PHE B C 1
ATOM 2961 O O . PHE B 1 35 ? -6.727 -33.594 -20.359 1 98.38 35 PHE B O 1
ATOM 2968 N N . LYS B 1 36 ? -5.602 -33.875 -22.312 1 98.62 36 LYS B N 1
ATOM 2969 C CA . LYS B 1 36 ? -4.555 -34.719 -21.766 1 98.62 36 LYS B CA 1
ATOM 2970 C C . LYS B 1 36 ? -3.432 -33.906 -21.156 1 98.62 36 LYS B C 1
ATOM 2972 O O . LYS B 1 36 ? -2.93 -32.969 -21.781 1 98.62 36 LYS B O 1
ATOM 2977 N N . VAL B 1 37 ? -3.074 -34.219 -19.922 1 98.88 37 VAL B N 1
ATOM 2978 C CA . VAL B 1 37 ? -2.004 -33.469 -19.281 1 98.88 37 VAL B CA 1
ATOM 2979 C C . VAL B 1 37 ? -0.654 -33.906 -19.844 1 98.88 37 VAL B C 1
ATOM 2981 O O . VAL B 1 37 ? -0.344 -35.094 -19.906 1 98.88 37 VAL B O 1
ATOM 2984 N N . LEU B 1 38 ? 0.085 -32.938 -20.312 1 98.88 38 LEU B N 1
ATOM 2985 C CA . LEU B 1 38 ? 1.423 -33.188 -20.828 1 98.88 38 LEU B CA 1
ATOM 2986 C C . LEU B 1 38 ? 2.48 -32.969 -19.766 1 98.88 38 LEU B C 1
ATOM 2988 O O . LEU B 1 38 ? 3.309 -33.844 -19.5 1 98.88 38 LEU B O 1
ATOM 2992 N N . TYR B 1 39 ? 2.443 -31.828 -19.172 1 98.88 39 TYR B N 1
ATOM 2993 C CA . TYR B 1 39 ? 3.389 -31.406 -18.141 1 98.88 39 TYR B CA 1
ATOM 2994 C C . TYR B 1 39 ? 2.666 -30.734 -16.984 1 98.88 39 TYR B C 1
ATOM 2996 O O . TYR B 1 39 ? 1.564 -30.203 -17.141 1 98.88 39 TYR B O 1
ATOM 3004 N N . CYS B 1 40 ? 3.242 -30.766 -15.844 1 98.88 40 CYS B N 1
ATOM 3005 C CA . CYS B 1 40 ? 2.75 -30.031 -14.68 1 98.88 40 CYS B CA 1
ATOM 3006 C C . CYS B 1 40 ? 3.902 -29.609 -13.781 1 98.88 40 CYS B C 1
ATOM 3008 O O . CYS B 1 40 ? 4.762 -30.422 -13.43 1 98.88 40 CYS B O 1
ATOM 3010 N N . GLY B 1 41 ? 3.943 -28.328 -13.469 1 98.56 41 GLY B N 1
ATOM 3011 C CA . GLY B 1 41 ? 4.953 -27.875 -12.531 1 98.56 41 GLY B CA 1
ATOM 3012 C C . GLY B 1 41 ? 4.75 -28.406 -11.125 1 98.56 41 GLY B C 1
ATOM 3013 O O . GLY B 1 41 ? 3.654 -28.844 -10.773 1 98.56 41 GLY B O 1
ATOM 3014 N N . VAL B 1 42 ? 5.828 -28.422 -10.344 1 98.06 42 VAL B N 1
ATOM 3015 C CA . VAL B 1 42 ? 5.809 -28.797 -8.93 1 98.06 42 VAL B CA 1
ATOM 3016 C C . VAL B 1 42 ? 6.012 -27.547 -8.062 1 98.06 42 VAL B C 1
ATOM 3018 O O . VAL B 1 42 ? 6.953 -26.781 -8.281 1 98.06 42 VAL B O 1
ATOM 3021 N N . ASP B 1 43 ? 5.172 -27.344 -7.152 1 96 43 ASP B N 1
ATOM 3022 C CA . ASP B 1 43 ? 5.195 -26.141 -6.32 1 96 43 ASP B CA 1
ATOM 3023 C C . ASP B 1 43 ? 5.164 -26.5 -4.836 1 96 43 ASP B C 1
ATOM 3025 O O . ASP B 1 43 ? 4.641 -27.562 -4.461 1 96 43 ASP B O 1
ATOM 3029 N N . HIS B 1 44 ? 5.672 -25.625 -4.004 1 94.56 44 HIS B N 1
ATOM 3030 C CA . HIS B 1 44 ? 5.645 -25.844 -2.562 1 94.56 44 HIS B CA 1
ATOM 3031 C C . HIS B 1 44 ? 4.211 -25.953 -2.051 1 94.56 44 HIS B C 1
ATOM 3033 O O . HIS B 1 44 ? 3.941 -26.688 -1.097 1 94.56 44 HIS B O 1
ATOM 3039 N N . THR B 1 45 ? 3.33 -25.25 -2.627 1 95.19 45 THR B N 1
ATOM 3040 C CA . THR B 1 45 ? 1.935 -25.297 -2.207 1 95.19 45 THR B CA 1
ATOM 3041 C C . THR B 1 45 ? 1.366 -26.703 -2.373 1 95.19 45 THR B C 1
ATOM 3043 O O . THR B 1 45 ? 0.531 -27.141 -1.576 1 95.19 45 THR B O 1
ATOM 3046 N N . ASP B 1 46 ? 1.803 -27.438 -3.381 1 97.5 46 ASP B N 1
ATOM 3047 C CA . ASP B 1 46 ? 1.397 -28.828 -3.537 1 97.5 46 ASP B CA 1
ATOM 3048 C C . ASP B 1 46 ? 1.781 -29.656 -2.309 1 97.5 46 ASP B C 1
ATOM 3050 O O . ASP B 1 46 ? 0.958 -30.406 -1.772 1 97.5 46 ASP B O 1
ATOM 3054 N N . LEU B 1 47 ? 2.984 -29.453 -1.929 1 96.25 47 LEU B N 1
ATOM 3055 C CA . LEU B 1 47 ? 3.521 -30.203 -0.799 1 96.25 47 LEU B CA 1
ATOM 3056 C C . LEU B 1 47 ? 2.793 -29.844 0.49 1 96.25 47 LEU B C 1
ATOM 3058 O O . LEU B 1 47 ? 2.338 -30.734 1.22 1 96.25 47 LEU B O 1
ATOM 3062 N N . HIS B 1 48 ? 2.662 -28.562 0.741 1 95 48 HIS B N 1
ATOM 3063 C CA . HIS B 1 48 ? 1.984 -28.109 1.952 1 95 48 HIS B CA 1
ATOM 3064 C C . HIS B 1 48 ? 0.537 -28.594 1.984 1 95 48 HIS B C 1
ATOM 3066 O O . HIS B 1 48 ? 0.017 -28.938 3.049 1 95 48 HIS B O 1
ATOM 3072 N N . GLN B 1 49 ? -0.072 -28.609 0.831 1 96.5 49 GLN B N 1
ATOM 3073 C CA . GLN B 1 49 ? -1.465 -29.031 0.753 1 96.5 49 GLN B CA 1
ATOM 3074 C C . GLN B 1 49 ? -1.598 -30.531 1.028 1 96.5 49 GLN B C 1
ATOM 3076 O O . GLN B 1 49 ? -2.428 -30.953 1.839 1 96.5 49 GLN B O 1
ATOM 3081 N N . ILE B 1 50 ? -0.776 -31.328 0.425 1 97.75 50 ILE B N 1
ATOM 3082 C CA . ILE B 1 50 ? -0.948 -32.781 0.553 1 97.75 50 ILE B CA 1
ATOM 3083 C C . ILE B 1 50 ? -0.555 -33.219 1.96 1 97.75 50 ILE B C 1
ATOM 3085 O O . ILE B 1 50 ? -0.959 -34.281 2.416 1 97.75 50 ILE B O 1
ATOM 3089 N N . ARG B 1 51 ? 0.193 -32.406 2.668 1 97.38 51 ARG B N 1
ATOM 3090 C CA . ARG B 1 51 ? 0.572 -32.719 4.047 1 97.38 51 ARG B CA 1
ATOM 3091 C C . ARG B 1 51 ? -0.4 -32.062 5.031 1 97.38 51 ARG B C 1
ATOM 3093 O O . ARG B 1 51 ? -0.157 -32.094 6.242 1 97.38 51 ARG B O 1
ATOM 3100 N N . ASN B 1 52 ? -1.385 -31.391 4.539 1 97.19 52 ASN B N 1
ATOM 3101 C CA . ASN B 1 52 ? -2.432 -30.781 5.352 1 97.19 52 ASN B CA 1
ATOM 3102 C C . ASN B 1 52 ? -1.875 -29.672 6.242 1 97.19 52 ASN B C 1
ATOM 3104 O O . ASN B 1 52 ? -2.289 -29.531 7.395 1 97.19 52 ASN B O 1
ATOM 3108 N N . GLU B 1 53 ? -0.899 -29 5.699 1 92.12 53 GLU B N 1
ATOM 3109 C CA . GLU B 1 53 ? -0.254 -27.922 6.445 1 92.12 53 GLU B CA 1
ATOM 3110 C C . GLU B 1 53 ? -0.937 -26.578 6.188 1 92.12 53 GLU B C 1
ATOM 3112 O O . GLU B 1 53 ? -0.757 -25.625 6.949 1 92.12 53 GLU B O 1
ATOM 3117 N N . ILE B 1 54 ? -1.578 -26.516 5.145 1 84.75 54 ILE B N 1
ATOM 3118 C CA . ILE B 1 54 ? -2.338 -25.312 4.789 1 84.75 54 ILE B CA 1
ATOM 3119 C C . ILE B 1 54 ? -3.764 -25.703 4.406 1 84.75 54 ILE B C 1
ATOM 3121 O O . ILE B 1 54 ? -3.967 -26.562 3.543 1 84.75 54 ILE B O 1
ATOM 3125 N N . HIS B 1 55 ? -4.668 -25.109 5.012 1 82.94 55 HIS B N 1
ATOM 3126 C CA . HIS B 1 55 ? -6.07 -25.422 4.754 1 82.94 55 HIS B CA 1
ATOM 3127 C C . HIS B 1 55 ? -6.363 -26.891 4.996 1 82.94 55 HIS B C 1
ATOM 3129 O O . HIS B 1 55 ? -5.465 -27.734 4.91 1 82.94 55 HIS B O 1
ATOM 3135 N N . SER B 1 56 ? -7.445 -27.219 5.293 1 92.88 56 SER B N 1
ATOM 3136 C CA . SER B 1 56 ? -7.816 -28.609 5.48 1 92.88 56 SER B CA 1
ATOM 3137 C C . SER B 1 56 ? -7.828 -29.359 4.152 1 92.88 56 SER B C 1
ATOM 3139 O O . SER B 1 56 ? -8.336 -28.859 3.148 1 92.88 56 SER B O 1
ATOM 3141 N N . THR B 1 57 ? -7.242 -30.562 4.152 1 97.06 57 THR B N 1
ATOM 3142 C CA . THR B 1 57 ? -7.148 -31.359 2.936 1 97.06 57 THR B CA 1
ATOM 3143 C C . THR B 1 57 ? -8.211 -32.469 2.924 1 97.06 57 THR B C 1
ATOM 3145 O O . THR B 1 57 ? -8.406 -33.156 3.928 1 97.06 57 THR B O 1
ATOM 3148 N N . THR B 1 58 ? -8.875 -32.625 1.815 1 96.69 58 THR B N 1
ATOM 3149 C CA . THR B 1 58 ? -9.742 -33.75 1.565 1 96.69 58 THR B CA 1
ATOM 3150 C C . THR B 1 58 ? -9 -34.844 0.769 1 96.69 58 THR B C 1
ATOM 3152 O O . THR B 1 58 ? -8.633 -34.625 -0.387 1 96.69 58 THR B O 1
ATOM 3155 N N . TYR B 1 59 ? -8.859 -35.969 1.391 1 97 59 TYR B N 1
ATOM 3156 C CA . TYR B 1 59 ? -8.156 -37.094 0.749 1 97 59 TYR B CA 1
ATOM 3157 C C . TYR B 1 59 ? -9.133 -38.062 0.095 1 97 59 TYR B C 1
ATOM 3159 O O . TYR B 1 59 ? -10.266 -38.219 0.561 1 97 59 TYR B O 1
ATOM 3167 N N . PRO B 1 60 ? -8.688 -38.844 -0.883 1 97.62 60 PRO B N 1
ATOM 3168 C CA . PRO B 1 60 ? -7.434 -38.719 -1.621 1 97.62 60 PRO B CA 1
ATOM 3169 C C . PRO B 1 60 ? -7.344 -37.438 -2.422 1 97.62 60 PRO B C 1
ATOM 3171 O O . PRO B 1 60 ? -8.352 -36.969 -2.961 1 97.62 60 PRO B O 1
ATOM 3174 N N . LEU B 1 61 ? -6.168 -36.844 -2.465 1 98.25 61 LEU B N 1
ATOM 3175 C CA . LEU B 1 61 ? -5.969 -35.594 -3.168 1 98.25 61 LEU B CA 1
ATOM 3176 C C . LEU B 1 61 ? -4.902 -35.719 -4.25 1 98.25 61 LEU B C 1
ATOM 3178 O O . LEU B 1 61 ? -3.779 -36.156 -3.965 1 98.25 61 LEU B O 1
ATOM 3182 N N . VAL B 1 62 ? -5.25 -35.438 -5.492 1 98.62 62 VAL B N 1
ATOM 3183 C CA . VAL B 1 62 ? -4.297 -35.312 -6.586 1 98.62 62 VAL B CA 1
ATOM 3184 C C . VAL B 1 62 ? -3.869 -33.844 -6.711 1 98.62 62 VAL B C 1
ATOM 3186 O O . VAL B 1 62 ? -4.656 -33 -7.141 1 98.62 62 VAL B O 1
ATOM 3189 N N . PRO B 1 63 ? -2.605 -33.469 -6.359 1 98.56 63 PRO B N 1
ATOM 3190 C CA . PRO B 1 63 ? -2.164 -32.094 -6.434 1 98.56 63 PRO B CA 1
ATOM 3191 C C . PRO B 1 63 ? -1.725 -31.688 -7.84 1 98.56 63 PRO B C 1
ATOM 3193 O O . PRO B 1 63 ? -1.961 -32.438 -8.797 1 98.56 63 PRO B O 1
ATOM 3196 N N . GLY B 1 64 ? -1.146 -30.516 -7.969 1 98.69 64 GLY B N 1
ATOM 3197 C CA . GLY B 1 64 ? -0.67 -29.969 -9.227 1 98.69 64 GLY B CA 1
ATOM 3198 C C . GLY B 1 64 ? -1.539 -28.844 -9.758 1 98.69 64 GLY B C 1
ATOM 3199 O O . GLY B 1 64 ? -2.711 -29.062 -10.078 1 98.69 64 GLY B O 1
ATOM 3200 N N . HIS B 1 65 ? -0.966 -27.641 -9.852 1 98.69 65 HIS B N 1
ATOM 3201 C CA . HIS B 1 65 ? -1.781 -26.531 -10.312 1 98.69 65 HIS B CA 1
ATOM 3202 C C . HIS B 1 65 ? -1.059 -25.734 -11.391 1 98.69 65 HIS B C 1
ATOM 3204 O O . HIS B 1 65 ? -1.414 -24.578 -11.656 1 98.69 65 HIS B O 1
ATOM 3210 N N . GLU B 1 66 ? -0.016 -26.219 -11.938 1 98.81 66 GLU B N 1
ATOM 3211 C CA . GLU B 1 66 ? 0.721 -25.656 -13.062 1 98.81 66 GLU B CA 1
ATOM 3212 C C . GLU B 1 66 ? 0.639 -26.562 -14.289 1 98.81 66 GLU B C 1
ATOM 3214 O O . GLU B 1 66 ? 1.646 -27.125 -14.719 1 98.81 66 GLU B O 1
ATOM 3219 N N . VAL B 1 67 ? -0.453 -26.578 -14.961 1 98.94 67 VAL B N 1
ATOM 3220 C CA . VAL B 1 67 ? -0.791 -27.672 -15.852 1 98.94 67 VAL B CA 1
ATOM 3221 C C . VAL B 1 67 ? -0.686 -27.219 -17.297 1 98.94 67 VAL B C 1
ATOM 3223 O O . VAL B 1 67 ? -1.154 -26.141 -17.656 1 98.94 67 VAL B O 1
ATOM 3226 N N . VAL B 1 68 ? -0.025 -27.969 -18.109 1 98.94 68 VAL B N 1
ATOM 3227 C CA . VAL B 1 68 ? -0.017 -27.812 -19.562 1 98.94 68 VAL B CA 1
ATOM 3228 C C . VAL B 1 68 ? -0.527 -29.094 -20.234 1 98.94 68 VAL B C 1
ATOM 3230 O O . VAL B 1 68 ? -0.111 -30.188 -19.859 1 98.94 68 VAL B O 1
ATOM 3233 N N . GLY B 1 69 ? -1.401 -28.984 -21.172 1 98.81 69 GLY B N 1
ATOM 3234 C CA . GLY B 1 69 ? -1.992 -30.172 -21.766 1 98.81 69 GLY B CA 1
ATOM 3235 C C . GLY B 1 69 ? -2.389 -29.969 -23.219 1 98.81 69 GLY B C 1
ATOM 3236 O O . GLY B 1 69 ? -2.26 -28.859 -23.75 1 98.81 69 GLY B O 1
ATOM 3237 N N . LYS B 1 70 ? -2.807 -31.031 -23.781 1 98.81 70 LYS B N 1
ATOM 3238 C CA . LYS B 1 70 ? -3.307 -31.047 -25.156 1 98.81 70 LYS B CA 1
ATOM 3239 C C . LYS B 1 70 ? -4.797 -31.359 -25.203 1 98.81 70 LYS B C 1
ATOM 3241 O O . LYS B 1 70 ? -5.227 -32.406 -24.703 1 98.81 70 LYS B O 1
ATOM 3246 N N . VAL B 1 71 ? -5.551 -30.484 -25.859 1 98.75 71 VAL B N 1
ATOM 3247 C CA . VAL B 1 71 ? -7.004 -30.609 -25.906 1 98.75 71 VAL B CA 1
ATOM 3248 C C . VAL B 1 71 ? -7.383 -31.875 -26.672 1 98.75 71 VAL B C 1
ATOM 3250 O O . VAL B 1 71 ? -6.852 -32.156 -27.75 1 98.75 71 VAL B O 1
ATOM 3253 N N . VAL B 1 72 ? -8.344 -32.625 -26.156 1 98.12 72 VAL B N 1
ATOM 3254 C CA . VAL B 1 72 ? -8.75 -33.875 -26.812 1 98.12 72 VAL B CA 1
ATOM 3255 C C . VAL B 1 72 ? -10.25 -33.812 -27.109 1 98.12 72 VAL B C 1
ATOM 3257 O O . VAL B 1 72 ? -10.727 -34.5 -28.016 1 98.12 72 VAL B O 1
ATOM 3260 N N . GLU B 1 73 ? -11 -33.094 -26.359 1 98 73 GLU B N 1
ATOM 3261 C CA . GLU B 1 73 ? -12.43 -32.906 -26.562 1 98 73 GLU B CA 1
ATOM 3262 C C . GLU B 1 73 ? -12.891 -31.531 -26.047 1 98 73 GLU B C 1
ATOM 3264 O O . GLU B 1 73 ? -12.336 -31.016 -25.078 1 98 73 GLU B O 1
ATOM 3269 N N . VAL B 1 74 ? -13.859 -30.953 -26.766 1 98.19 74 VAL B N 1
ATOM 3270 C CA . VAL B 1 74 ? -14.422 -29.672 -26.312 1 98.19 74 VAL B CA 1
ATOM 3271 C C . VAL B 1 74 ? -15.945 -29.75 -26.328 1 98.19 74 VAL B C 1
ATOM 3273 O O . VAL B 1 74 ? -16.531 -30.453 -27.156 1 98.19 74 VAL B O 1
ATOM 3276 N N . GLY B 1 75 ? -16.5 -29.078 -25.344 1 97.62 75 GLY B N 1
ATOM 3277 C CA . GLY B 1 75 ? -17.953 -28.953 -25.344 1 97.62 75 GLY B CA 1
ATOM 3278 C C . GLY B 1 75 ? -18.484 -28.188 -26.547 1 97.62 75 GLY B C 1
ATOM 3279 O O . GLY B 1 75 ? -17.734 -27.484 -27.219 1 97.62 75 GLY B O 1
ATOM 3280 N N . SER B 1 76 ? -19.797 -28.203 -26.75 1 97.75 76 SER B N 1
ATOM 3281 C CA . SER B 1 76 ? -20.469 -27.688 -27.938 1 97.75 76 SER B CA 1
ATOM 3282 C C . SER B 1 76 ? -20.422 -26.172 -27.984 1 97.75 76 SER B C 1
ATOM 3284 O O . SER B 1 76 ? -20.547 -25.562 -29.047 1 97.75 76 SER B O 1
ATOM 3286 N N . GLU B 1 77 ? -20.188 -25.516 -26.859 1 98.06 77 GLU B N 1
ATOM 3287 C CA . GLU B 1 77 ? -20.25 -24.047 -26.797 1 98.06 77 GLU B CA 1
ATOM 3288 C C . GLU B 1 77 ? -18.859 -23.453 -26.625 1 98.06 77 GLU B C 1
ATOM 3290 O O . GLU B 1 77 ? -18.719 -22.25 -26.406 1 98.06 77 GLU B O 1
ATOM 3295 N N . VAL B 1 78 ? -17.906 -24.312 -26.672 1 98.12 78 VAL B N 1
ATOM 3296 C CA . VAL B 1 78 ? -16.547 -23.828 -26.562 1 98.12 78 VAL B CA 1
ATOM 3297 C C . VAL B 1 78 ? -16.156 -23.094 -27.844 1 98.12 78 VAL B C 1
ATOM 3299 O O . VAL B 1 78 ? -16.344 -23.609 -28.938 1 98.12 78 VAL B O 1
ATOM 3302 N N . LYS B 1 79 ? -15.609 -21.859 -27.75 1 94.69 79 LYS B N 1
ATOM 3303 C CA . LYS B 1 79 ? -15.25 -21.047 -28.906 1 94.69 79 LYS B CA 1
ATOM 3304 C C . LYS B 1 79 ? -13.758 -20.734 -28.922 1 94.69 79 LYS B C 1
ATOM 3306 O O . LYS B 1 79 ? -13.195 -20.406 -29.969 1 94.69 79 LYS B O 1
ATOM 3311 N N . LYS B 1 80 ? -13.078 -20.875 -27.891 1 94.5 80 LYS B N 1
ATOM 3312 C CA . LYS B 1 80 ? -11.719 -20.359 -27.734 1 94.5 80 LYS B CA 1
ATOM 3313 C C . LYS B 1 80 ? -10.688 -21.422 -28.094 1 94.5 80 LYS B C 1
ATOM 3315 O O . LYS B 1 80 ? -9.547 -21.094 -28.438 1 94.5 80 LYS B O 1
ATOM 3320 N N . PHE B 1 81 ? -11.133 -22.703 -28.047 1 98.06 81 PHE B N 1
ATOM 3321 C CA . PHE B 1 81 ? -10.164 -23.797 -28.156 1 98.06 81 PHE B CA 1
ATOM 3322 C C . PHE B 1 81 ? -10.695 -24.906 -29.047 1 98.06 81 PHE B C 1
ATOM 3324 O O . PHE B 1 81 ? -11.906 -25.062 -29.203 1 98.06 81 PHE B O 1
ATOM 3331 N N . GLY B 1 82 ? -9.727 -25.625 -29.609 1 98.12 82 GLY B N 1
ATOM 3332 C CA . GLY B 1 82 ? -10.047 -26.797 -30.422 1 98.12 82 GLY B CA 1
ATOM 3333 C C . GLY B 1 82 ? -9.164 -27.984 -30.109 1 98.12 82 GLY B C 1
ATOM 3334 O O . GLY B 1 82 ? -8.117 -27.844 -29.469 1 98.12 82 GLY B O 1
ATOM 3335 N N . VAL B 1 83 ? -9.633 -29.156 -30.594 1 98.31 83 VAL B N 1
ATOM 3336 C CA . VAL B 1 83 ? -8.883 -30.391 -30.406 1 98.31 83 VAL B CA 1
ATOM 3337 C C . VAL B 1 83 ? -7.48 -30.234 -30.984 1 98.31 83 VAL B C 1
ATOM 3339 O O . VAL B 1 83 ? -7.312 -29.75 -32.094 1 98.31 83 VAL B O 1
ATOM 3342 N N . GLY B 1 84 ? -6.48 -30.562 -30.203 1 98.38 84 GLY B N 1
ATOM 3343 C CA . GLY B 1 84 ? -5.098 -30.453 -30.641 1 98.38 84 GLY B CA 1
ATOM 3344 C C . GLY B 1 84 ? -4.375 -29.25 -30.094 1 98.38 84 GLY B C 1
ATOM 3345 O O . GLY B 1 84 ? -3.143 -29.203 -30.078 1 98.38 84 GLY B O 1
ATOM 3346 N N . ASP B 1 85 ? -5.098 -28.281 -29.672 1 98.5 85 ASP B N 1
ATOM 3347 C CA . ASP B 1 85 ? -4.492 -27.078 -29.094 1 98.5 85 ASP B CA 1
ATOM 3348 C C . ASP B 1 85 ? -3.709 -27.422 -27.828 1 98.5 85 ASP B C 1
ATOM 3350 O O . ASP B 1 85 ? -4.125 -28.266 -27.047 1 98.5 85 ASP B O 1
ATOM 3354 N N . ILE B 1 86 ? -2.555 -26.766 -27.625 1 98.88 86 ILE B N 1
ATOM 3355 C CA . ILE B 1 86 ? -1.845 -26.812 -26.359 1 98.88 86 ILE B CA 1
ATOM 3356 C C . ILE B 1 86 ? -2.369 -25.719 -25.422 1 98.88 86 ILE B C 1
ATOM 3358 O O . ILE B 1 86 ? -2.42 -24.547 -25.812 1 98.88 86 ILE B O 1
ATOM 3362 N N . VAL B 1 87 ? -2.793 -26.125 -24.25 1 98.88 87 VAL B N 1
ATOM 3363 C CA . VAL B 1 87 ? -3.451 -25.188 -23.328 1 98.88 87 VAL B CA 1
ATOM 3364 C C . VAL B 1 87 ? -2.816 -25.281 -21.953 1 98.88 87 VAL B C 1
ATOM 3366 O O . VAL B 1 87 ? -2.033 -26.203 -21.672 1 98.88 87 VAL B O 1
ATOM 3369 N N . GLY B 1 88 ? -3.053 -24.297 -21.141 1 98.88 88 GLY B N 1
ATOM 3370 C CA . GLY B 1 88 ? -2.57 -24.25 -19.781 1 98.88 88 GLY B CA 1
ATOM 3371 C C . GLY B 1 88 ? -3.666 -23.969 -18.766 1 98.88 88 GLY B C 1
ATOM 3372 O O . GLY B 1 88 ? -4.664 -23.328 -19.094 1 98.88 88 GLY B O 1
ATOM 3373 N N . VAL B 1 89 ? -3.537 -24.484 -17.609 1 98.81 89 VAL B N 1
ATOM 3374 C CA . VAL B 1 89 ? -4.406 -24.219 -16.469 1 98.81 89 VAL B CA 1
ATOM 3375 C C . VAL B 1 89 ? -3.561 -23.891 -15.242 1 98.81 89 VAL B C 1
ATOM 3377 O O . VAL B 1 89 ? -2.625 -24.625 -14.914 1 98.81 89 VAL B O 1
ATOM 3380 N N . GLY B 1 90 ? -3.885 -22.766 -14.578 1 98.44 90 GLY B N 1
ATOM 3381 C CA . GLY B 1 90 ? -3.182 -22.359 -13.375 1 98.44 90 GLY B CA 1
ATOM 3382 C C . GLY B 1 90 ? -3.904 -22.734 -12.102 1 98.44 90 GLY B C 1
ATOM 3383 O O . GLY B 1 90 ? -4.422 -23.844 -11.977 1 98.44 90 GLY B O 1
ATOM 3384 N N . CYS B 1 91 ? -3.992 -21.875 -11.18 1 97.75 91 CYS B N 1
ATOM 3385 C CA . CYS B 1 91 ? -4.387 -22.156 -9.805 1 97.75 91 CYS B CA 1
ATOM 3386 C C . CYS B 1 91 ? -5.902 -22.141 -9.656 1 97.75 91 CYS B C 1
ATOM 3388 O O . CYS B 1 91 ? -6.438 -22.641 -8.664 1 97.75 91 CYS B O 1
ATOM 3390 N N . ILE B 1 92 ? -6.574 -21.594 -10.664 1 97.69 92 ILE B N 1
ATOM 3391 C CA . ILE B 1 92 ? -8.016 -21.391 -10.539 1 97.69 92 ILE B CA 1
ATOM 3392 C C . ILE B 1 92 ? -8.734 -22.062 -11.703 1 97.69 92 ILE B C 1
ATOM 3394 O O . ILE B 1 92 ? -8.297 -21.953 -12.852 1 97.69 92 ILE B O 1
ATOM 3398 N N . VAL B 1 93 ? -9.898 -22.719 -11.344 1 98.12 93 VAL B N 1
ATOM 3399 C CA . VAL B 1 93 ? -10.641 -23.391 -12.406 1 98.12 93 VAL B CA 1
ATOM 3400 C C . VAL B 1 93 ? -12.109 -23 -12.336 1 98.12 93 VAL B C 1
ATOM 3402 O O . VAL B 1 93 ? -12.961 -23.641 -12.969 1 98.12 93 VAL B O 1
ATOM 3405 N N . GLY B 1 94 ? -12.367 -22 -11.477 1 97 94 GLY B N 1
ATOM 3406 C CA . GLY B 1 94 ? -13.742 -21.531 -11.367 1 97 94 GLY B CA 1
ATOM 3407 C C . GLY B 1 94 ? -13.875 -20.281 -10.5 1 97 94 GLY B C 1
ATOM 3408 O O . GLY B 1 94 ? -12.961 -19.953 -9.75 1 97 94 GLY B O 1
ATOM 3409 N N . SER B 1 95 ? -14.992 -19.578 -10.609 1 96.94 95 SER B N 1
ATOM 3410 C CA . SER B 1 95 ? -15.43 -18.438 -9.805 1 96.94 95 SER B CA 1
ATOM 3411 C C . SER B 1 95 ? -16.922 -18.188 -9.961 1 96.94 95 SER B C 1
ATOM 3413 O O . SER B 1 95 ? -17.625 -18.969 -10.633 1 96.94 95 SER B O 1
ATOM 3415 N N . CYS B 1 96 ? -17.531 -17.156 -9.398 1 95.88 96 CYS B N 1
ATOM 3416 C CA . CYS B 1 96 ? -18.969 -16.953 -9.469 1 95.88 96 CYS B CA 1
ATOM 3417 C C . CYS B 1 96 ? -19.375 -16.375 -10.82 1 95.88 96 CYS B C 1
ATOM 3419 O O . CYS B 1 96 ? -20.531 -16.484 -11.234 1 95.88 96 CYS B O 1
ATOM 3421 N N . GLY B 1 97 ? -18.453 -15.719 -11.438 1 95.31 97 GLY B N 1
ATOM 3422 C CA . GLY B 1 97 ? -18.672 -15.18 -12.766 1 95.31 97 GLY B CA 1
ATOM 3423 C C . GLY B 1 97 ? -19.5 -13.906 -12.773 1 95.31 97 GLY B C 1
ATOM 3424 O O . GLY B 1 97 ? -19.688 -13.289 -13.828 1 95.31 97 GLY B O 1
ATOM 3425 N N . GLU B 1 98 ? -19.938 -13.445 -11.57 1 96.31 98 GLU B N 1
ATOM 3426 C CA . GLU B 1 98 ? -20.922 -12.367 -11.562 1 96.31 98 GLU B CA 1
ATOM 3427 C C . GLU B 1 98 ? -20.469 -11.203 -10.688 1 96.31 98 GLU B C 1
ATOM 3429 O O . GLU B 1 98 ? -20.953 -10.086 -10.836 1 96.31 98 GLU B O 1
ATOM 3434 N N . CYS B 1 99 ? -19.625 -11.461 -9.812 1 95.75 99 CYS B N 1
ATOM 3435 C CA . CYS B 1 99 ? -19.219 -10.406 -8.891 1 95.75 99 CYS B CA 1
ATOM 3436 C C . CYS B 1 99 ? -18.297 -9.398 -9.578 1 95.75 99 CYS B C 1
ATOM 3438 O O . CYS B 1 99 ? -17.906 -9.602 -10.727 1 95.75 99 CYS B O 1
ATOM 3440 N N . ILE B 1 100 ? -17.922 -8.328 -8.898 1 93.88 100 ILE B N 1
ATOM 3441 C CA . ILE B 1 100 ? -17.109 -7.254 -9.453 1 93.88 100 ILE B CA 1
ATOM 3442 C C . ILE B 1 100 ? -15.727 -7.793 -9.82 1 93.88 100 ILE B C 1
ATOM 3444 O O . ILE B 1 100 ? -15.148 -7.395 -10.828 1 93.88 100 ILE B O 1
ATOM 3448 N N . CYS B 1 101 ? -15.203 -8.656 -9.023 1 96.75 101 CYS B N 1
ATOM 3449 C CA . CYS B 1 101 ? -13.906 -9.25 -9.312 1 96.75 101 CYS B CA 1
ATOM 3450 C C . CYS B 1 101 ? -13.93 -10.008 -10.641 1 96.75 101 CYS B C 1
ATOM 3452 O O . CYS B 1 101 ? -13.062 -9.812 -11.492 1 96.75 101 CYS B O 1
ATOM 3454 N N . CYS B 1 102 ? -14.938 -10.844 -10.812 1 97.12 102 CYS B N 1
ATOM 3455 C CA . CYS B 1 102 ? -15.055 -11.648 -12.023 1 97.12 102 CYS B CA 1
ATOM 3456 C C . CYS B 1 102 ? -15.305 -10.773 -13.242 1 97.12 102 CYS B C 1
ATOM 3458 O O . CYS B 1 102 ? -14.75 -11.023 -14.312 1 97.12 102 CYS B O 1
ATOM 3460 N N . LYS B 1 103 ? -16.062 -9.734 -13.07 1 96.62 103 LYS B N 1
ATOM 3461 C CA . LYS B 1 103 ? -16.422 -8.867 -14.18 1 96.62 103 LYS B CA 1
ATOM 3462 C C . LYS B 1 103 ? -15.273 -7.945 -14.57 1 96.62 103 LYS B C 1
ATOM 3464 O O . LYS B 1 103 ? -15.297 -7.328 -15.641 1 96.62 103 LYS B O 1
ATOM 3469 N N . THR B 1 104 ? -14.273 -7.801 -13.727 1 95.81 104 THR B N 1
ATOM 3470 C CA . THR B 1 104 ? -13.125 -6.941 -14.008 1 95.81 104 THR B CA 1
ATOM 3471 C C . THR B 1 104 ? -11.852 -7.766 -14.141 1 95.81 104 THR B C 1
ATOM 3473 O O . THR B 1 104 ? -10.75 -7.27 -13.875 1 95.81 104 THR B O 1
ATOM 3476 N N . ASN B 1 105 ? -11.961 -9.039 -14.469 1 96.31 105 ASN B N 1
ATOM 3477 C CA . ASN B 1 105 ? -10.852 -9.945 -14.734 1 96.31 105 ASN B CA 1
ATOM 3478 C C . ASN B 1 105 ? -9.93 -10.07 -13.523 1 96.31 105 ASN B C 1
ATOM 3480 O O . ASN B 1 105 ? -8.711 -9.984 -13.656 1 96.31 105 ASN B O 1
ATOM 3484 N N . LYS B 1 106 ? -10.5 -10.188 -12.375 1 97.69 106 LYS B N 1
ATOM 3485 C CA . LYS B 1 106 ? -9.781 -10.422 -11.125 1 97.69 106 LYS B CA 1
ATOM 3486 C C . LYS B 1 106 ? -10.375 -11.617 -10.375 1 97.69 106 LYS B C 1
ATOM 3488 O O . LYS B 1 106 ? -10.656 -11.531 -9.18 1 97.69 106 LYS B O 1
ATOM 3493 N N . GLU B 1 107 ? -10.547 -12.688 -11.023 1 97.94 107 GLU B N 1
ATOM 3494 C CA . GLU B 1 107 ? -11.242 -13.859 -10.5 1 97.94 107 GLU B CA 1
ATOM 3495 C C . GLU B 1 107 ? -10.508 -14.453 -9.305 1 97.94 107 GLU B C 1
ATOM 3497 O O . GLU B 1 107 ? -11.109 -15.117 -8.461 1 97.94 107 GLU B O 1
ATOM 3502 N N . GLN B 1 108 ? -9.18 -14.219 -9.242 1 97.88 108 GLN B N 1
ATOM 3503 C CA . GLN B 1 108 ? -8.383 -14.773 -8.156 1 97.88 108 GLN B CA 1
ATOM 3504 C C . GLN B 1 108 ? -8.805 -14.18 -6.812 1 97.88 108 GLN B C 1
ATOM 3506 O O . GLN B 1 108 ? -8.414 -14.688 -5.758 1 97.88 108 GLN B O 1
ATOM 3511 N N . TYR B 1 109 ? -9.555 -13.125 -6.852 1 98.06 109 TYR B N 1
ATOM 3512 C CA . TYR B 1 109 ? -9.992 -12.492 -5.613 1 98.06 109 TYR B CA 1
ATOM 3513 C C . TYR B 1 109 ? -11.484 -12.711 -5.391 1 98.06 109 TYR B C 1
ATOM 3515 O O . TYR B 1 109 ? -12.078 -12.117 -4.488 1 98.06 109 TYR B O 1
ATOM 3523 N N . CYS B 1 110 ? -12.203 -13.531 -6.227 1 97.38 110 CYS B N 1
ATOM 3524 C CA . CYS B 1 110 ? -13.602 -13.875 -6.047 1 97.38 110 CYS B CA 1
ATOM 3525 C C . CYS B 1 110 ? -13.805 -14.734 -4.801 1 97.38 110 CYS B C 1
ATOM 3527 O O . CYS B 1 110 ? -13.062 -15.695 -4.582 1 97.38 110 CYS B O 1
ATOM 3529 N N . ALA B 1 111 ? -14.797 -14.391 -4.008 1 94.94 111 ALA B N 1
ATOM 3530 C CA . ALA B 1 111 ? -15.102 -15.141 -2.789 1 94.94 111 ALA B CA 1
ATOM 3531 C C . ALA B 1 111 ? -15.508 -16.578 -3.115 1 94.94 111 ALA B C 1
ATOM 3533 O O . ALA B 1 111 ? -15.438 -17.453 -2.254 1 94.94 111 ALA B O 1
ATOM 3534 N N . LYS B 1 112 ? -15.883 -16.797 -4.348 1 96.31 112 LYS B N 1
ATOM 3535 C CA . LYS B 1 112 ? -16.344 -18.125 -4.758 1 96.31 112 LYS B CA 1
ATOM 3536 C C . LYS B 1 112 ? -15.367 -18.766 -5.754 1 96.31 112 LYS B C 1
ATOM 3538 O O . LYS B 1 112 ? -15.781 -19.516 -6.629 1 96.31 112 LYS B O 1
ATOM 3543 N N . MET B 1 113 ? -14.203 -18.328 -5.641 1 96.69 113 MET B N 1
ATOM 3544 C CA . MET B 1 113 ? -13.172 -18.906 -6.496 1 96.69 113 MET B CA 1
ATOM 3545 C C . MET B 1 113 ? -13.031 -20.406 -6.238 1 96.69 113 MET B C 1
ATOM 3547 O O . MET B 1 113 ? -13.258 -20.875 -5.121 1 96.69 113 MET B O 1
ATOM 3551 N N . VAL B 1 114 ? -12.711 -21.219 -7.289 1 97.62 114 VAL B N 1
ATOM 3552 C CA . VAL B 1 114 ? -12.5 -22.672 -7.203 1 97.62 114 VAL B CA 1
ATOM 3553 C C . VAL B 1 114 ? -11.055 -23 -7.59 1 97.62 114 VAL B C 1
ATOM 3555 O O . VAL B 1 114 ? -10.641 -22.75 -8.727 1 97.62 114 VAL B O 1
ATOM 3558 N N . PHE B 1 115 ? -10.344 -23.578 -6.688 1 97.88 115 PHE B N 1
ATOM 3559 C CA . PHE B 1 115 ? -8.953 -23.938 -6.926 1 97.88 115 PHE B CA 1
ATOM 3560 C C . PHE B 1 115 ? -8.852 -25.172 -7.809 1 97.88 115 PHE B C 1
ATOM 3562 O O . PHE B 1 115 ? -9.805 -25.953 -7.906 1 97.88 115 PHE B O 1
ATOM 3569 N N . THR B 1 116 ? -7.723 -25.297 -8.391 1 98.31 116 THR B N 1
ATOM 3570 C CA . THR B 1 116 ? -7.453 -26.359 -9.336 1 98.31 116 THR B CA 1
ATOM 3571 C C . THR B 1 116 ? -7.523 -27.719 -8.648 1 98.31 116 THR B C 1
ATOM 3573 O O . THR B 1 116 ? -7.836 -28.734 -9.281 1 98.31 116 THR B O 1
ATOM 3576 N N . TYR B 1 117 ? -7.23 -27.797 -7.383 1 97.75 117 TYR B N 1
ATOM 3577 C CA . TYR B 1 117 ? -7.375 -29.016 -6.594 1 97.75 117 TYR B CA 1
ATOM 3578 C C . TYR B 1 117 ? -7.797 -28.703 -5.164 1 97.75 117 TYR B C 1
ATOM 3580 O O . TYR B 1 117 ? -7.762 -27.547 -4.746 1 97.75 117 TYR B O 1
ATOM 3588 N N . ASN B 1 118 ? -8.289 -29.688 -4.414 1 97.62 118 ASN B N 1
ATOM 3589 C CA . ASN B 1 118 ? -8.734 -29.594 -3.027 1 97.62 118 ASN B CA 1
ATOM 3590 C C . ASN B 1 118 ? -9.867 -28.594 -2.863 1 97.62 118 ASN B C 1
ATOM 3592 O O . ASN B 1 118 ? -9.898 -27.844 -1.889 1 97.62 118 ASN B O 1
ATOM 3596 N N . ALA B 1 119 ? -10.656 -28.453 -3.879 1 97 119 ALA B N 1
ATOM 3597 C CA . ALA B 1 119 ? -11.852 -27.609 -3.891 1 97 119 ALA B CA 1
ATOM 3598 C C . ALA B 1 119 ? -13.055 -28.375 -4.438 1 97 119 ALA B C 1
ATOM 3600 O O . ALA B 1 119 ? -12.984 -29.578 -4.668 1 97 119 ALA B O 1
ATOM 3601 N N . ILE B 1 120 ? -14.219 -27.734 -4.496 1 94.44 120 ILE B N 1
ATOM 3602 C CA . ILE B 1 120 ? -15.453 -28.375 -4.941 1 94.44 120 ILE B CA 1
ATOM 3603 C C . ILE B 1 120 ? -16.031 -27.609 -6.125 1 94.44 120 ILE B C 1
ATOM 3605 O O . ILE B 1 120 ? -16.188 -26.375 -6.059 1 94.44 120 ILE B O 1
ATOM 3609 N N . TYR B 1 121 ? -16.312 -28.297 -7.164 1 91.12 121 TYR B N 1
ATOM 3610 C CA . TYR B 1 121 ? -17.016 -27.703 -8.305 1 91.12 121 TYR B CA 1
ATOM 3611 C C . TYR B 1 121 ? -18.453 -27.359 -7.949 1 91.12 121 TYR B C 1
ATOM 3613 O O . TYR B 1 121 ? -18.938 -27.75 -6.879 1 91.12 121 TYR B O 1
ATOM 3621 N N . SER B 1 122 ? -19.062 -26.594 -8.859 1 84.5 122 SER B N 1
ATOM 3622 C CA . SER B 1 122 ? -20.469 -26.219 -8.648 1 84.5 122 SER B CA 1
ATOM 3623 C C . SER B 1 122 ? -21.359 -27.453 -8.594 1 84.5 122 SER B C 1
ATOM 3625 O O . SER B 1 122 ? -22.422 -27.438 -7.957 1 84.5 122 SER B O 1
ATOM 3627 N N . ASP B 1 123 ? -20.953 -28.547 -9.234 1 83.81 123 ASP B N 1
ATOM 3628 C CA . ASP B 1 123 ? -21.766 -29.766 -9.273 1 83.81 123 ASP B CA 1
ATOM 3629 C C . ASP B 1 123 ? -21.5 -30.641 -8.055 1 83.81 123 ASP B C 1
ATOM 3631 O O . ASP B 1 123 ? -22.031 -31.75 -7.953 1 83.81 123 ASP B O 1
ATOM 3635 N N . GLY B 1 124 ? -20.562 -30.203 -7.145 1 87.94 124 GLY B N 1
ATOM 3636 C CA . GLY B 1 124 ? -20.312 -30.922 -5.898 1 87.94 124 GLY B CA 1
ATOM 3637 C C . GLY B 1 124 ? -19.109 -31.828 -5.961 1 87.94 124 GLY B C 1
ATOM 3638 O O . GLY B 1 124 ? -18.641 -32.344 -4.93 1 87.94 124 GLY B O 1
ATOM 3639 N N . SER B 1 125 ? -18.625 -32.094 -7.172 1 88.94 125 SER B N 1
ATOM 3640 C CA . SER B 1 125 ? -17.453 -32.938 -7.297 1 88.94 125 SER B CA 1
ATOM 3641 C C . SER B 1 125 ? -16.188 -32.219 -6.832 1 88.94 125 SER B C 1
ATOM 3643 O O . SER B 1 125 ? -16.125 -31 -6.84 1 88.94 125 SER B O 1
ATOM 3645 N N . PHE B 1 126 ? -15.219 -33 -6.445 1 93.12 126 PHE B N 1
ATOM 3646 C CA . PHE B 1 126 ? -13.961 -32.438 -5.961 1 93.12 126 PHE B CA 1
ATOM 3647 C C . PHE B 1 126 ? -13.016 -32.156 -7.121 1 93.12 126 PHE B C 1
ATOM 3649 O O . PHE B 1 126 ? -12.93 -32.938 -8.07 1 93.12 126 PHE B O 1
ATOM 3656 N N . THR B 1 127 ? -12.375 -31.109 -6.98 1 96.56 127 THR B N 1
ATOM 3657 C CA . THR B 1 127 ? -11.352 -30.812 -7.973 1 96.56 127 THR B CA 1
ATOM 3658 C C . THR B 1 127 ? -10.094 -31.641 -7.707 1 96.56 127 THR B C 1
ATOM 3660 O O . THR B 1 127 ? -9.711 -31.844 -6.555 1 96.56 127 THR B O 1
ATOM 3663 N N . GLN B 1 128 ? -9.492 -32.156 -8.758 1 97.25 128 GLN B N 1
ATOM 3664 C CA . GLN B 1 128 ? -8.219 -32.875 -8.766 1 97.25 128 GLN B CA 1
ATOM 3665 C C . GLN B 1 128 ? -7.234 -32.219 -9.734 1 97.25 128 GLN B C 1
ATOM 3667 O O . GLN B 1 128 ? -7.621 -31.766 -10.812 1 97.25 128 GLN B O 1
ATOM 3672 N N . GLY B 1 129 ? -5.953 -32.25 -9.359 1 98.31 129 GLY B N 1
ATOM 3673 C CA . GLY B 1 129 ? -4.98 -31.422 -10.039 1 98.31 129 GLY B CA 1
ATOM 3674 C C . GLY B 1 129 ? -4.301 -32.125 -11.203 1 98.31 129 GLY B C 1
ATOM 3675 O O . GLY B 1 129 ? -4.809 -33.125 -11.719 1 98.31 129 GLY B O 1
ATOM 3676 N N . GLY B 1 130 ? -3.219 -31.516 -11.625 1 98.69 130 GLY B N 1
ATOM 3677 C CA . GLY B 1 130 ? -2.572 -31.859 -12.883 1 98.69 130 GLY B CA 1
ATOM 3678 C C . GLY B 1 130 ? -1.609 -33.031 -12.758 1 98.69 130 GLY B C 1
ATOM 3679 O O . GLY B 1 130 ? -1.045 -33.469 -13.758 1 98.69 130 GLY B O 1
ATOM 3680 N N . PHE B 1 131 ? -1.383 -33.5 -11.516 1 98.81 131 PHE B N 1
ATOM 3681 C CA . PHE B 1 131 ? -0.631 -34.75 -11.414 1 98.81 131 PHE B CA 1
ATOM 3682 C C . PHE B 1 131 ? -1.482 -35.938 -11.852 1 98.81 131 PHE B C 1
ATOM 3684 O O . PHE B 1 131 ? -1.586 -36.938 -11.141 1 98.81 131 PHE B O 1
ATOM 3691 N N . SER B 1 132 ? -2.121 -35.844 -12.977 1 98.5 132 SER B N 1
ATOM 3692 C CA . SER B 1 132 ? -3.057 -36.812 -13.5 1 98.5 132 SER B CA 1
ATOM 3693 C C . SER B 1 132 ? -3.016 -36.875 -15.023 1 98.5 132 SER B C 1
ATOM 3695 O O . SER B 1 132 ? -2.479 -35.969 -15.664 1 98.5 132 SER B O 1
ATOM 3697 N N . SER B 1 133 ? -3.598 -37.875 -15.602 1 98.5 133 SER B N 1
ATOM 3698 C CA . SER B 1 133 ? -3.49 -38.094 -17.047 1 98.5 133 SER B CA 1
ATOM 3699 C C . SER B 1 133 ? -4.359 -37.125 -17.828 1 98.5 133 SER B C 1
ATOM 3701 O O . SER B 1 133 ? -4.074 -36.812 -18.984 1 98.5 133 SER B O 1
ATOM 3703 N N . ALA B 1 134 ? -5.441 -36.656 -17.203 1 98.31 134 ALA B N 1
ATOM 3704 C CA . ALA B 1 134 ? -6.34 -35.719 -17.906 1 98.31 134 ALA B CA 1
ATOM 3705 C C . ALA B 1 134 ? -7.113 -34.844 -16.922 1 98.31 134 ALA B C 1
ATOM 3707 O O . ALA B 1 134 ? -7.211 -35.188 -15.742 1 98.31 134 ALA B O 1
ATOM 3708 N N . MET B 1 135 ? -7.648 -33.781 -17.422 1 98.06 135 MET B N 1
ATOM 3709 C CA . MET B 1 135 ? -8.477 -32.875 -16.641 1 98.06 135 MET B CA 1
ATOM 3710 C C . MET B 1 135 ? -9.609 -32.312 -17.5 1 98.06 135 MET B C 1
ATOM 3712 O O . MET B 1 135 ? -9.508 -32.281 -18.734 1 98.06 135 MET B O 1
ATOM 3716 N N . VAL B 1 136 ? -10.688 -31.953 -16.859 1 97.38 136 VAL B N 1
ATOM 3717 C CA . VAL B 1 136 ? -11.789 -31.188 -17.453 1 97.38 136 VAL B CA 1
ATOM 3718 C C . VAL B 1 136 ? -11.898 -29.828 -16.781 1 97.38 136 VAL B C 1
ATOM 3720 O O . VAL B 1 136 ? -11.992 -29.734 -15.555 1 97.38 136 VAL B O 1
ATOM 3723 N N . VAL B 1 137 ? -11.844 -28.781 -17.547 1 97.69 137 VAL B N 1
ATOM 3724 C CA . VAL B 1 137 ? -11.883 -27.422 -17 1 97.69 137 VAL B CA 1
ATOM 3725 C C . VAL B 1 137 ? -12.773 -26.531 -17.875 1 97.69 137 VAL B C 1
ATOM 3727 O O . VAL B 1 137 ? -12.781 -26.672 -19.109 1 97.69 137 VAL B O 1
ATOM 3730 N N . HIS B 1 138 ? -13.531 -25.672 -17.266 1 97 138 HIS B N 1
ATOM 3731 C CA . HIS B 1 138 ? -14.328 -24.688 -18.016 1 97 138 HIS B CA 1
ATOM 3732 C C . HIS B 1 138 ? -13.438 -23.797 -18.875 1 97 138 HIS B C 1
ATOM 3734 O O . HIS B 1 138 ? -12.375 -23.359 -18.438 1 97 138 HIS B O 1
ATOM 3740 N N . GLN B 1 139 ? -13.82 -23.438 -20.094 1 98 139 GLN B N 1
ATOM 3741 C CA . GLN B 1 139 ? -13 -22.766 -21.094 1 98 139 GLN B CA 1
ATOM 3742 C C . GLN B 1 139 ? -12.508 -21.422 -20.578 1 98 139 GLN B C 1
ATOM 3744 O O . GLN B 1 139 ? -11.43 -20.953 -20.969 1 98 139 GLN B O 1
ATOM 3749 N N . ASN B 1 140 ? -13.219 -20.766 -19.641 1 97.19 140 ASN B N 1
ATOM 3750 C CA . ASN B 1 140 ? -12.859 -19.438 -19.156 1 97.19 140 ASN B CA 1
ATOM 3751 C C . ASN B 1 140 ? -11.625 -19.469 -18.266 1 97.19 140 ASN B C 1
ATOM 3753 O O . ASN B 1 140 ? -11.031 -18.438 -17.953 1 97.19 140 ASN B O 1
ATOM 3757 N N . TYR B 1 141 ? -11.227 -20.641 -17.859 1 98.12 141 TYR B N 1
ATOM 3758 C CA . TYR B 1 141 ? -10.102 -20.766 -16.938 1 98.12 141 TYR B CA 1
ATOM 3759 C C . TYR B 1 141 ? -8.945 -21.516 -17.594 1 98.12 141 TYR B C 1
ATOM 3761 O O . TYR B 1 141 ? -8.062 -22.016 -16.891 1 98.12 141 TYR B O 1
ATOM 3769 N N . VAL B 1 142 ? -9.008 -21.625 -18.875 1 98.69 142 VAL B N 1
ATOM 3770 C CA . VAL B 1 142 ? -7.973 -22.219 -19.703 1 98.69 142 VAL B CA 1
ATOM 3771 C C . VAL B 1 142 ? -7.262 -21.141 -20.5 1 98.69 142 VAL B C 1
ATOM 3773 O O . VAL B 1 142 ? -7.902 -20.234 -21.031 1 98.69 142 VAL B O 1
ATOM 3776 N N . VAL B 1 143 ? -5.953 -21.203 -20.531 1 98.81 143 VAL B N 1
ATOM 3777 C CA . VAL B 1 143 ? -5.184 -20.25 -21.328 1 98.81 143 VAL B CA 1
ATOM 3778 C C . VAL B 1 143 ? -4.531 -20.984 -22.5 1 98.81 143 VAL B C 1
ATOM 3780 O O . VAL B 1 143 ? -4.391 -22.203 -22.484 1 98.81 143 VAL B O 1
ATOM 3783 N N . ASN B 1 144 ? -4.207 -20.203 -23.469 1 98.69 144 ASN B N 1
ATOM 3784 C CA . ASN B 1 144 ? -3.508 -20.719 -24.641 1 98.69 144 ASN B CA 1
ATOM 3785 C C . ASN B 1 144 ? -1.994 -20.688 -24.438 1 98.69 144 ASN B C 1
ATOM 3787 O O . ASN B 1 144 ? -1.438 -19.688 -23.984 1 98.69 144 ASN B O 1
ATOM 3791 N N . ILE B 1 145 ? -1.326 -21.766 -24.75 1 98.81 145 ILE B N 1
ATOM 3792 C CA . ILE B 1 145 ? 0.132 -21.766 -24.781 1 98.81 145 ILE B CA 1
ATOM 3793 C C . ILE B 1 145 ? 0.606 -21.344 -26.172 1 98.81 145 ILE B C 1
ATOM 3795 O O . ILE B 1 145 ? 0.35 -22.031 -27.172 1 98.81 145 ILE B O 1
ATOM 3799 N N . PRO B 1 146 ? 1.28 -20.234 -26.219 1 98.06 146 PRO B N 1
ATOM 3800 C CA . PRO B 1 146 ? 1.751 -19.797 -27.531 1 98.06 146 PRO B CA 1
ATOM 3801 C C . PRO B 1 146 ? 2.65 -20.828 -28.203 1 98.06 146 PRO B C 1
ATOM 3803 O O . PRO B 1 146 ? 3.428 -21.516 -27.547 1 98.06 146 PRO B O 1
ATOM 3806 N N . ASP B 1 147 ? 2.689 -20.828 -29.516 1 95.06 147 ASP B N 1
ATOM 3807 C CA . ASP B 1 147 ? 3.402 -21.812 -30.312 1 95.06 147 ASP B CA 1
ATOM 3808 C C . ASP B 1 147 ? 4.906 -21.766 -30.047 1 95.06 147 ASP B C 1
ATOM 3810 O O . ASP B 1 147 ? 5.578 -22.797 -30.047 1 95.06 147 ASP B O 1
ATOM 3814 N N . LYS B 1 148 ? 5.457 -20.641 -29.781 1 96.5 148 LYS B N 1
ATOM 3815 C CA . LYS B 1 148 ? 6.902 -20.484 -29.641 1 96.5 148 LYS B CA 1
ATOM 3816 C C . LYS B 1 148 ? 7.348 -20.781 -28.203 1 96.5 148 LYS B C 1
ATOM 3818 O O . LYS B 1 148 ? 8.547 -20.766 -27.906 1 96.5 148 LYS B O 1
ATOM 3823 N N . LEU B 1 149 ? 6.418 -21.109 -27.406 1 98.12 149 LEU B N 1
ATOM 3824 C CA . LEU B 1 149 ? 6.73 -21.438 -26.016 1 98.12 149 LEU B CA 1
ATOM 3825 C C . LEU B 1 149 ? 6.629 -22.938 -25.781 1 98.12 149 LEU B C 1
ATOM 3827 O O . LEU B 1 149 ? 5.555 -23.531 -25.922 1 98.12 149 LEU B O 1
ATOM 3831 N N . SER B 1 150 ? 7.793 -23.562 -25.453 1 97.75 150 SER B N 1
ATOM 3832 C CA . SER B 1 150 ? 7.77 -24.984 -25.172 1 97.75 150 SER B CA 1
ATOM 3833 C C . SER B 1 150 ? 6.828 -25.312 -24.016 1 97.75 150 SER B C 1
ATOM 3835 O O . SER B 1 150 ? 6.84 -24.625 -23 1 97.75 150 SER B O 1
ATOM 3837 N N . PR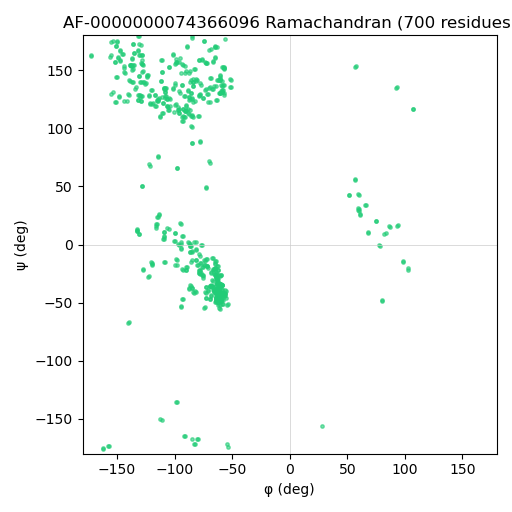O B 1 151 ? 6.043 -26.344 -24.156 1 98.25 151 PRO B N 1
ATOM 3838 C CA . PRO B 1 151 ? 5.043 -26.672 -23.125 1 98.25 151 PRO B CA 1
ATOM 3839 C C . PRO B 1 151 ? 5.648 -26.844 -21.734 1 98.25 151 PRO B C 1
ATOM 3841 O O . PRO B 1 151 ? 5.102 -26.344 -20.75 1 98.25 151 PRO B O 1
ATOM 3844 N N . GLU B 1 152 ? 6.773 -27.594 -21.641 1 98.12 152 GLU B N 1
ATOM 3845 C CA . GLU B 1 152 ? 7.375 -27.812 -20.328 1 98.12 152 GLU B CA 1
ATOM 3846 C C . GLU B 1 152 ? 7.859 -26.5 -19.719 1 98.12 152 GLU B C 1
ATOM 3848 O O . GLU B 1 152 ? 7.855 -26.344 -18.5 1 98.12 152 GLU B O 1
ATOM 3853 N N . GLN B 1 153 ? 8.211 -25.531 -20.516 1 98 153 GLN B N 1
ATOM 3854 C CA . GLN B 1 153 ? 8.688 -24.234 -20.047 1 98 153 GLN B CA 1
ATOM 3855 C C . GLN B 1 153 ? 7.535 -23.359 -19.578 1 98 153 GLN B C 1
ATOM 3857 O O . GLN B 1 153 ? 7.73 -22.453 -18.75 1 98 153 GLN B O 1
ATOM 3862 N N . ALA B 1 154 ? 6.379 -23.625 -20.031 1 98.75 154 ALA B N 1
ATOM 3863 C CA . ALA B 1 154 ? 5.211 -22.812 -19.703 1 98.75 154 ALA B CA 1
ATOM 3864 C C . ALA B 1 154 ? 4.695 -23.125 -18.297 1 98.75 154 ALA B C 1
ATOM 3866 O O . ALA B 1 154 ? 4.086 -22.266 -17.656 1 98.75 154 ALA B O 1
ATOM 3867 N N . ALA B 1 155 ? 4.961 -24.297 -17.844 1 98.75 155 ALA B N 1
ATOM 3868 C CA . ALA B 1 155 ? 4.312 -24.828 -16.641 1 98.75 155 ALA B CA 1
ATOM 3869 C C . ALA B 1 155 ? 4.559 -23.922 -15.438 1 98.75 155 ALA B C 1
ATOM 3871 O O . ALA B 1 155 ? 3.613 -23.453 -14.797 1 98.75 155 ALA B O 1
ATOM 3872 N N . PRO B 1 156 ? 5.855 -23.562 -15.164 1 98.38 156 PRO B N 1
ATOM 3873 C CA . PRO B 1 156 ? 6.102 -22.75 -13.977 1 98.38 156 PRO B CA 1
ATOM 3874 C C . PRO B 1 156 ? 5.473 -21.359 -14.07 1 98.38 156 PRO B C 1
ATOM 3876 O O . PRO B 1 156 ? 5.285 -20.688 -13.055 1 98.38 156 PRO B O 1
ATOM 3879 N N . LEU B 1 157 ? 5.156 -20.875 -15.281 1 98.81 157 LEU B N 1
ATOM 3880 C CA . LEU B 1 157 ? 4.609 -19.547 -15.484 1 98.81 157 LEU B CA 1
ATOM 3881 C C . LEU B 1 157 ? 3.15 -19.484 -15.031 1 98.81 157 LEU B C 1
ATOM 3883 O O . LEU B 1 157 ? 2.617 -18.391 -14.789 1 98.81 157 LEU B O 1
ATOM 3887 N N . LEU B 1 158 ? 2.521 -20.641 -14.891 1 98.88 158 LEU B N 1
ATOM 3888 C CA . LEU B 1 158 ? 1.088 -20.734 -14.633 1 98.88 158 LEU B CA 1
ATOM 3889 C C . LEU B 1 158 ? 0.789 -20.531 -13.156 1 98.88 158 LEU B C 1
ATOM 3891 O O . LEU B 1 158 ? -0.376 -20.469 -12.758 1 98.88 158 LEU B O 1
ATOM 3895 N N . CYS B 1 159 ? 1.777 -20.391 -12.328 1 98.38 159 CYS B N 1
ATOM 3896 C CA . CYS B 1 159 ? 1.635 -20.016 -10.93 1 98.38 159 CYS B CA 1
ATOM 3897 C C . CYS B 1 159 ? 2.734 -19.047 -10.508 1 98.38 159 CYS B C 1
ATOM 3899 O O . CYS B 1 159 ? 2.502 -17.844 -10.414 1 98.38 159 CYS B O 1
ATOM 3901 N N . ALA B 1 160 ? 3.994 -19.5 -10.461 1 98.12 160 ALA B N 1
ATOM 3902 C CA . ALA B 1 160 ? 5.109 -18.672 -10.023 1 98.12 160 ALA B CA 1
ATOM 3903 C C . ALA B 1 160 ? 5.293 -17.469 -10.953 1 98.12 160 ALA B C 1
ATOM 3905 O O . ALA B 1 160 ? 5.523 -16.359 -10.492 1 98.12 160 ALA B O 1
ATOM 3906 N N . GLY B 1 161 ? 5.215 -17.734 -12.227 1 98.62 161 GLY B N 1
ATOM 3907 C CA . GLY B 1 161 ? 5.387 -16.672 -13.203 1 98.62 161 GLY B CA 1
ATOM 3908 C C . GLY B 1 161 ? 4.359 -15.562 -13.062 1 98.62 161 GLY B C 1
ATOM 3909 O O . GLY B 1 161 ? 4.715 -14.383 -12.945 1 98.62 161 GLY B O 1
ATOM 3910 N N . VAL B 1 162 ? 3.074 -15.969 -13.109 1 98.81 162 VAL B N 1
ATOM 3911 C CA . VAL B 1 162 ? 2.01 -14.969 -13.047 1 98.81 162 VAL B CA 1
ATOM 3912 C C . VAL B 1 162 ? 2.004 -14.297 -11.68 1 98.81 162 VAL B C 1
ATOM 3914 O O . VAL B 1 162 ? 1.677 -13.117 -11.555 1 98.81 162 VAL B O 1
ATOM 3917 N N . THR B 1 163 ? 2.393 -15.008 -10.602 1 98.62 163 THR B N 1
ATOM 3918 C CA . THR B 1 163 ? 2.504 -14.438 -9.258 1 98.62 163 THR B CA 1
ATOM 3919 C C . THR B 1 163 ? 3.51 -13.289 -9.242 1 98.62 163 THR B C 1
ATOM 3921 O O . THR B 1 163 ? 3.25 -12.242 -8.648 1 98.62 163 THR B O 1
ATOM 3924 N N . ALA B 1 164 ? 4.641 -13.469 -9.891 1 98.69 164 ALA B N 1
ATOM 3925 C CA . ALA B 1 164 ? 5.652 -12.414 -9.977 1 98.69 164 ALA B CA 1
ATOM 3926 C C . ALA B 1 164 ? 5.203 -11.305 -10.914 1 98.69 164 ALA B C 1
ATOM 3928 O O . ALA B 1 164 ? 5.41 -10.117 -10.633 1 98.69 164 ALA B O 1
ATOM 3929 N N . TYR B 1 165 ? 4.543 -11.617 -11.961 1 98.81 165 TYR B N 1
ATOM 3930 C CA . TYR B 1 165 ? 4.18 -10.703 -13.039 1 98.81 165 TYR B CA 1
ATOM 3931 C C . TYR B 1 165 ? 3.072 -9.75 -12.602 1 98.81 165 TYR B C 1
ATOM 3933 O O . TYR B 1 165 ? 3.096 -8.562 -12.93 1 98.81 165 TYR B O 1
ATOM 3941 N N . SER B 1 166 ? 2.127 -10.289 -11.898 1 98.62 166 SER B N 1
ATOM 3942 C CA . SER B 1 166 ? 0.889 -9.578 -11.594 1 98.62 166 SER B CA 1
ATOM 3943 C C . SER B 1 166 ? 1.172 -8.227 -10.945 1 98.62 166 SER B C 1
ATOM 3945 O O . SER B 1 166 ? 0.688 -7.191 -11.414 1 98.62 166 SER B O 1
ATOM 3947 N N . PRO B 1 167 ? 1.984 -8.164 -9.883 1 98.31 167 PRO B N 1
ATOM 3948 C CA . PRO B 1 167 ? 2.232 -6.848 -9.281 1 98.31 167 PRO B CA 1
ATOM 3949 C C . PRO B 1 167 ? 3.195 -5.996 -10.102 1 98.31 167 PRO B C 1
ATOM 3951 O O . PRO B 1 167 ? 3.188 -4.766 -9.992 1 98.31 167 PRO B O 1
ATOM 3954 N N . LEU B 1 168 ? 4 -6.566 -10.992 1 98.38 168 LEU B N 1
ATOM 3955 C CA . LEU B 1 168 ? 5.055 -5.84 -11.688 1 98.38 168 LEU B CA 1
ATOM 3956 C C . LEU B 1 168 ? 4.527 -5.234 -12.984 1 98.38 168 LEU B C 1
ATOM 3958 O O . LEU B 1 168 ? 5.141 -4.316 -13.539 1 98.38 168 LEU B O 1
ATOM 3962 N N . LYS B 1 169 ? 3.422 -5.758 -13.445 1 97.56 169 LYS B N 1
ATOM 3963 C CA . LYS B 1 169 ? 2.953 -5.348 -14.766 1 97.56 169 LYS B CA 1
ATOM 3964 C C . LYS B 1 169 ? 2.643 -3.854 -14.797 1 97.56 169 LYS B C 1
ATOM 3966 O O . LYS B 1 169 ? 2.625 -3.242 -15.867 1 97.56 169 LYS B O 1
ATOM 3971 N N . GLN B 1 170 ? 2.387 -3.223 -13.625 1 95.94 170 GLN B N 1
ATOM 3972 C CA . GLN B 1 170 ? 2.113 -1.791 -13.547 1 95.94 170 GLN B CA 1
ATOM 3973 C C . GLN B 1 170 ? 3.332 -0.975 -13.969 1 95.94 170 GLN B C 1
ATOM 3975 O O . GLN B 1 170 ? 3.215 0.216 -14.266 1 95.94 170 GLN B O 1
ATOM 3980 N N . PHE B 1 171 ? 4.461 -1.548 -14 1 96.94 171 PHE B N 1
ATOM 3981 C CA . PHE B 1 171 ? 5.691 -0.83 -14.32 1 96.94 171 PHE B CA 1
ATOM 3982 C C . PHE B 1 171 ? 6.09 -1.057 -15.773 1 96.94 171 PHE B C 1
ATOM 3984 O O . PHE B 1 171 ? 7.125 -0.561 -16.219 1 96.94 171 PHE B O 1
ATOM 3991 N N . ILE B 1 172 ? 5.219 -1.794 -16.469 1 92.81 172 ILE B N 1
ATOM 3992 C CA . ILE B 1 172 ? 5.512 -2.035 -17.875 1 92.81 172 ILE B CA 1
ATOM 3993 C C . ILE B 1 172 ? 5.5 -0.712 -18.641 1 92.81 172 ILE B C 1
ATOM 3995 O O . ILE B 1 172 ? 4.578 0.093 -18.484 1 92.81 172 ILE B O 1
ATOM 3999 N N . ASN B 1 173 ? 6.508 -0.272 -19.359 1 86.81 173 ASN B N 1
ATOM 4000 C CA . ASN B 1 173 ? 6.637 0.893 -20.234 1 86.81 173 ASN B CA 1
ATOM 4001 C C . ASN B 1 173 ? 6.766 2.182 -19.422 1 86.81 173 ASN B C 1
ATOM 4003 O O . ASN B 1 173 ? 6.324 3.244 -19.859 1 86.81 173 ASN B O 1
ATOM 4007 N N . SER B 1 174 ? 7.152 1.977 -18.203 1 89.38 174 SER B N 1
ATOM 4008 C CA . SER B 1 174 ? 7.461 3.174 -17.438 1 89.38 174 SER B CA 1
ATOM 4009 C C . SER B 1 174 ? 8.43 4.086 -18.188 1 89.38 174 SER B C 1
ATOM 4011 O O . SER B 1 174 ? 9.391 3.609 -18.797 1 89.38 174 SER B O 1
ATOM 4013 N N . GLU B 1 175 ? 8.086 5.375 -18.156 1 86.69 175 GLU B N 1
ATOM 4014 C CA . GLU B 1 175 ? 8.945 6.34 -18.828 1 86.69 175 GLU B CA 1
ATOM 4015 C C . GLU B 1 175 ? 10.211 6.605 -18.031 1 86.69 175 GLU B C 1
ATOM 4017 O O . GLU B 1 175 ? 11.258 6.945 -18.594 1 86.69 175 GLU B O 1
ATOM 4022 N N . LYS B 1 176 ? 10.203 6.496 -16.797 1 86.94 176 LYS B N 1
ATOM 4023 C CA . LYS B 1 176 ? 11.359 6.699 -15.938 1 86.94 176 LYS B CA 1
ATOM 4024 C C . LYS B 1 176 ? 12.109 5.391 -15.703 1 86.94 176 LYS B C 1
ATOM 4026 O O . LYS B 1 176 ? 11.5 4.316 -15.695 1 86.94 176 LYS B O 1
ATOM 4031 N N . PRO B 1 177 ? 13.406 5.516 -15.555 1 93.94 177 PRO B N 1
ATOM 4032 C CA . PRO B 1 177 ? 14.148 4.316 -15.148 1 93.94 177 PRO B CA 1
ATOM 4033 C C . PRO B 1 177 ? 13.688 3.768 -13.797 1 93.94 177 PRO B C 1
ATOM 4035 O O . PRO B 1 177 ? 13.516 4.531 -12.844 1 93.94 177 PRO B O 1
ATOM 4038 N N . ILE B 1 178 ? 13.438 2.521 -13.789 1 98.06 178 ILE B N 1
ATOM 4039 C CA . ILE B 1 178 ? 12.938 1.87 -12.586 1 98.06 178 ILE B CA 1
ATOM 4040 C C . ILE B 1 178 ? 14.062 1.068 -11.93 1 98.06 178 ILE B C 1
ATOM 4042 O O . ILE B 1 178 ? 14.773 0.321 -12.609 1 98.06 178 ILE B O 1
ATOM 4046 N N . LYS B 1 179 ? 14.328 1.323 -10.68 1 98.62 179 LYS B N 1
ATOM 4047 C CA . LYS B 1 179 ? 15.227 0.51 -9.859 1 98.62 179 LYS B CA 1
ATOM 4048 C C . LYS B 1 179 ? 14.445 -0.493 -9.023 1 98.62 179 LYS B C 1
ATOM 4050 O O . LYS B 1 179 ? 13.719 -0.108 -8.102 1 98.62 179 LYS B O 1
ATOM 4055 N N . ALA B 1 180 ? 14.648 -1.78 -9.273 1 98.75 180 ALA B N 1
ATOM 4056 C CA . ALA B 1 180 ? 13.844 -2.846 -8.68 1 98.75 180 ALA B CA 1
ATOM 4057 C C . ALA B 1 180 ? 14.664 -3.674 -7.695 1 98.75 180 ALA B C 1
ATOM 4059 O O . ALA B 1 180 ? 15.852 -3.904 -7.91 1 98.75 180 ALA B O 1
ATOM 4060 N N . GLY B 1 181 ? 14.023 -4.043 -6.594 1 98.81 181 GLY B N 1
ATOM 4061 C CA . GLY B 1 181 ? 14.547 -5.07 -5.711 1 98.81 181 GLY B CA 1
ATOM 4062 C C . GLY B 1 181 ? 13.742 -6.359 -5.758 1 98.81 181 GLY B C 1
ATOM 4063 O O . GLY B 1 181 ? 12.516 -6.336 -5.762 1 98.81 181 GLY B O 1
ATOM 4064 N N . ILE B 1 182 ? 14.43 -7.438 -5.848 1 98.88 182 ILE B N 1
ATOM 4065 C CA . ILE B 1 182 ? 13.82 -8.75 -5.691 1 98.88 182 ILE B CA 1
ATOM 4066 C C . ILE B 1 182 ? 14.328 -9.414 -4.414 1 98.88 182 ILE B C 1
ATOM 4068 O O . ILE B 1 182 ? 15.508 -9.766 -4.32 1 98.88 182 ILE B O 1
ATOM 4072 N N . LEU B 1 183 ? 13.445 -9.523 -3.457 1 98.31 183 LEU B N 1
ATOM 4073 C CA . LEU B 1 183 ? 13.812 -10.117 -2.176 1 98.31 183 LEU B CA 1
ATOM 4074 C C . LEU B 1 183 ? 13.555 -11.625 -2.186 1 98.31 183 LEU B C 1
ATOM 4076 O O . LEU B 1 183 ? 12.406 -12.062 -2.229 1 98.31 183 LEU B O 1
ATOM 4080 N N . GLY B 1 184 ? 14.594 -12.383 -2.094 1 95.69 184 GLY B N 1
ATOM 4081 C CA . GLY B 1 184 ? 14.508 -13.828 -2.182 1 95.69 184 GLY B CA 1
ATOM 4082 C C . GLY B 1 184 ? 14.727 -14.352 -3.588 1 95.69 184 GLY B C 1
ATOM 4083 O O . GLY B 1 184 ? 14.188 -13.797 -4.551 1 95.69 184 GLY B O 1
ATOM 4084 N N . LEU B 1 185 ? 15.516 -15.398 -3.678 1 94.56 185 LEU B N 1
ATOM 4085 C CA . LEU B 1 185 ? 15.797 -16.016 -4.973 1 94.56 185 LEU B CA 1
ATOM 4086 C C . LEU B 1 185 ? 15.398 -17.484 -4.98 1 94.56 185 LEU B C 1
ATOM 4088 O O . LEU B 1 185 ? 16.25 -18.359 -5.09 1 94.56 185 LEU B O 1
ATOM 4092 N N . GLY B 1 186 ? 14.156 -17.719 -4.938 1 93.56 186 GLY B N 1
ATOM 4093 C CA . GLY B 1 186 ? 13.562 -19.047 -5.082 1 93.56 186 GLY B CA 1
ATOM 4094 C C . GLY B 1 186 ? 12.75 -19.203 -6.355 1 93.56 186 GLY B C 1
ATOM 4095 O O . GLY B 1 186 ? 13.125 -18.672 -7.402 1 93.56 186 GLY B O 1
ATOM 4096 N N . GLY B 1 187 ? 11.742 -20.078 -6.223 1 94.19 187 GLY B N 1
ATOM 4097 C CA . GLY B 1 187 ? 10.914 -20.391 -7.383 1 94.19 187 GLY B CA 1
ATOM 4098 C C . GLY B 1 187 ? 10.25 -19.156 -7.977 1 94.19 187 GLY B C 1
ATOM 4099 O O . GLY B 1 187 ? 10.211 -19 -9.195 1 94.19 187 GLY B O 1
ATOM 4100 N N . VAL B 1 188 ? 9.734 -18.281 -7.156 1 97.12 188 VAL B N 1
ATOM 4101 C CA . VAL B 1 188 ? 9.086 -17.062 -7.629 1 97.12 188 VAL B CA 1
ATOM 4102 C C . VAL B 1 188 ? 10.125 -15.977 -7.867 1 97.12 188 VAL B C 1
ATOM 4104 O O . VAL B 1 188 ? 10.078 -15.273 -8.875 1 97.12 188 VAL B O 1
ATOM 4107 N N . GLY B 1 189 ? 11.117 -15.898 -7.051 1 97.5 189 GLY B N 1
ATOM 4108 C CA . GLY B 1 189 ? 12.117 -14.844 -7.082 1 97.5 189 GLY B CA 1
ATOM 4109 C C . GLY B 1 189 ? 12.922 -14.828 -8.367 1 97.5 189 GLY B C 1
ATOM 4110 O O . GLY B 1 189 ? 13.188 -13.758 -8.922 1 97.5 189 GLY B O 1
ATOM 4111 N N . HIS B 1 190 ? 13.375 -16.016 -8.797 1 97.88 190 HIS B N 1
ATOM 4112 C CA . HIS B 1 190 ? 14.188 -16.047 -10.016 1 97.88 190 HIS B CA 1
ATOM 4113 C C . HIS B 1 190 ? 13.391 -15.547 -11.219 1 97.88 190 HIS B C 1
ATOM 4115 O O . HIS B 1 190 ? 13.93 -14.852 -12.078 1 97.88 190 HIS B O 1
ATOM 4121 N N . LEU B 1 191 ? 12.086 -15.883 -11.234 1 98.44 191 LEU B N 1
ATOM 4122 C CA . LEU B 1 191 ? 11.227 -15.383 -12.305 1 98.44 191 LEU B CA 1
ATOM 4123 C C . LEU B 1 191 ? 11.031 -13.875 -12.172 1 98.44 191 LEU B C 1
ATOM 4125 O O . LEU B 1 191 ? 10.953 -13.164 -13.18 1 98.44 191 LEU B O 1
ATOM 4129 N N . GLY B 1 192 ? 10.945 -13.414 -10.914 1 98.69 192 GLY B N 1
ATOM 4130 C CA . GLY B 1 192 ? 10.883 -11.977 -10.688 1 98.69 192 GLY B CA 1
ATOM 4131 C C . GLY B 1 192 ? 12.055 -11.234 -11.297 1 98.69 192 GLY B C 1
ATOM 4132 O O . GLY B 1 192 ? 11.875 -10.172 -11.898 1 98.69 192 GLY B O 1
ATOM 4133 N N . VAL B 1 193 ? 13.25 -11.797 -11.164 1 98.69 193 VAL B N 1
ATOM 4134 C CA . VAL B 1 193 ? 14.445 -11.18 -11.727 1 98.69 193 VAL B CA 1
ATOM 4135 C C . VAL B 1 193 ? 14.344 -11.141 -13.25 1 98.69 193 VAL B C 1
ATOM 4137 O O . VAL B 1 193 ? 14.555 -10.102 -13.867 1 98.69 193 VAL B O 1
ATOM 4140 N N . ILE B 1 194 ? 13.992 -12.242 -13.812 1 98.62 194 ILE B N 1
ATOM 4141 C CA . ILE B 1 194 ? 13.914 -12.367 -15.266 1 98.62 194 ILE B CA 1
ATOM 4142 C C . ILE B 1 194 ? 12.898 -11.367 -15.812 1 98.62 194 ILE B C 1
ATOM 4144 O O . ILE B 1 194 ? 13.18 -10.648 -16.781 1 98.62 194 ILE B O 1
ATOM 4148 N N . ILE B 1 195 ? 11.719 -11.289 -15.227 1 98.69 195 ILE B N 1
ATOM 4149 C CA . ILE B 1 195 ? 10.641 -10.414 -15.664 1 98.69 195 ILE B CA 1
ATOM 4150 C C . ILE B 1 195 ? 11.078 -8.953 -15.547 1 98.69 195 ILE B C 1
ATOM 4152 O O . ILE B 1 195 ? 10.938 -8.18 -16.5 1 98.69 195 ILE B O 1
ATOM 4156 N N . ALA B 1 196 ? 11.602 -8.594 -14.367 1 98.62 196 ALA B N 1
ATOM 4157 C CA . ALA B 1 196 ? 12.016 -7.215 -14.133 1 98.62 196 ALA B CA 1
ATOM 4158 C C . ALA B 1 196 ? 13.094 -6.785 -15.125 1 98.62 196 ALA B C 1
ATOM 4160 O O . ALA B 1 196 ? 13.047 -5.676 -15.664 1 98.62 196 ALA B O 1
ATOM 4161 N N . LYS B 1 197 ? 14.055 -7.68 -15.391 1 98.19 197 LYS B N 1
ATOM 4162 C CA . LYS B 1 197 ? 15.102 -7.379 -16.375 1 98.19 197 LYS B CA 1
ATOM 4163 C C . LYS B 1 197 ? 14.508 -7.195 -17.766 1 98.19 197 LYS B C 1
ATOM 4165 O O . LYS B 1 197 ? 14.883 -6.27 -18.484 1 98.19 197 LYS B O 1
ATOM 4170 N N . ALA B 1 198 ? 13.641 -8.062 -18.078 1 97.81 198 ALA B N 1
ATOM 4171 C CA . ALA B 1 198 ? 13.016 -7.996 -19.406 1 97.81 198 ALA B CA 1
ATOM 4172 C C . ALA B 1 198 ? 12.195 -6.719 -19.562 1 97.81 198 ALA B C 1
ATOM 4174 O O . ALA B 1 198 ? 11.992 -6.234 -20.672 1 97.81 198 ALA B O 1
ATOM 4175 N N . MET B 1 199 ? 11.672 -6.137 -18.484 1 97.69 199 MET B N 1
ATOM 4176 C CA . MET B 1 199 ? 10.93 -4.883 -18.5 1 97.69 199 MET B CA 1
ATOM 4177 C C . MET B 1 199 ? 11.875 -3.689 -18.594 1 97.69 199 MET B C 1
ATOM 4179 O O . MET B 1 199 ? 11.43 -2.553 -18.766 1 97.69 199 MET B O 1
ATOM 4183 N N . GLY B 1 200 ? 13.156 -3.947 -18.469 1 97.06 200 GLY B N 1
ATOM 4184 C CA . GLY B 1 200 ? 14.148 -2.893 -18.594 1 97.06 200 GLY B CA 1
ATOM 4185 C C . GLY B 1 200 ? 14.539 -2.271 -17.266 1 97.06 200 GLY B C 1
ATOM 4186 O O . GLY B 1 200 ? 15.148 -1.204 -17.234 1 97.06 200 GLY B O 1
ATOM 4187 N N . HIS B 1 201 ? 14.266 -2.855 -16.172 1 98.31 201 HIS B N 1
ATOM 4188 C CA . HIS B 1 201 ? 14.562 -2.295 -14.852 1 98.31 201 HIS B CA 1
ATOM 4189 C C . HIS B 1 201 ? 16.016 -2.557 -14.453 1 98.31 201 HIS B C 1
ATOM 4191 O O . HIS B 1 201 ? 16.656 -3.438 -15.016 1 98.31 201 HIS B O 1
ATOM 4197 N N . HIS B 1 202 ? 16.609 -1.7 -13.648 1 98.62 202 HIS B N 1
ATOM 4198 C CA . HIS B 1 202 ? 17.844 -1.994 -12.93 1 98.62 202 HIS B CA 1
ATOM 4199 C C . HIS B 1 202 ? 17.562 -2.836 -11.688 1 98.62 202 HIS B C 1
ATOM 4201 O O . HIS B 1 202 ? 17.016 -2.34 -10.711 1 98.62 202 HIS B O 1
ATOM 4207 N N . VAL B 1 203 ? 17.984 -4.113 -11.703 1 98.81 203 VAL B N 1
ATOM 4208 C CA . VAL B 1 203 ? 17.469 -5.094 -10.75 1 98.81 203 VAL B CA 1
ATOM 4209 C C . VAL B 1 203 ? 18.547 -5.398 -9.703 1 98.81 203 VAL B C 1
ATOM 4211 O O . VAL B 1 203 ? 19.672 -5.738 -10.039 1 98.81 203 VAL B O 1
ATOM 4214 N N . THR B 1 204 ? 18.219 -5.242 -8.469 1 98.75 204 THR B N 1
ATOM 4215 C CA . THR B 1 204 ? 19 -5.656 -7.312 1 98.75 204 THR B CA 1
ATOM 4216 C C . THR B 1 204 ? 18.375 -6.879 -6.645 1 98.75 204 THR B C 1
ATOM 4218 O O . THR B 1 204 ? 17.219 -6.832 -6.207 1 98.75 204 THR B O 1
ATOM 4221 N N . VAL B 1 205 ? 19.125 -7.969 -6.59 1 98.62 205 VAL B N 1
ATOM 4222 C CA . VAL B 1 205 ? 18.672 -9.125 -5.824 1 98.62 205 VAL B CA 1
ATOM 4223 C C . VAL B 1 205 ? 19.078 -8.969 -4.359 1 98.62 205 VAL B C 1
ATOM 4225 O O . VAL B 1 205 ? 20.219 -8.617 -4.062 1 98.62 205 VAL B O 1
ATOM 4228 N N . ILE B 1 206 ? 18.172 -9.148 -3.459 1 98.12 206 ILE B N 1
ATOM 4229 C CA . ILE B 1 206 ? 18.406 -9.062 -2.021 1 98.12 206 ILE B CA 1
ATOM 4230 C C . ILE B 1 206 ? 18.297 -10.453 -1.397 1 98.12 206 ILE B C 1
ATOM 4232 O O . ILE B 1 206 ? 17.266 -11.125 -1.55 1 98.12 206 ILE B O 1
ATOM 4236 N N . SER B 1 207 ? 19.297 -10.898 -0.772 1 95.44 207 SER B N 1
ATOM 4237 C CA . SER B 1 207 ? 19.328 -12.219 -0.146 1 95.44 207 SER B CA 1
ATOM 4238 C C . SER B 1 207 ? 19.969 -12.156 1.236 1 95.44 207 SER B C 1
ATOM 4240 O O . SER B 1 207 ? 20.656 -11.172 1.568 1 95.44 207 SER B O 1
ATOM 4242 N N . SER B 1 208 ? 19.703 -13.164 2.066 1 91.19 208 SER B N 1
ATOM 4243 C CA . SER B 1 208 ? 20.234 -13.195 3.424 1 91.19 208 SER B CA 1
ATOM 4244 C C . SER B 1 208 ? 21.688 -13.633 3.434 1 91.19 208 SER B C 1
ATOM 4246 O O . SER B 1 208 ? 22.406 -13.406 4.41 1 91.19 208 SER B O 1
ATOM 4248 N N . SER B 1 209 ? 22.156 -14.344 2.369 1 91.19 209 SER B N 1
ATOM 4249 C CA . SER B 1 209 ? 23.547 -14.805 2.287 1 91.19 209 SER B CA 1
ATOM 4250 C C . SER B 1 209 ? 24.125 -14.57 0.897 1 91.19 209 SER B C 1
ATOM 4252 O O . SER B 1 209 ? 23.406 -14.203 -0.031 1 91.19 209 SER B O 1
ATOM 4254 N N . ASN B 1 210 ? 25.391 -14.82 0.796 1 93.38 210 ASN B N 1
ATOM 4255 C CA . ASN B 1 210 ? 26.094 -14.578 -0.455 1 93.38 210 ASN B CA 1
ATOM 4256 C C . ASN B 1 210 ? 26.047 -15.797 -1.374 1 93.38 210 ASN B C 1
ATOM 4258 O O . ASN B 1 210 ? 26.531 -15.742 -2.504 1 93.38 210 ASN B O 1
ATOM 4262 N N . LYS B 1 211 ? 25.406 -16.828 -1.028 1 90.94 211 LYS B N 1
ATOM 4263 C CA . LYS B 1 211 ? 25.453 -18.109 -1.706 1 90.94 211 LYS B CA 1
ATOM 4264 C C . LYS B 1 211 ? 24.922 -18.016 -3.133 1 90.94 211 LYS B C 1
ATOM 4266 O O . LYS B 1 211 ? 25.422 -18.688 -4.039 1 90.94 211 LYS B O 1
ATOM 4271 N N . LYS B 1 212 ? 23.969 -17.141 -3.373 1 92.44 212 LYS B N 1
ATOM 4272 C CA . LYS B 1 212 ? 23.312 -17.094 -4.672 1 92.44 212 LYS B CA 1
ATOM 4273 C C . LYS B 1 212 ? 23.781 -15.898 -5.496 1 92.44 212 LYS B C 1
ATOM 4275 O O . LYS B 1 212 ? 23.172 -15.562 -6.512 1 92.44 212 LYS B O 1
ATOM 4280 N N . ARG B 1 213 ? 24.812 -15.242 -5.16 1 95.31 213 ARG B N 1
ATOM 4281 C CA . ARG B 1 213 ? 25.297 -14.031 -5.812 1 95.31 213 ARG B CA 1
ATOM 4282 C C . ARG B 1 213 ? 25.641 -14.305 -7.27 1 95.31 213 ARG B C 1
ATOM 4284 O O . ARG B 1 213 ? 25.188 -13.586 -8.172 1 95.31 213 ARG B O 1
ATOM 4291 N N . GLU B 1 214 ? 26.438 -15.312 -7.477 1 95.69 214 GLU B N 1
ATOM 4292 C CA . GLU B 1 214 ? 26.891 -15.625 -8.828 1 95.69 214 GLU B CA 1
ATOM 4293 C C . GLU B 1 214 ? 25.703 -15.969 -9.734 1 95.69 214 GLU B C 1
ATOM 4295 O O . GLU B 1 214 ? 25.594 -15.453 -10.852 1 95.69 214 GLU B O 1
ATOM 4300 N N . GLU B 1 215 ? 24.891 -16.797 -9.219 1 94.31 215 GLU B N 1
ATOM 4301 C CA . GLU B 1 215 ? 23.703 -17.188 -9.977 1 94.31 215 GLU B CA 1
ATOM 4302 C C . GLU B 1 215 ? 22.844 -15.969 -10.305 1 94.31 215 GLU B C 1
ATOM 4304 O O . GLU B 1 215 ? 22.344 -15.836 -11.43 1 94.31 215 GLU B O 1
ATOM 4309 N N . ALA B 1 216 ? 22.656 -15.078 -9.391 1 96.75 216 ALA B N 1
ATOM 4310 C CA . ALA B 1 216 ? 21.844 -13.883 -9.562 1 96.75 216 ALA B CA 1
ATOM 4311 C C . ALA B 1 216 ? 22.438 -12.969 -10.633 1 96.75 216 ALA B C 1
ATOM 4313 O O . ALA B 1 216 ? 21.734 -12.508 -11.531 1 96.75 216 ALA B O 1
ATOM 4314 N N . LEU B 1 217 ? 23.734 -12.75 -10.562 1 97.75 217 LEU B N 1
ATOM 4315 C CA . LEU B 1 217 ? 24.391 -11.758 -11.398 1 97.75 217 LEU B CA 1
ATOM 4316 C C . LEU B 1 217 ? 24.703 -12.328 -12.781 1 97.75 217 LEU B C 1
ATOM 4318 O O . LEU B 1 217 ? 24.484 -11.664 -13.797 1 97.75 217 LEU B O 1
ATOM 4322 N N . THR B 1 218 ? 25.156 -13.547 -12.812 1 96.62 218 THR B N 1
ATOM 4323 C CA . THR B 1 218 ? 25.672 -14.109 -14.055 1 96.62 218 THR B CA 1
ATOM 4324 C C . THR B 1 218 ? 24.578 -14.867 -14.797 1 96.62 218 THR B C 1
ATOM 4326 O O . THR B 1 218 ? 24.391 -14.68 -16 1 96.62 218 THR B O 1
ATOM 4329 N N . ASP B 1 219 ? 23.859 -15.688 -14.094 1 94.88 219 ASP B N 1
ATOM 4330 C CA . ASP B 1 219 ? 22.875 -16.547 -14.75 1 94.88 219 ASP B CA 1
ATOM 4331 C C . ASP B 1 219 ? 21.578 -15.789 -15.016 1 94.88 219 ASP B C 1
ATOM 4333 O O . ASP B 1 219 ? 20.969 -15.945 -16.078 1 94.88 219 ASP B O 1
ATOM 4337 N N . LEU B 1 220 ? 21.141 -14.969 -14.047 1 96.88 220 LEU B N 1
ATOM 4338 C CA . LEU B 1 220 ? 19.844 -14.32 -14.156 1 96.88 220 LEU B CA 1
ATOM 4339 C C . LEU B 1 220 ? 19.984 -12.891 -14.672 1 96.88 220 LEU B C 1
ATOM 4341 O O . LEU B 1 220 ? 19 -12.281 -15.094 1 96.88 220 LEU B O 1
ATOM 4345 N N . GLY B 1 221 ? 21.156 -12.344 -14.602 1 97.25 221 GLY B N 1
ATOM 4346 C CA . GLY B 1 221 ? 21.438 -11.055 -15.219 1 97.25 221 GLY B CA 1
ATOM 4347 C C . GLY B 1 221 ? 21.094 -9.883 -14.312 1 97.25 221 GLY B C 1
ATOM 4348 O O . GLY B 1 221 ? 20.938 -8.758 -14.781 1 97.25 221 GLY B O 1
ATOM 4349 N N . ALA B 1 222 ? 20.906 -10.086 -13.062 1 98.5 222 ALA B N 1
ATOM 4350 C CA . ALA B 1 222 ? 20.688 -8.984 -12.141 1 98.5 222 ALA B CA 1
ATOM 4351 C C . ALA B 1 222 ? 21.844 -7.988 -12.195 1 98.5 222 ALA B C 1
ATOM 4353 O O . ALA B 1 222 ? 22.969 -8.359 -12.508 1 98.5 222 ALA B O 1
ATOM 4354 N N . ASP B 1 223 ? 21.547 -6.762 -11.906 1 98.56 223 ASP B N 1
ATOM 4355 C CA . ASP B 1 223 ? 22.578 -5.719 -11.977 1 98.56 223 ASP B CA 1
ATOM 4356 C C . ASP B 1 223 ? 23.359 -5.629 -10.672 1 98.56 223 ASP B C 1
ATOM 4358 O O . ASP B 1 223 ? 24.547 -5.281 -10.672 1 98.56 223 ASP B O 1
ATOM 4362 N N . CYS B 1 224 ? 22.688 -5.855 -9.586 1 98 224 CYS B N 1
ATOM 4363 C CA . CYS B 1 224 ? 23.266 -5.734 -8.258 1 98 224 CYS B CA 1
ATOM 4364 C C . CYS B 1 224 ? 22.812 -6.871 -7.348 1 98 224 CYS B C 1
ATOM 4366 O O . CYS B 1 224 ? 21.797 -7.516 -7.621 1 98 224 CYS B O 1
ATOM 4368 N N . PHE B 1 225 ? 23.641 -7.152 -6.371 1 98 225 PHE B N 1
ATOM 4369 C CA . PHE B 1 225 ? 23.328 -8.141 -5.344 1 98 225 PHE B CA 1
ATOM 4370 C C . PHE B 1 225 ? 23.609 -7.582 -3.953 1 98 225 PHE B C 1
ATOM 4372 O O . PHE B 1 225 ? 24.688 -7.059 -3.691 1 98 225 PHE B O 1
ATOM 4379 N N . LEU B 1 226 ? 22.578 -7.613 -3.113 1 97.5 226 LEU B N 1
ATOM 4380 C CA . LEU B 1 226 ? 22.656 -7.086 -1.756 1 97.5 226 LEU B CA 1
ATOM 4381 C C . LEU B 1 226 ? 22.438 -8.188 -0.728 1 97.5 226 LEU B C 1
ATOM 4383 O O . LEU B 1 226 ? 21.469 -8.961 -0.832 1 97.5 226 LEU B O 1
ATOM 4387 N N . VAL B 1 227 ? 23.344 -8.281 0.218 1 96.19 227 VAL B N 1
ATOM 4388 C CA . VAL B 1 227 ? 23.172 -9.203 1.337 1 96.19 227 VAL B CA 1
ATOM 4389 C C . VAL B 1 227 ? 22.5 -8.484 2.5 1 96.19 227 VAL B C 1
ATOM 4391 O O . VAL B 1 227 ? 23.078 -7.574 3.1 1 96.19 227 VAL B O 1
ATOM 4394 N N . SER B 1 228 ? 21.312 -8.883 2.916 1 92.56 228 SER B N 1
ATOM 4395 C CA . SER B 1 228 ? 20.469 -8.172 3.867 1 92.56 228 SER B CA 1
ATOM 4396 C C . SER B 1 228 ? 21.094 -8.18 5.266 1 92.56 228 SER B C 1
ATOM 4398 O O . SER B 1 228 ? 20.781 -7.312 6.086 1 92.56 22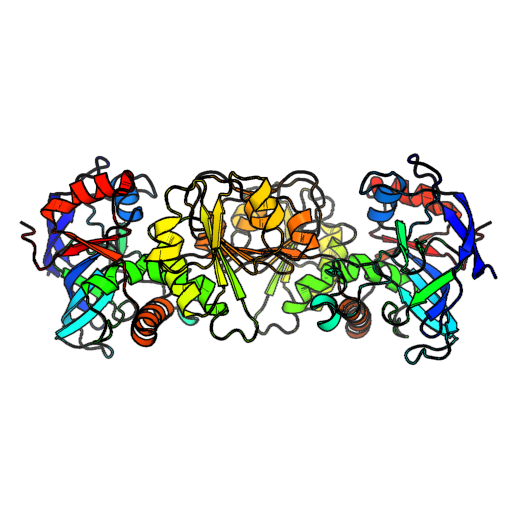8 SER B O 1
ATOM 4400 N N . SER B 1 229 ? 21.938 -9.156 5.555 1 91.31 229 SER B N 1
ATOM 4401 C CA . SER B 1 229 ? 22.562 -9.234 6.867 1 91.31 229 SER B CA 1
ATOM 4402 C C . SER B 1 229 ? 23.766 -8.289 6.961 1 91.31 229 SER B C 1
ATOM 4404 O O . SER B 1 229 ? 24.328 -8.102 8.039 1 91.31 229 SER B O 1
ATOM 4406 N N . ASN B 1 230 ? 24.219 -7.777 5.859 1 93.5 230 ASN B N 1
ATOM 4407 C CA . ASN B 1 230 ? 25.297 -6.809 5.824 1 93.5 230 ASN B CA 1
ATOM 4408 C C . ASN B 1 230 ? 24.797 -5.387 6.039 1 93.5 230 ASN B C 1
ATOM 4410 O O . ASN B 1 230 ? 24.359 -4.73 5.094 1 93.5 230 ASN B O 1
ATOM 4414 N N . SER B 1 231 ? 24.953 -4.887 7.203 1 92 231 SER B N 1
ATOM 4415 C CA . SER B 1 231 ? 24.391 -3.6 7.598 1 92 231 SER B CA 1
ATOM 4416 C C . SER B 1 231 ? 25 -2.457 6.789 1 92 231 SER B C 1
ATOM 4418 O O . SER B 1 231 ? 24.297 -1.495 6.453 1 92 231 SER B O 1
ATOM 4420 N N . ASN B 1 232 ? 26.266 -2.547 6.516 1 94.31 232 ASN B N 1
ATOM 4421 C CA . ASN B 1 232 ? 26.938 -1.5 5.75 1 94.31 232 ASN B CA 1
ATOM 4422 C C . ASN B 1 232 ? 26.375 -1.401 4.332 1 94.31 232 ASN B C 1
ATOM 4424 O O . ASN B 1 232 ? 26.094 -0.304 3.844 1 94.31 232 ASN B O 1
ATOM 4428 N N . GLU B 1 233 ? 26.234 -2.525 3.664 1 93 233 GLU B N 1
ATOM 4429 C CA . GLU B 1 233 ? 25.656 -2.545 2.318 1 93 233 GLU B CA 1
ATOM 4430 C C . GLU B 1 233 ? 24.234 -2.029 2.314 1 93 233 GLU B C 1
ATOM 4432 O O . GLU B 1 233 ? 23.828 -1.282 1.417 1 93 233 GLU B O 1
ATOM 4437 N N . MET B 1 234 ? 23.547 -2.473 3.285 1 94.69 234 MET B N 1
ATOM 4438 C CA . MET B 1 234 ? 22.156 -2.051 3.398 1 94.69 234 MET B CA 1
ATOM 4439 C C . MET B 1 234 ? 22.062 -0.541 3.588 1 94.69 234 MET B C 1
ATOM 4441 O O . MET B 1 234 ? 21.234 0.115 2.953 1 94.69 234 MET B O 1
ATOM 4445 N N . GLU B 1 235 ? 22.891 -0.012 4.441 1 95.31 235 GLU B N 1
ATOM 4446 C CA . GLU B 1 235 ? 22.891 1.426 4.691 1 95.31 235 GLU B CA 1
ATOM 4447 C C . GLU B 1 235 ? 23.266 2.207 3.434 1 95.31 235 GLU B C 1
ATOM 4449 O O . GLU B 1 235 ? 22.641 3.225 3.125 1 95.31 235 GLU B O 1
ATOM 4454 N N . LYS B 1 236 ? 24.219 1.757 2.676 1 95.88 236 LYS B N 1
ATOM 4455 C CA . LYS B 1 236 ? 24.672 2.412 1.45 1 95.88 236 LYS B CA 1
ATOM 4456 C C . LYS B 1 236 ? 23.562 2.4 0.39 1 95.88 236 LYS B C 1
ATOM 4458 O O . LYS B 1 236 ? 23.547 3.25 -0.503 1 95.88 236 LYS B O 1
ATOM 4463 N N . SER B 1 237 ? 22.656 1.447 0.471 1 97.31 237 SER B N 1
ATOM 4464 C CA . SER B 1 237 ? 21.609 1.262 -0.534 1 97.31 237 SER B CA 1
ATOM 4465 C C . SER B 1 237 ? 20.281 1.865 -0.075 1 97.31 237 SER B C 1
ATOM 4467 O O . SER B 1 237 ? 19.25 1.658 -0.711 1 97.31 237 SER B O 1
ATOM 4469 N N . ARG B 1 238 ? 20.328 2.594 0.993 1 97.19 238 ARG B N 1
ATOM 4470 C CA . ARG B 1 238 ? 19.109 3.201 1.519 1 97.19 238 ARG B CA 1
ATOM 4471 C C . ARG B 1 238 ? 18.438 4.09 0.473 1 97.19 238 ARG B C 1
ATOM 4473 O O . ARG B 1 238 ? 19.125 4.824 -0.246 1 97.19 238 ARG B O 1
ATOM 4480 N N . ASN B 1 239 ? 17.062 4 0.348 1 97.12 239 ASN B N 1
ATOM 4481 C CA . ASN B 1 239 ? 16.219 4.84 -0.495 1 97.12 239 ASN B CA 1
ATOM 4482 C C . ASN B 1 239 ? 16.594 4.711 -1.969 1 97.12 239 ASN B C 1
ATOM 4484 O O . ASN B 1 239 ? 16.359 5.633 -2.754 1 97.12 239 ASN B O 1
ATOM 4488 N N . SER B 1 240 ? 17.156 3.582 -2.365 1 97.38 240 SER B N 1
ATOM 4489 C CA . SER B 1 240 ? 17.703 3.469 -3.717 1 97.38 240 SER B CA 1
ATOM 4490 C C . SER B 1 240 ? 16.719 2.768 -4.648 1 97.38 240 SER B C 1
ATOM 4492 O O . SER B 1 240 ? 16.875 2.801 -5.867 1 97.38 240 SER B O 1
ATOM 4494 N N . LEU B 1 241 ? 15.688 2.15 -4.109 1 98.56 241 LEU B N 1
ATOM 4495 C CA . LEU B 1 241 ? 14.82 1.304 -4.922 1 98.56 241 LEU B CA 1
ATOM 4496 C C . LEU B 1 241 ? 13.445 1.93 -5.078 1 98.56 241 LEU B C 1
ATOM 4498 O O . LEU B 1 241 ? 12.945 2.586 -4.16 1 98.56 241 LEU B O 1
ATOM 4502 N N . ASP B 1 242 ? 12.812 1.679 -6.223 1 98.38 242 ASP B N 1
ATOM 4503 C CA . ASP B 1 242 ? 11.445 2.127 -6.496 1 98.38 242 ASP B CA 1
ATOM 4504 C C . ASP B 1 242 ? 10.43 1.104 -6.004 1 98.38 242 ASP B C 1
ATOM 4506 O O . ASP B 1 242 ? 9.344 1.473 -5.543 1 98.38 242 ASP B O 1
ATOM 4510 N N . TYR B 1 243 ? 10.773 -0.134 -6.168 1 98.75 243 TYR B N 1
ATOM 4511 C CA . TYR B 1 243 ? 9.906 -1.167 -5.617 1 98.75 243 TYR B CA 1
ATOM 4512 C C . TYR B 1 243 ? 10.703 -2.396 -5.211 1 98.75 243 TYR B C 1
ATOM 4514 O O . TYR B 1 243 ? 11.875 -2.535 -5.59 1 98.75 243 TYR B O 1
ATOM 4522 N N . ILE B 1 244 ? 10.133 -3.215 -4.367 1 98.88 244 ILE B N 1
ATOM 4523 C CA . ILE B 1 244 ? 10.672 -4.516 -3.982 1 98.88 244 ILE B CA 1
ATOM 4524 C C . ILE B 1 244 ? 9.594 -5.586 -4.145 1 98.88 244 ILE B C 1
ATOM 4526 O O . ILE B 1 244 ? 8.461 -5.41 -3.689 1 98.88 244 ILE B O 1
ATOM 4530 N N . LEU B 1 245 ? 9.844 -6.574 -4.879 1 98.88 245 LEU B N 1
ATOM 4531 C CA . LEU B 1 245 ? 9.039 -7.789 -4.863 1 98.88 245 LEU B CA 1
ATOM 4532 C C . LEU B 1 245 ? 9.508 -8.734 -3.764 1 98.88 245 LEU B C 1
ATOM 4534 O O . LEU B 1 245 ? 10.594 -9.305 -3.852 1 98.88 245 LEU B O 1
ATOM 4538 N N . ASP B 1 246 ? 8.719 -8.906 -2.752 1 98.62 246 ASP B N 1
ATOM 4539 C CA . ASP B 1 246 ? 9.047 -9.742 -1.604 1 98.62 246 ASP B CA 1
ATOM 4540 C C . ASP B 1 246 ? 8.508 -11.156 -1.785 1 98.62 246 ASP B C 1
ATOM 4542 O O . ASP B 1 246 ? 7.32 -11.406 -1.554 1 98.62 246 ASP B O 1
ATOM 4546 N N . THR B 1 247 ? 9.359 -12.102 -2.062 1 97.56 247 THR B N 1
ATOM 4547 C CA . THR B 1 247 ? 8.945 -13.461 -2.379 1 97.56 247 THR B CA 1
ATOM 4548 C C . THR B 1 247 ? 9.312 -14.422 -1.245 1 97.56 247 THR B C 1
ATOM 4550 O O . THR B 1 247 ? 9.219 -15.641 -1.4 1 97.56 247 THR B O 1
ATOM 4553 N N . VAL B 1 248 ? 9.719 -13.914 -0.111 1 95 248 VAL B N 1
ATOM 4554 C CA . VAL B 1 248 ? 10.195 -14.719 1.006 1 95 248 VAL B CA 1
ATOM 4555 C C . VAL B 1 248 ? 9.016 -15.234 1.816 1 95 248 VAL B C 1
ATOM 4557 O O . VAL B 1 248 ? 8.234 -14.453 2.369 1 95 248 VAL B O 1
ATOM 4560 N N . PRO B 1 249 ? 8.891 -16.531 1.989 1 92.06 249 PRO B N 1
ATOM 4561 C CA . PRO B 1 249 ? 7.723 -17.109 2.672 1 92.06 249 PRO B CA 1
ATOM 4562 C C . PRO B 1 249 ? 7.977 -17.359 4.156 1 92.06 249 PRO B C 1
ATOM 4564 O O . PRO B 1 249 ? 7.355 -18.25 4.746 1 92.06 249 PRO B O 1
ATOM 4567 N N . VAL B 1 250 ? 8.969 -16.766 4.793 1 91.69 250 VAL B N 1
ATOM 4568 C CA . VAL B 1 250 ? 9.281 -16.922 6.211 1 91.69 250 VAL B CA 1
ATOM 4569 C C . VAL B 1 250 ? 9.398 -15.555 6.875 1 91.69 250 VAL B C 1
ATOM 4571 O O . VAL B 1 250 ? 9.555 -14.539 6.195 1 91.69 250 VAL B O 1
ATOM 4574 N N . THR B 1 251 ? 9.32 -15.609 8.125 1 91.94 251 THR B N 1
ATOM 4575 C CA . THR B 1 251 ? 9.453 -14.367 8.875 1 91.94 251 THR B CA 1
ATOM 4576 C C . THR B 1 251 ? 10.789 -13.695 8.586 1 91.94 251 THR B C 1
ATOM 4578 O O . THR B 1 251 ? 11.828 -14.367 8.531 1 91.94 251 THR B O 1
ATOM 4581 N N . HIS B 1 252 ? 10.766 -12.484 8.344 1 92.81 252 HIS B N 1
ATOM 4582 C CA . HIS B 1 252 ? 11.953 -11.688 8.047 1 92.81 252 HIS B CA 1
ATOM 4583 C C . HIS B 1 252 ? 11.773 -10.242 8.492 1 92.81 252 HIS B C 1
ATOM 4585 O O . HIS B 1 252 ? 10.68 -9.844 8.898 1 92.81 252 HIS B O 1
ATOM 4591 N N . GLN B 1 253 ? 12.836 -9.477 8.453 1 93.25 253 GLN B N 1
ATOM 4592 C CA . GLN B 1 253 ? 12.797 -8.086 8.891 1 93.25 253 GLN B CA 1
ATOM 4593 C C . GLN B 1 253 ? 12.312 -7.164 7.777 1 93.25 253 GLN B C 1
ATOM 4595 O O . GLN B 1 253 ? 13.125 -6.566 7.066 1 93.25 253 GLN B O 1
ATOM 4600 N N . LEU B 1 254 ? 11.07 -7 7.664 1 96.44 254 LEU B N 1
ATOM 4601 C CA . LEU B 1 254 ? 10.453 -6.203 6.613 1 96.44 254 LEU B CA 1
ATOM 4602 C C . LEU B 1 254 ? 10.961 -4.766 6.648 1 96.44 254 LEU B C 1
ATOM 4604 O O . LEU B 1 254 ? 11.141 -4.141 5.598 1 96.44 254 LEU B O 1
ATOM 4608 N N . GLN B 1 255 ? 11.227 -4.234 7.867 1 96.12 255 GLN B N 1
ATOM 4609 C CA . GLN B 1 255 ? 11.656 -2.85 8.047 1 96.12 255 GLN B CA 1
ATOM 4610 C C . GLN B 1 255 ? 12.953 -2.572 7.289 1 96.12 255 GLN B C 1
ATOM 4612 O O . GLN B 1 255 ? 13.133 -1.485 6.738 1 96.12 255 GLN B O 1
ATOM 4617 N N . ASP B 1 256 ? 13.828 -3.508 7.293 1 95.88 256 ASP B N 1
ATOM 4618 C CA . ASP B 1 256 ? 15.094 -3.346 6.586 1 95.88 256 ASP B CA 1
ATOM 4619 C C . ASP B 1 256 ? 14.867 -3.164 5.086 1 95.88 256 ASP B C 1
ATOM 4621 O O . ASP B 1 256 ? 15.562 -2.389 4.434 1 95.88 256 ASP B O 1
ATOM 4625 N N . CYS B 1 257 ? 13.898 -3.863 4.543 1 96.75 257 CYS B N 1
ATOM 4626 C CA . CYS B 1 257 ? 13.555 -3.748 3.131 1 96.75 257 CYS B CA 1
ATOM 4627 C C . CYS B 1 257 ? 12.891 -2.408 2.838 1 96.75 257 CYS B C 1
ATOM 4629 O O . CYS B 1 257 ? 13.18 -1.78 1.816 1 96.75 257 CYS B O 1
ATOM 4631 N N . LEU B 1 258 ? 12.055 -1.982 3.75 1 97.94 258 LEU B N 1
ATOM 4632 C CA . LEU B 1 258 ? 11.375 -0.702 3.586 1 97.94 258 LEU B CA 1
ATOM 4633 C C . LEU B 1 258 ? 12.383 0.444 3.541 1 97.94 258 LEU B C 1
ATOM 4635 O O . LEU B 1 258 ? 12.18 1.419 2.811 1 97.94 258 LEU B O 1
ATOM 4639 N N . ASN B 1 259 ? 13.469 0.304 4.273 1 97.75 259 ASN B N 1
ATOM 4640 C CA . ASN B 1 259 ? 14.5 1.336 4.316 1 97.75 259 ASN B CA 1
ATOM 4641 C C . ASN B 1 259 ? 15.195 1.485 2.967 1 97.75 259 ASN B C 1
ATOM 4643 O O . ASN B 1 259 ? 15.82 2.516 2.697 1 97.75 259 ASN B O 1
ATOM 4647 N N . LEU B 1 260 ? 15.117 0.493 2.148 1 98.44 260 LEU B N 1
ATOM 4648 C CA . LEU B 1 260 ? 15.75 0.523 0.833 1 98.44 260 LEU B CA 1
ATOM 4649 C C . LEU B 1 260 ? 14.898 1.305 -0.162 1 98.44 260 LEU B C 1
ATOM 4651 O O . LEU B 1 260 ? 15.383 1.685 -1.232 1 98.44 260 LEU B O 1
ATOM 4655 N N . LEU B 1 261 ? 13.648 1.522 0.129 1 98.56 261 LEU B N 1
ATOM 4656 C CA . LEU B 1 261 ? 12.703 2.162 -0.786 1 98.56 261 LEU B CA 1
ATOM 4657 C C . LEU B 1 261 ? 12.812 3.682 -0.701 1 98.56 261 LEU B C 1
ATOM 4659 O O . LEU B 1 261 ? 12.961 4.238 0.39 1 98.56 261 LEU B O 1
ATOM 4663 N N . GLY B 1 262 ? 12.805 4.348 -1.827 1 97.81 262 GLY B N 1
ATOM 4664 C CA . GLY B 1 262 ? 12.711 5.801 -1.876 1 97.81 262 GLY B CA 1
ATOM 4665 C C . GLY B 1 262 ? 11.297 6.316 -1.698 1 97.81 262 GLY B C 1
ATOM 4666 O O . GLY B 1 262 ? 10.406 5.578 -1.262 1 97.81 262 GLY B O 1
ATOM 4667 N N . VAL B 1 263 ? 11.102 7.602 -2 1 97.69 263 VAL B N 1
ATOM 4668 C CA . VAL B 1 263 ? 9.797 8.25 -1.909 1 97.69 263 VAL B CA 1
ATOM 4669 C C . VAL B 1 263 ? 8.797 7.531 -2.816 1 97.69 263 VAL B C 1
ATOM 4671 O O . VAL B 1 263 ? 9.117 7.203 -3.961 1 97.69 263 VAL B O 1
ATOM 4674 N N . GLU B 1 264 ? 7.586 7.184 -2.277 1 97.69 264 GLU B N 1
ATOM 4675 C CA . GLU B 1 264 ? 6.496 6.504 -2.967 1 97.69 264 GLU B CA 1
ATOM 4676 C C . GLU B 1 264 ? 6.871 5.07 -3.318 1 97.69 264 GLU B C 1
ATOM 4678 O O . GLU B 1 264 ? 6.219 4.438 -4.152 1 97.69 264 GLU B O 1
ATOM 4683 N N . GLY B 1 265 ? 8.047 4.598 -2.727 1 98.38 265 GLY B N 1
ATOM 4684 C CA . GLY B 1 265 ? 8.453 3.217 -2.941 1 98.38 265 GLY B CA 1
ATOM 4685 C C . GLY B 1 265 ? 7.406 2.211 -2.508 1 98.38 265 GLY B C 1
ATOM 4686 O O . GLY B 1 265 ? 6.645 2.463 -1.572 1 98.38 265 GLY B O 1
ATOM 4687 N N . LYS B 1 266 ? 7.402 1.055 -3.135 1 98.56 266 LYS B N 1
ATOM 4688 C CA . LYS B 1 266 ? 6.402 0.025 -2.861 1 98.56 266 LYS B CA 1
ATOM 4689 C C . LYS B 1 266 ? 7.062 -1.325 -2.6 1 98.56 266 LYS B C 1
ATOM 4691 O O . LYS B 1 266 ? 8.039 -1.685 -3.264 1 98.56 266 LYS B O 1
ATOM 4696 N N . ILE B 1 267 ? 6.547 -2.025 -1.664 1 98.81 267 ILE B N 1
ATOM 4697 C CA . ILE B 1 267 ? 6.918 -3.43 -1.523 1 98.81 267 ILE B CA 1
ATOM 4698 C C . ILE B 1 267 ? 5.703 -4.316 -1.782 1 98.81 267 ILE B C 1
ATOM 4700 O O . ILE B 1 267 ? 4.621 -4.07 -1.238 1 98.81 267 ILE B O 1
ATOM 4704 N N . PHE B 1 268 ? 5.805 -5.199 -2.699 1 98.81 268 PHE B N 1
ATOM 4705 C CA . PHE B 1 268 ? 4.77 -6.18 -3.018 1 98.81 268 PHE B CA 1
ATOM 4706 C C . PHE B 1 268 ? 5.043 -7.504 -2.316 1 98.81 268 PHE B C 1
ATOM 4708 O O . PHE B 1 268 ? 6.016 -8.188 -2.635 1 98.81 268 PHE B O 1
ATOM 4715 N N . VAL B 1 269 ? 4.215 -7.859 -1.412 1 98.69 269 VAL B N 1
ATOM 4716 C CA . VAL B 1 269 ? 4.355 -9.109 -0.669 1 98.69 269 VAL B CA 1
ATOM 4717 C C . VAL B 1 269 ? 3.609 -10.227 -1.394 1 98.69 269 VAL B C 1
ATOM 4719 O O . VAL B 1 269 ? 2.383 -10.18 -1.518 1 98.69 269 VAL B O 1
ATOM 4722 N N . VAL B 1 270 ? 4.328 -11.203 -1.863 1 98.19 270 VAL B N 1
ATOM 4723 C CA . VAL B 1 270 ? 3.703 -12.336 -2.531 1 98.19 270 VAL B CA 1
ATOM 4724 C C . VAL B 1 270 ? 4.031 -13.625 -1.777 1 98.19 270 VAL B C 1
ATOM 4726 O O . VAL B 1 270 ? 3.396 -14.656 -1.993 1 98.19 270 VAL B O 1
ATOM 4729 N N . GLY B 1 271 ? 5.039 -13.586 -0.903 1 94.81 271 GLY B N 1
ATOM 4730 C CA . GLY B 1 271 ? 5.352 -14.695 -0.019 1 94.81 271 GLY B CA 1
ATOM 4731 C C . GLY B 1 271 ? 4.637 -14.617 1.315 1 94.81 271 GLY B C 1
ATOM 4732 O O . GLY B 1 271 ? 4.746 -13.617 2.027 1 94.81 271 GLY B O 1
ATOM 4733 N N . ALA B 1 272 ? 3.977 -15.664 1.666 1 89.69 272 ALA B N 1
ATOM 4734 C CA . ALA B 1 272 ? 3.219 -15.664 2.914 1 89.69 272 ALA B CA 1
ATOM 4735 C C . ALA B 1 272 ? 4.094 -16.109 4.086 1 89.69 272 ALA B C 1
ATOM 4737 O O . ALA B 1 272 ? 4.469 -17.281 4.184 1 89.69 272 ALA B O 1
ATOM 4738 N N . ALA B 1 273 ? 4.332 -15.172 4.969 1 89.62 273 ALA B N 1
ATOM 4739 C CA . ALA B 1 273 ? 5.039 -15.492 6.207 1 89.62 273 ALA B CA 1
ATOM 4740 C C . ALA B 1 273 ? 4.078 -16.031 7.262 1 89.62 273 ALA B C 1
ATOM 4742 O O . ALA B 1 273 ? 2.971 -15.523 7.422 1 89.62 273 ALA B O 1
ATOM 4743 N N . PRO B 1 274 ? 4.512 -17.031 7.98 1 89.5 274 PRO B N 1
ATOM 4744 C CA . PRO B 1 274 ? 3.619 -17.625 8.977 1 89.5 274 PRO B CA 1
ATOM 4745 C C . PRO B 1 274 ? 3.354 -16.688 10.156 1 89.5 274 PRO B C 1
ATOM 4747 O O . PRO B 1 274 ? 2.264 -16.719 10.734 1 89.5 274 PRO B O 1
ATOM 4750 N N . GLU B 1 275 ? 4.359 -15.922 10.555 1 94.38 275 GLU B N 1
ATOM 4751 C CA . GLU B 1 275 ? 4.207 -14.977 11.648 1 94.38 275 GLU B CA 1
ATOM 4752 C C . GLU B 1 275 ? 3.949 -13.562 11.125 1 94.38 275 GLU B C 1
ATOM 4754 O O . GLU B 1 275 ? 4.34 -13.234 10 1 94.38 275 GLU B O 1
ATOM 4759 N N . PRO B 1 276 ? 3.346 -12.734 11.938 1 96.38 276 PRO B N 1
ATOM 4760 C CA . PRO B 1 276 ? 3.086 -11.359 11.508 1 96.38 276 PRO B CA 1
ATOM 4761 C C . PRO B 1 276 ? 4.363 -10.594 11.172 1 96.38 276 PRO B C 1
ATOM 4763 O O . PRO B 1 276 ? 5.391 -10.781 11.828 1 96.38 276 PRO B O 1
ATOM 4766 N N . LEU B 1 277 ? 4.273 -9.789 10.195 1 97.31 277 LEU B N 1
ATOM 4767 C CA . LEU B 1 277 ? 5.336 -8.852 9.852 1 97.31 277 LEU B CA 1
ATOM 4768 C C . LEU B 1 277 ? 5.105 -7.5 10.516 1 97.31 277 LEU B C 1
ATOM 4770 O O . LEU B 1 277 ? 3.973 -7.156 10.859 1 97.31 277 LEU B O 1
ATOM 4774 N N . GLN B 1 278 ? 6.172 -6.77 10.711 1 96.81 278 GLN B N 1
ATOM 4775 C CA . GLN B 1 278 ? 6.07 -5.496 11.414 1 96.81 278 GLN B CA 1
ATOM 4776 C C . GLN B 1 278 ? 6.738 -4.375 10.617 1 96.81 278 GLN B C 1
ATOM 4778 O O . GLN B 1 278 ? 7.605 -4.633 9.781 1 96.81 278 GLN B O 1
ATOM 4783 N N . PHE B 1 279 ? 6.316 -3.174 10.859 1 97.31 279 PHE B N 1
ATOM 4784 C CA . PHE B 1 279 ? 6.906 -1.986 10.25 1 97.31 279 PHE B CA 1
ATOM 4785 C C . PHE B 1 279 ? 6.734 -0.772 11.156 1 97.31 279 PHE B C 1
ATOM 4787 O O . PHE B 1 279 ? 5.887 -0.775 12.047 1 97.31 279 PHE B O 1
ATOM 4794 N N . ILE B 1 280 ? 7.539 0.187 11.008 1 96.88 280 ILE B N 1
ATOM 4795 C CA . ILE B 1 280 ? 7.465 1.457 11.719 1 96.88 280 ILE B CA 1
ATOM 4796 C C . ILE B 1 280 ? 6.613 2.445 10.93 1 96.88 280 ILE B C 1
ATOM 4798 O O . ILE B 1 280 ? 6.957 2.809 9.797 1 96.88 280 ILE B O 1
ATOM 4802 N N . ALA B 1 281 ? 5.539 2.9 11.5 1 96.94 281 ALA B N 1
ATOM 4803 C CA . ALA B 1 281 ? 4.551 3.734 10.828 1 96.94 281 ALA B CA 1
ATOM 4804 C C . ALA B 1 281 ? 5.188 5.004 10.266 1 96.94 281 ALA B C 1
ATOM 4806 O O . ALA B 1 281 ? 4.91 5.398 9.133 1 96.94 281 ALA B O 1
ATOM 4807 N N . SER B 1 282 ? 6.055 5.66 11.016 1 95.81 282 SER B N 1
ATOM 4808 C CA . SER B 1 282 ? 6.672 6.914 10.602 1 95.81 282 SER B CA 1
ATOM 4809 C C . SER B 1 282 ? 7.473 6.738 9.312 1 95.81 282 SER B C 1
ATOM 4811 O O . SER B 1 282 ? 7.551 7.652 8.492 1 95.81 282 SER B O 1
ATOM 4813 N N . ASP B 1 283 ? 8.07 5.539 9.188 1 95.75 283 ASP B N 1
ATOM 4814 C CA . ASP B 1 283 ? 8.867 5.262 7.992 1 95.75 283 ASP B CA 1
ATOM 4815 C C . ASP B 1 283 ? 7.988 5.234 6.742 1 95.75 283 ASP B C 1
ATOM 4817 O O . ASP B 1 283 ? 8.406 5.684 5.672 1 95.75 283 ASP B O 1
ATOM 4821 N N . LEU B 1 284 ? 6.789 4.676 6.82 1 98 284 LEU B N 1
ATOM 4822 C CA . LEU B 1 284 ? 5.855 4.688 5.699 1 98 284 LEU B CA 1
ATOM 4823 C C . LEU B 1 284 ? 5.344 6.098 5.43 1 98 284 LEU B C 1
ATOM 4825 O O . LEU B 1 284 ? 5.309 6.539 4.277 1 98 284 LEU B O 1
ATOM 4829 N N . ILE B 1 285 ? 5.008 6.789 6.484 1 98.06 285 ILE B N 1
ATOM 4830 C CA . ILE B 1 285 ? 4.359 8.094 6.406 1 98.06 285 ILE B CA 1
ATOM 4831 C C . ILE B 1 285 ? 5.301 9.102 5.746 1 98.06 285 ILE B C 1
ATOM 4833 O O . ILE B 1 285 ? 4.918 9.789 4.797 1 98.06 285 ILE B O 1
ATOM 4837 N N . LEU B 1 286 ? 6.57 9.141 6.133 1 96.88 286 LEU B N 1
ATOM 4838 C CA . LEU B 1 286 ? 7.496 10.219 5.789 1 96.88 286 LEU B CA 1
ATOM 4839 C C . LEU B 1 286 ? 7.926 10.117 4.328 1 96.88 286 LEU B C 1
ATOM 4841 O O . LEU B 1 286 ? 8.477 11.07 3.773 1 96.88 286 LEU B O 1
ATOM 4845 N N . ALA B 1 287 ? 7.641 8.93 3.68 1 97.81 287 ALA B N 1
ATOM 4846 C CA . ALA B 1 287 ? 8.078 8.766 2.297 1 97.81 287 ALA B CA 1
ATOM 4847 C C . ALA B 1 287 ? 6.949 8.219 1.427 1 97.81 287 ALA B C 1
ATOM 4849 O O . ALA B 1 287 ? 7.18 7.793 0.294 1 97.81 287 ALA B O 1
ATOM 4850 N N . LYS B 1 288 ? 5.734 8.25 2.047 1 98.31 288 LYS B N 1
ATOM 4851 C CA . LYS B 1 288 ? 4.578 7.75 1.307 1 98.31 288 LYS B CA 1
ATOM 4852 C C . LYS B 1 288 ? 4.852 6.355 0.743 1 98.31 288 LYS B C 1
ATOM 4854 O O . LYS B 1 288 ? 4.602 6.102 -0.437 1 98.31 288 LYS B O 1
ATOM 4859 N N . LYS B 1 289 ? 5.465 5.496 1.525 1 98.62 289 LYS B N 1
ATOM 4860 C CA . LYS B 1 289 ? 5.73 4.125 1.107 1 98.62 289 LYS B CA 1
ATOM 4861 C C . LYS B 1 289 ? 4.48 3.258 1.238 1 98.62 289 LYS B C 1
ATOM 4863 O O . LYS B 1 289 ? 3.561 3.594 1.988 1 98.62 289 LYS B O 1
ATOM 4868 N N . THR B 1 290 ? 4.504 2.145 0.476 1 98.69 290 THR B N 1
ATOM 4869 C CA . THR B 1 290 ? 3.334 1.274 0.447 1 98.69 290 THR B CA 1
ATOM 4870 C C . THR B 1 290 ? 3.742 -0.188 0.603 1 98.69 290 THR B C 1
ATOM 4872 O O . THR B 1 290 ? 4.738 -0.625 0.024 1 98.69 290 THR B O 1
ATOM 4875 N N . ILE B 1 291 ? 3.023 -0.906 1.433 1 98.81 291 ILE B N 1
ATOM 4876 C CA . ILE B 1 291 ? 3.059 -2.361 1.521 1 98.81 291 ILE B CA 1
ATOM 4877 C C . ILE B 1 291 ? 1.796 -2.947 0.892 1 98.81 291 ILE B C 1
ATOM 4879 O O . ILE B 1 291 ? 0.683 -2.672 1.346 1 98.81 291 ILE B O 1
ATOM 4883 N N . SER B 1 292 ? 1.964 -3.707 -0.127 1 98.62 292 SER B N 1
ATOM 4884 C CA . SER B 1 292 ? 0.818 -4.277 -0.826 1 98.62 292 SER B CA 1
ATOM 4885 C C . SER B 1 292 ? 0.94 -5.793 -0.942 1 98.62 292 SER B C 1
ATOM 4887 O O . SER B 1 292 ? 2.035 -6.316 -1.155 1 98.62 292 SER B O 1
ATOM 4889 N N . GLY B 1 293 ? -0.158 -6.426 -0.752 1 98.5 293 GLY B N 1
ATOM 4890 C CA . GLY B 1 293 ? -0.206 -7.848 -1.048 1 98.5 293 GLY B CA 1
ATOM 4891 C C . GLY B 1 293 ? -0.626 -8.148 -2.475 1 98.5 293 GLY B C 1
ATOM 4892 O O . GLY B 1 293 ? -1.384 -7.387 -3.076 1 98.5 293 GLY B O 1
ATOM 4893 N N . SER B 1 294 ? -0.162 -9.18 -2.984 1 98.5 294 SER B N 1
ATOM 4894 C CA . SER B 1 294 ? -0.579 -9.648 -4.305 1 98.5 294 SER B CA 1
ATOM 4895 C C . SER B 1 294 ? -0.695 -11.164 -4.336 1 98.5 294 SER B C 1
ATOM 4897 O O . SER B 1 294 ? 0.24 -11.875 -3.957 1 98.5 294 SER B O 1
ATOM 4899 N N . PHE B 1 295 ? -1.828 -11.57 -4.691 1 97.31 295 PHE B N 1
ATOM 4900 C CA . PHE B 1 295 ? -2.078 -13 -4.816 1 97.31 295 PHE B CA 1
ATOM 4901 C C . PHE B 1 295 ? -1.64 -13.508 -6.184 1 97.31 295 PHE B C 1
ATOM 4903 O O . PHE B 1 295 ? -0.807 -12.891 -6.848 1 97.31 295 PHE B O 1
ATOM 4910 N N . ILE B 1 296 ? -1.95 -14.594 -6.578 1 97.06 296 ILE B N 1
ATOM 4911 C CA . ILE B 1 296 ? -1.694 -15.086 -7.93 1 97.06 296 ILE B CA 1
ATOM 4912 C C . ILE B 1 296 ? -2.312 -14.141 -8.953 1 97.06 296 ILE B C 1
ATOM 4914 O O . ILE B 1 296 ? -2.865 -13.102 -8.586 1 97.06 296 ILE B O 1
ATOM 4918 N N . GLY B 1 297 ? -2.127 -14.391 -10.188 1 97.44 297 GLY B N 1
ATOM 4919 C CA . GLY B 1 297 ? -2.678 -13.531 -11.219 1 97.44 297 GLY B CA 1
ATOM 4920 C C . GLY B 1 297 ? -4.012 -14.016 -11.758 1 97.44 297 GLY B C 1
ATOM 4921 O O . GLY B 1 297 ? -4.391 -15.164 -11.531 1 97.44 297 GLY B O 1
ATOM 4922 N N . SER B 1 298 ? -4.758 -13.148 -12.367 1 98 298 SER B N 1
ATOM 4923 C CA . SER B 1 298 ? -6.004 -13.477 -13.055 1 98 298 SER B CA 1
ATOM 4924 C C . SER B 1 298 ? -5.746 -14.375 -14.258 1 98 298 SER B C 1
ATOM 4926 O O . SER B 1 298 ? -4.594 -14.633 -14.617 1 98 298 SER B O 1
ATOM 4928 N N . ILE B 1 299 ? -6.844 -14.883 -14.828 1 98.38 299 ILE B N 1
ATOM 4929 C CA . ILE B 1 299 ? -6.711 -15.672 -16.047 1 98.38 299 ILE B CA 1
ATOM 4930 C C . ILE B 1 299 ? -6.105 -14.812 -17.156 1 98.38 299 ILE B C 1
ATOM 4932 O O . ILE B 1 299 ? -5.207 -15.266 -17.875 1 98.38 299 ILE B O 1
ATOM 4936 N N . GLN B 1 300 ? -6.531 -13.578 -17.219 1 98.44 300 GLN B N 1
ATOM 4937 C CA . GLN B 1 300 ? -5.988 -12.656 -18.219 1 98.44 300 GLN B CA 1
ATOM 4938 C C . GLN B 1 300 ? -4.492 -12.438 -18 1 98.44 300 GLN B C 1
ATOM 4940 O O . GLN B 1 300 ? -3.717 -12.461 -18.969 1 98.44 300 GLN B O 1
ATOM 4945 N N . GLU B 1 301 ? -4.109 -12.203 -16.797 1 98.56 301 GLU B N 1
ATOM 4946 C CA . GLU B 1 301 ? -2.693 -11.992 -16.5 1 98.56 301 GLU B CA 1
ATOM 4947 C C . GLU B 1 301 ? -1.874 -13.242 -16.797 1 98.56 301 GLU B C 1
ATOM 4949 O O . GLU B 1 301 ? -0.713 -13.148 -17.203 1 98.56 301 GLU B O 1
ATOM 4954 N N . THR B 1 302 ? -2.475 -14.398 -16.578 1 98.75 302 THR B N 1
ATOM 4955 C CA . THR B 1 302 ? -1.802 -15.648 -16.906 1 98.75 302 THR B CA 1
ATOM 4956 C C . THR B 1 302 ? -1.523 -15.734 -18.406 1 98.75 302 THR B C 1
ATOM 4958 O O . THR B 1 302 ? -0.422 -16.109 -18.812 1 98.75 302 THR B O 1
ATOM 4961 N N . GLN B 1 303 ? -2.492 -15.367 -19.188 1 98.75 303 GLN B N 1
ATOM 4962 C CA . GLN B 1 303 ? -2.258 -15.312 -20.625 1 98.75 303 GLN B CA 1
ATOM 4963 C C . GLN B 1 303 ? -1.17 -14.297 -20.953 1 98.75 303 GLN B C 1
ATOM 4965 O O . GLN B 1 303 ? -0.296 -14.562 -21.781 1 98.75 303 GLN B O 1
ATOM 4970 N N . GLU B 1 304 ? -1.187 -13.156 -20.297 1 98.62 304 GLU B N 1
ATOM 4971 C CA . GLU B 1 304 ? -0.248 -12.07 -20.562 1 98.62 304 GLU B CA 1
ATOM 4972 C C . GLU B 1 304 ? 1.19 -12.508 -20.312 1 98.62 304 GLU B C 1
ATOM 4974 O O . GLU B 1 304 ? 2.092 -12.18 -21.078 1 98.62 304 GLU B O 1
ATOM 4979 N N . ILE B 1 305 ? 1.391 -13.211 -19.219 1 98.75 305 ILE B N 1
ATOM 4980 C CA . ILE B 1 305 ? 2.764 -13.586 -18.906 1 98.75 305 ILE B CA 1
ATOM 4981 C C . ILE B 1 305 ? 3.275 -14.602 -19.922 1 98.75 305 ILE B C 1
ATOM 4983 O O . ILE B 1 305 ? 4.457 -14.594 -20.281 1 98.75 305 ILE B O 1
ATOM 4987 N N . LEU B 1 306 ? 2.424 -15.492 -20.406 1 98.81 306 LEU B N 1
ATOM 4988 C CA . LEU B 1 306 ? 2.822 -16.422 -21.453 1 98.81 306 LEU B CA 1
ATOM 4989 C C . LEU B 1 306 ? 3.201 -15.688 -22.734 1 98.81 306 LEU B C 1
ATOM 4991 O O . LEU B 1 306 ? 4.234 -15.977 -23.328 1 98.81 306 LEU B O 1
ATOM 4995 N N . ASP B 1 307 ? 2.402 -14.734 -23.109 1 98.69 307 ASP B N 1
ATOM 4996 C CA . ASP B 1 307 ? 2.699 -13.914 -24.281 1 98.69 307 ASP B CA 1
ATOM 4997 C C . ASP B 1 307 ? 3.973 -13.102 -24.078 1 98.69 307 ASP B C 1
ATOM 4999 O O . ASP B 1 307 ? 4.789 -12.977 -24.984 1 98.69 307 ASP B O 1
ATOM 5003 N N . PHE B 1 308 ? 4.109 -12.562 -22.922 1 98.44 308 PHE B N 1
ATOM 5004 C CA . PHE B 1 308 ? 5.289 -11.789 -22.562 1 98.44 308 PHE B CA 1
ATOM 5005 C C . PHE B 1 308 ? 6.555 -12.625 -22.703 1 98.44 308 PHE B C 1
ATOM 5007 O O . PHE B 1 308 ? 7.578 -12.133 -23.188 1 98.44 308 PHE B O 1
ATOM 5014 N N . TRP B 1 309 ? 6.488 -13.875 -22.281 1 98.56 309 TRP B N 1
ATOM 5015 C CA . TRP B 1 309 ? 7.637 -14.773 -22.344 1 98.56 309 TRP B CA 1
ATOM 5016 C C . TRP B 1 309 ? 8.117 -14.953 -23.781 1 98.56 309 TRP B C 1
ATOM 5018 O O . TRP B 1 309 ? 9.32 -14.945 -24.047 1 98.56 309 TRP B O 1
ATOM 5028 N N . VAL B 1 310 ? 7.18 -15.102 -24.688 1 98.56 310 VAL B N 1
ATOM 5029 C CA . VAL B 1 310 ? 7.484 -15.297 -26.094 1 98.56 310 VAL B CA 1
ATOM 5030 C C . VAL B 1 310 ? 7.98 -13.984 -26.703 1 98.56 310 VAL B C 1
ATOM 5032 O O . VAL B 1 310 ? 8.992 -13.969 -27.406 1 98.56 310 VAL B O 1
ATOM 5035 N N . GLU B 1 311 ? 7.289 -12.906 -26.406 1 97.94 311 GLU B N 1
ATOM 5036 C CA . GLU B 1 311 ? 7.645 -11.594 -26.938 1 97.94 311 GLU B CA 1
ATOM 5037 C C . GLU B 1 311 ? 9.086 -11.234 -26.578 1 97.94 311 GLU B C 1
ATOM 5039 O O . GLU B 1 311 ? 9.812 -10.68 -27.406 1 97.94 311 GLU B O 1
ATOM 5044 N N . LYS B 1 312 ? 9.523 -11.547 -25.422 1 97.75 312 LYS B N 1
ATOM 5045 C CA . LYS B 1 312 ? 10.836 -11.141 -24.938 1 97.75 312 LYS B CA 1
ATOM 5046 C C . LYS B 1 312 ? 11.859 -12.25 -25.141 1 97.75 312 LYS B C 1
ATOM 5048 O O . LYS B 1 312 ? 13.023 -12.109 -24.75 1 97.75 312 LYS B O 1
ATOM 5053 N N . ASP B 1 313 ? 11.469 -13.352 -25.688 1 97.69 313 ASP B N 1
ATOM 5054 C CA . ASP B 1 313 ? 12.328 -14.492 -25.969 1 97.69 313 ASP B CA 1
ATOM 5055 C C . ASP B 1 313 ? 13.016 -14.984 -24.688 1 97.69 313 ASP B C 1
ATOM 5057 O O . ASP B 1 313 ? 14.242 -15.07 -24.641 1 97.69 313 ASP B O 1
ATOM 5061 N N . LEU B 1 314 ? 12.188 -15.273 -23.719 1 98 314 LEU B N 1
ATOM 5062 C CA . LEU B 1 314 ? 12.688 -15.68 -22.406 1 98 314 LEU B CA 1
ATOM 5063 C C . LEU B 1 314 ? 12.594 -17.188 -22.234 1 98 314 LEU B C 1
ATOM 5065 O O . LEU B 1 314 ? 11.867 -17.859 -22.969 1 98 314 LEU B O 1
ATOM 5069 N N . LYS B 1 315 ? 13.328 -17.688 -21.219 1 96.25 315 LYS B N 1
ATOM 5070 C CA . LYS B 1 315 ? 13.336 -19.109 -20.875 1 96.25 315 LYS B CA 1
ATOM 5071 C C . LYS B 1 315 ? 13.258 -19.312 -19.359 1 96.25 315 LYS B C 1
ATOM 5073 O O . LYS B 1 315 ? 13.891 -18.562 -18.609 1 96.25 315 LYS B O 1
ATOM 5078 N N . THR B 1 316 ? 12.508 -20.266 -19 1 96.38 316 THR B N 1
ATOM 5079 C CA . THR B 1 316 ? 12.453 -20.656 -17.594 1 96.38 316 THR B CA 1
ATOM 5080 C C . THR B 1 316 ? 13.547 -21.672 -17.266 1 96.38 316 THR B C 1
ATOM 5082 O O . THR B 1 316 ? 13.977 -22.422 -18.141 1 96.38 316 THR B O 1
ATOM 5085 N N . MET B 1 317 ? 14.039 -21.625 -16.078 1 96.19 317 MET B N 1
ATOM 5086 C CA . MET B 1 317 ? 15 -22.609 -15.586 1 96.19 317 MET B CA 1
ATOM 5087 C C . MET B 1 317 ? 14.305 -23.75 -14.867 1 96.19 317 MET B C 1
ATOM 5089 O O . MET B 1 317 ? 13.805 -23.578 -13.75 1 96.19 317 MET B O 1
ATOM 5093 N N . ILE B 1 318 ? 14.344 -24.953 -15.523 1 97.5 318 ILE B N 1
ATOM 5094 C CA . ILE B 1 318 ? 13.516 -26.031 -15.008 1 97.5 318 ILE B CA 1
ATOM 5095 C C . ILE B 1 318 ? 14.305 -27.344 -15.039 1 97.5 318 ILE B C 1
ATOM 5097 O O . ILE B 1 318 ? 15.289 -27.469 -15.766 1 97.5 318 ILE B O 1
ATOM 5101 N N . GLU B 1 319 ? 13.984 -28.219 -14.211 1 98.06 319 GLU B N 1
ATOM 5102 C CA . GLU B 1 319 ? 14.359 -29.641 -14.25 1 98.06 319 GLU B CA 1
ATOM 5103 C C . GLU B 1 319 ? 13.148 -30.516 -14.555 1 98.06 319 GLU B C 1
ATOM 5105 O O . GLU B 1 319 ? 12.227 -30.609 -13.742 1 98.06 319 GLU B O 1
ATOM 5110 N N . VAL B 1 320 ? 13.148 -31.172 -15.742 1 98.44 320 VAL B N 1
ATOM 5111 C CA . VAL B 1 320 ? 12.031 -32.031 -16.125 1 98.44 320 VAL B CA 1
ATOM 5112 C C . VAL B 1 320 ? 12.258 -33.438 -15.594 1 98.44 320 VAL B C 1
ATOM 5114 O O . VAL B 1 320 ? 13.328 -34.031 -15.781 1 98.44 320 VAL B O 1
ATOM 5117 N N . VAL B 1 321 ? 11.297 -33.938 -14.891 1 98.44 321 VAL B N 1
ATOM 5118 C CA . VAL B 1 321 ? 11.398 -35.281 -14.312 1 98.44 321 VAL B CA 1
ATOM 5119 C C . VAL B 1 321 ? 10.125 -36.062 -14.625 1 98.44 321 VAL B C 1
ATOM 5121 O O . VAL B 1 321 ? 9.125 -35.5 -15.07 1 98.44 321 VAL B O 1
ATOM 5124 N N . LYS B 1 322 ? 10.164 -37.344 -14.398 1 98.38 322 LYS B N 1
ATOM 5125 C CA . LYS B 1 322 ? 9.008 -38.219 -14.602 1 98.38 322 LYS B CA 1
ATOM 5126 C C . LYS B 1 322 ? 8.156 -38.312 -13.336 1 98.38 322 LYS B C 1
ATOM 5128 O O . LYS B 1 322 ? 8.586 -37.875 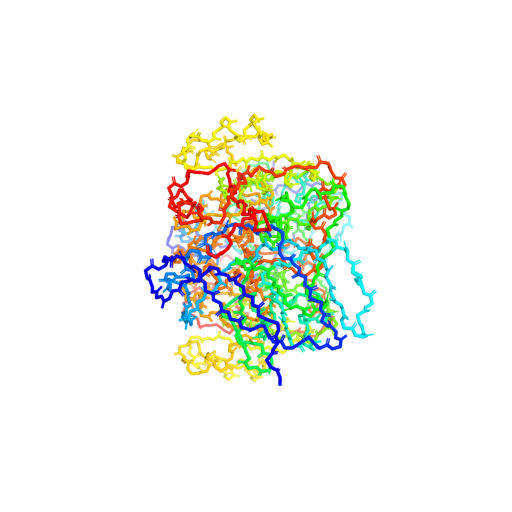-12.266 1 98.38 322 LYS B O 1
ATOM 5133 N N . MET B 1 323 ? 7.016 -38.875 -13.438 1 98.12 323 MET B N 1
ATOM 5134 C CA . MET B 1 323 ? 6.047 -38.906 -12.344 1 98.12 323 MET B CA 1
ATOM 5135 C C . MET B 1 323 ? 6.559 -39.781 -11.195 1 98.12 323 MET B C 1
ATOM 5137 O O . MET B 1 323 ? 6.301 -39.469 -10.031 1 98.12 323 MET B O 1
ATOM 5141 N N . ASP B 1 324 ? 7.246 -40.844 -11.523 1 97.06 324 ASP B N 1
ATOM 5142 C CA . ASP B 1 324 ? 7.711 -41.75 -10.477 1 97.06 324 ASP B CA 1
ATOM 5143 C C . ASP B 1 324 ? 8.781 -41.062 -9.609 1 97.06 324 ASP B C 1
ATOM 5145 O O . ASP B 1 324 ? 9.141 -41.594 -8.555 1 97.06 324 ASP B O 1
ATOM 5149 N N . TYR B 1 325 ? 9.258 -39.938 -10.062 1 97.88 325 TYR B N 1
ATOM 5150 C CA . TYR B 1 325 ? 10.281 -39.188 -9.344 1 97.88 325 TYR B CA 1
ATOM 5151 C C . TYR B 1 325 ? 9.648 -38.125 -8.453 1 97.88 325 TYR B C 1
ATOM 5153 O O . TYR B 1 325 ? 10.352 -37.438 -7.711 1 97.88 325 TYR B O 1
ATOM 5161 N N . VAL B 1 326 ? 8.359 -37.938 -8.453 1 98.19 326 VAL B N 1
ATOM 5162 C CA . VAL B 1 326 ? 7.688 -36.781 -7.887 1 98.19 326 VAL B CA 1
ATOM 5163 C C . VAL B 1 326 ? 7.949 -36.688 -6.383 1 98.19 326 VAL B C 1
ATOM 5165 O O . VAL B 1 326 ? 8.172 -35.625 -5.84 1 98.19 326 VAL B O 1
ATOM 5168 N N . ASN B 1 327 ? 7.934 -37.812 -5.656 1 98.5 327 ASN B N 1
ATOM 5169 C CA . ASN B 1 327 ? 8.188 -37.781 -4.219 1 98.5 327 ASN B CA 1
ATOM 5170 C C . ASN B 1 327 ? 9.617 -37.344 -3.91 1 98.5 327 ASN B C 1
ATOM 5172 O O . ASN B 1 327 ? 9.836 -36.562 -2.975 1 98.5 327 ASN B O 1
ATOM 5176 N N . LYS B 1 328 ? 10.484 -37.844 -4.688 1 98.25 328 LYS B N 1
ATOM 5177 C CA . LYS B 1 328 ? 11.867 -37.375 -4.543 1 98.25 328 LYS B CA 1
ATOM 5178 C C . LYS B 1 328 ? 12.016 -35.906 -4.891 1 98.25 328 LYS B C 1
ATOM 5180 O O . LYS B 1 328 ? 12.797 -35.188 -4.266 1 98.25 328 LYS B O 1
ATOM 5185 N N . ALA B 1 329 ? 11.312 -35.469 -5.918 1 98.19 329 ALA B N 1
ATOM 5186 C CA . ALA B 1 329 ? 11.32 -34.062 -6.297 1 98.19 329 ALA B CA 1
ATOM 5187 C C . ALA B 1 329 ? 10.891 -33.188 -5.129 1 98.19 329 ALA B C 1
ATOM 5189 O O . ALA B 1 329 ? 11.5 -32.156 -4.871 1 98.19 329 ALA B O 1
ATOM 5190 N N . PHE B 1 330 ? 9.836 -33.562 -4.387 1 97.81 330 PHE B N 1
ATOM 5191 C CA . PHE B 1 330 ? 9.367 -32.812 -3.227 1 97.81 330 PHE B CA 1
ATOM 5192 C C . PHE B 1 330 ? 10.438 -32.781 -2.146 1 97.81 330 PHE B C 1
ATOM 5194 O O . PHE B 1 330 ? 10.656 -31.734 -1.526 1 97.81 330 PHE B O 1
ATOM 5201 N N . GLU B 1 331 ? 11.102 -33.875 -1.926 1 97.31 331 GLU B N 1
ATOM 5202 C CA . GLU B 1 331 ? 12.188 -33.906 -0.95 1 97.31 331 GLU B CA 1
ATOM 5203 C C . GLU B 1 331 ? 13.297 -32.906 -1.315 1 97.31 331 GLU B C 1
ATOM 5205 O O . GLU B 1 331 ? 13.781 -32.188 -0.459 1 97.31 331 GLU B O 1
ATOM 5210 N N . ARG B 1 332 ? 13.641 -32.969 -2.551 1 97.12 332 ARG B N 1
ATOM 5211 C CA . ARG B 1 332 ? 14.703 -32.062 -3.025 1 97.12 332 ARG B CA 1
ATOM 5212 C C . ARG B 1 332 ? 14.258 -30.625 -2.963 1 97.12 332 ARG B C 1
ATOM 5214 O O . ARG B 1 332 ? 15.039 -29.75 -2.582 1 97.12 332 ARG B O 1
ATOM 5221 N N . MET B 1 333 ? 13.047 -30.359 -3.311 1 95.44 333 MET B N 1
ATOM 5222 C CA . MET B 1 333 ? 12.5 -29.016 -3.287 1 95.44 333 MET B CA 1
ATOM 5223 C C . MET B 1 333 ? 12.539 -28.438 -1.875 1 95.44 333 MET B C 1
ATOM 5225 O O . MET B 1 333 ? 12.906 -27.266 -1.685 1 95.44 333 MET B O 1
ATOM 5229 N N . GLU B 1 334 ? 12.219 -29.188 -0.895 1 92.44 334 GLU B N 1
ATOM 5230 C CA . GLU B 1 334 ? 12.234 -28.75 0.498 1 92.44 334 GLU B CA 1
ATOM 5231 C C . GLU B 1 334 ? 13.641 -28.375 0.945 1 92.44 334 GLU B C 1
ATOM 5233 O O . GLU B 1 334 ? 13.82 -27.516 1.806 1 92.44 334 GLU B O 1
ATOM 5238 N N . LYS B 1 335 ? 14.594 -29.047 0.314 1 91.75 335 LYS B N 1
ATOM 5239 C CA . LYS B 1 335 ? 16 -28.797 0.65 1 91.75 335 LYS B CA 1
ATOM 5240 C C . LYS B 1 335 ? 16.609 -27.734 -0.263 1 91.75 335 LYS B C 1
ATOM 5242 O O . LYS B 1 335 ? 17.828 -27.547 -0.281 1 91.75 335 LYS B O 1
ATOM 5247 N N . ASN B 1 336 ? 15.75 -27.156 -1.051 1 87.75 336 ASN B N 1
ATOM 5248 C CA . ASN B 1 336 ? 16.172 -26.141 -2.002 1 87.75 336 ASN B CA 1
ATOM 5249 C C . ASN B 1 336 ? 17.203 -26.688 -2.982 1 87.75 336 ASN B C 1
ATOM 5251 O O . ASN B 1 336 ? 18.141 -25.984 -3.365 1 87.75 336 ASN B O 1
ATOM 5255 N N . ASP B 1 337 ? 17.062 -27.953 -3.207 1 91.12 337 ASP B N 1
ATOM 5256 C CA . ASP B 1 337 ? 17.906 -28.625 -4.184 1 91.12 337 ASP B CA 1
ATOM 5257 C C . ASP B 1 337 ? 17.203 -28.766 -5.527 1 91.12 337 ASP B C 1
ATOM 5259 O O . ASP B 1 337 ? 16.906 -29.875 -5.973 1 91.12 337 ASP B O 1
ATOM 5263 N N . VAL B 1 338 ? 16.922 -27.812 -6.195 1 91.75 338 VAL B N 1
ATOM 5264 C CA . VAL B 1 338 ? 16.312 -27.734 -7.516 1 91.75 338 VAL B CA 1
ATOM 5265 C C . VAL B 1 338 ? 16.734 -26.453 -8.219 1 91.75 338 VAL B C 1
ATOM 5267 O O . VAL B 1 338 ? 16.844 -25.406 -7.578 1 91.75 338 VAL B O 1
ATOM 5270 N N . ARG B 1 339 ? 17.156 -26.641 -9.438 1 89.94 339 ARG B N 1
ATOM 5271 C CA . ARG B 1 339 ? 17.375 -25.422 -10.219 1 89.94 339 ARG B CA 1
ATOM 5272 C C . ARG B 1 339 ? 16.047 -24.734 -10.555 1 89.94 339 ARG B C 1
ATOM 5274 O O . ARG B 1 339 ? 15.578 -24.812 -11.695 1 89.94 339 ARG B O 1
ATOM 5281 N N . TYR B 1 340 ? 15.555 -24.281 -9.719 1 92.94 340 TYR B N 1
ATOM 5282 C CA . TYR B 1 340 ? 14.477 -23.359 -9.398 1 92.94 340 TYR B CA 1
ATOM 5283 C C . TYR B 1 340 ? 13.125 -24.062 -9.477 1 92.94 340 TYR B C 1
ATOM 5285 O O . TYR B 1 340 ? 12.273 -23.891 -8.594 1 92.94 340 TYR B O 1
ATOM 5293 N N . ARG B 1 341 ? 12.852 -24.828 -10.617 1 97 341 ARG B N 1
ATOM 5294 C CA . ARG B 1 341 ? 11.508 -25.375 -10.727 1 97 341 ARG B CA 1
ATOM 5295 C C . ARG B 1 341 ? 11.547 -26.797 -11.281 1 97 341 ARG B C 1
ATOM 5297 O O . ARG B 1 341 ? 12.211 -27.062 -12.281 1 97 341 ARG B O 1
ATOM 5304 N N . PHE B 1 342 ? 10.906 -27.719 -10.648 1 98.44 342 PHE B N 1
ATOM 5305 C CA . PHE B 1 342 ? 10.648 -29.031 -11.234 1 98.44 342 PHE B CA 1
ATOM 5306 C C . PHE B 1 342 ? 9.406 -28.984 -12.117 1 98.44 342 PHE B C 1
ATOM 5308 O O . PHE B 1 342 ? 8.43 -28.297 -11.797 1 98.44 342 PHE B O 1
ATOM 5315 N N . VAL B 1 343 ? 9.461 -29.703 -13.195 1 98.75 343 VAL B N 1
ATOM 5316 C CA . VAL B 1 343 ? 8.312 -29.922 -14.062 1 98.75 343 VAL B CA 1
ATOM 5317 C C . VAL B 1 343 ? 8.156 -31.422 -14.328 1 98.75 343 VAL B C 1
ATOM 5319 O O . VAL B 1 343 ? 9.125 -32.094 -14.695 1 98.75 343 VAL B O 1
ATOM 5322 N N . LEU B 1 344 ? 7.012 -31.938 -14.109 1 98.81 344 LEU B N 1
ATOM 5323 C CA . LEU B 1 344 ? 6.719 -33.344 -14.344 1 98.81 344 LEU B CA 1
ATOM 5324 C C . LEU B 1 344 ? 6.336 -33.562 -15.805 1 98.81 344 LEU B C 1
ATOM 5326 O O . LEU B 1 344 ? 5.445 -32.906 -16.328 1 98.81 344 LEU B O 1
ATOM 5330 N N . ASP B 1 345 ? 7.027 -34.469 -16.438 1 98.81 345 ASP B N 1
ATOM 5331 C CA . ASP B 1 345 ? 6.578 -35.031 -17.719 1 98.81 345 ASP B CA 1
ATOM 5332 C C . ASP B 1 345 ? 5.484 -36.062 -17.516 1 98.81 345 ASP B C 1
ATOM 5334 O O . ASP B 1 345 ? 5.766 -37.25 -17.484 1 98.81 345 ASP B O 1
ATOM 5338 N N . VAL B 1 346 ? 4.316 -35.625 -17.5 1 98.69 346 VAL B N 1
ATOM 5339 C CA . VAL B 1 346 ? 3.189 -36.469 -17.125 1 98.69 346 VAL B CA 1
ATOM 5340 C C . VAL B 1 346 ? 2.879 -37.438 -18.266 1 98.69 346 VAL B C 1
ATOM 5342 O O . VAL B 1 346 ? 2.805 -38.656 -18.047 1 98.69 346 VAL B O 1
ATOM 5345 N N . ALA B 1 347 ? 2.668 -36.938 -19.422 1 97.69 347 ALA B N 1
ATOM 5346 C CA . ALA B 1 347 ? 2.312 -37.75 -20.578 1 97.69 347 ALA B CA 1
ATOM 5347 C C . ALA B 1 347 ? 3.389 -38.781 -20.859 1 97.69 347 ALA B C 1
ATOM 5349 O O . ALA B 1 347 ? 3.086 -39.906 -21.312 1 97.69 347 ALA B O 1
ATOM 5350 N N . GLY B 1 348 ? 4.598 -38.406 -20.625 1 97.31 348 GLY B N 1
ATOM 5351 C CA . GLY B 1 348 ? 5.703 -39.312 -20.875 1 97.31 348 GLY B CA 1
ATOM 5352 C C . GLY B 1 348 ? 5.938 -40.312 -19.766 1 97.31 348 GLY B C 1
ATOM 5353 O O . GLY B 1 348 ? 6.848 -41.125 -19.844 1 97.31 348 GLY B O 1
ATOM 5354 N N . SER B 1 349 ? 5.152 -40.25 -18.828 1 97.31 349 SER B N 1
ATOM 5355 C CA . SER B 1 349 ? 5.312 -41.125 -17.656 1 97.31 349 SER B CA 1
ATOM 5356 C C . SER B 1 349 ? 4.281 -42.25 -17.656 1 97.31 349 SER B C 1
ATOM 5358 O O . SER B 1 349 ? 3.219 -42.125 -18.266 1 97.31 349 SER B O 1
ATOM 5360 N N . ASN B 1 350 ? 4.656 -43.406 -17 1 94.5 350 ASN B N 1
ATOM 5361 C CA . ASN B 1 350 ? 3.682 -44.406 -16.656 1 94.5 350 ASN B CA 1
ATOM 5362 C C . ASN B 1 350 ? 2.988 -44.094 -15.328 1 94.5 350 ASN B C 1
ATOM 5364 O O . ASN B 1 350 ? 3.609 -44.156 -14.266 1 94.5 350 ASN B O 1
ATOM 5368 N N . LEU B 1 351 ? 1.761 -43.781 -15.375 1 94.75 351 LEU B N 1
ATOM 5369 C CA . LEU B 1 351 ? 1.055 -43.312 -14.188 1 94.75 351 LEU B CA 1
ATOM 5370 C C . LEU B 1 351 ? 0.504 -44.469 -13.383 1 94.75 351 LEU B C 1
ATOM 5372 O O . LEU B 1 351 ? 0.041 -44.281 -12.258 1 94.75 351 LEU B O 1
ATOM 5376 N N . GLU B 1 352 ? 0.638 -45.688 -13.977 1 89.56 352 GLU B N 1
ATOM 5377 C CA . GLU B 1 352 ? 0.124 -46.875 -13.289 1 89.56 352 GLU B CA 1
ATOM 5378 C C . GLU B 1 352 ? 1.17 -47.438 -12.352 1 89.56 352 GLU B C 1
ATOM 5380 O O . GLU B 1 352 ? 2.371 -47.344 -12.602 1 89.56 352 GLU B O 1
#

Organism: Artemisia annua (NCBI:txid35608)

Secondary structure (DSSP, 8-state):
----EEEEEEE-STT--EEEEEEEPPPP-TTEEEEEEEEEE--HHHHHHHTT-SSPPPSSB-----EEEEEEEE-TT--S--TT-EEEE-SEEE--SSSHHHHTT-GGG-TT-EESSSSB-TTSPBP--SSBSEEEEEGGG-EE--TTS-HHHHGGGGTHHHHHHHHHGGGTT-SS--EEEEE--SHHHHHHHHHHHHTT-EEEEEESSSTTHHIIIIIS--SEEEETT-HHHHHHTTT-EEEEEE---S---HHHHHTTEEEEEEEEE-S--SSPEEE-HHHHHTTT-EEEE--S--HHHHHHHHHHHHHTT----EEEE-GGGHHHHHHHHHTT-SSSEEEEE-TTS---/----EEEEEEE-STT--EEEEEEEPPPP-TTEEEEEEEEEE--HHHHHHHTT-SSPPPSSB-----EEEEEEEE-TT--S--TT-EEEE-SEEE--SSSHHHHTT-GGG-TT-EESSSSB-TTSPBP--SSBSEEEEEGGG-EEPPTTS-HHHHGGGGTHHHHHHHHHGGGTT-SS--EEEEE--SHHHHHHHHHHHHTT-EEEEEESSSTTHHIIIIIS--SEEEETT-HHHHHHTTT-EEEEEE---S---HHHHHTTEEEEEEEEE-S--SSPEEE-HHHHHTTT-EEEE--S--HHHHHHHHHHHHHTT----EEEE-GGGHHHHHHHHHTT-SSSEEEEE-TTS---